Protein AF-0000000087013304 (afdb_homodimer)

Secondary structure (DSSP, 8-state):
-GGGG--S-HHHHHTTPPPPPHHHHHHHHHHHHHHHHHTTT-TTHHHHHHHHHHHHHHHHHT-HHHHHHHHHHHHHHHHHHHHHHHS-THHHHHHHTT-HHHHHHTT-EE--HHHHHHHHHHHHSS-----TTGGGGGSEEE-GGG---GGGEEEHHHHHHHHTS----B-TTT-SB--EEE--EE-HHHHHHHHHHHH----HHHHHHHHHIIIIIHHH--TTS-HHHHHHHHHHHHHHHHHHHHHHHT-S-TT--SS------STT------/-GGGG--S-HHHHHTTPPPPPHHHHHHHHHHHHHHHHHTTT-TTHHHHHHHHHHHHHHHHHT-HHHHHHHHHHHHHHHHHHHHHHHS-THHHHHHHTT-HHHHHHTT-EE--HHHHHHHHHHHHSS-----TTGGGGGSEEE-GGG---GGGEEEHHHHHHHHTS----B-TTT-SB--EEE--EE-HHHHHHHHHHHH----HHHHHHHHHIIIIIHHH--TTS-HHHHHHHHHHHHHHHHHHHHHHHT-S-TT--SS------STTS-----

Organism: Acidianus infernus (NCBI:txid12915)

pLDDT: mean 88.32, std 18.44, range [21.44, 98.69]

Structure (mmCIF, N/CA/C/O backbone):
data_AF-0000000087013304-model_v1
#
loop_
_entity.id
_entity.type
_entity.pdbx_description
1 polymer 'Uncharacterized protein'
#
loop_
_atom_site.group_PDB
_atom_site.id
_atom_site.type_symbol
_atom_site.label_atom_id
_atom_site.label_alt_id
_atom_site.label_comp_id
_atom_site.label_asym_id
_atom_site.label_entity_id
_atom_site.label_seq_id
_atom_site.pdbx_PDB_ins_code
_atom_site.Cartn_x
_atom_site.Cartn_y
_atom_site.Cartn_z
_atom_site.occupancy
_atom_site.B_iso_or_equiv
_atom_site.auth_seq_id
_atom_site.auth_comp_id
_atom_site.auth_asym_id
_atom_site.auth_atom_id
_atom_site.pdbx_PDB_model_num
ATOM 1 N N . MET A 1 1 ? -21.406 0.401 -21.766 1 55.38 1 MET A N 1
ATOM 2 C CA . MET A 1 1 ? -21.219 1.819 -21.469 1 55.38 1 MET A CA 1
ATOM 3 C C . MET A 1 1 ? -19.812 2.273 -21.859 1 55.38 1 MET A C 1
ATOM 5 O O . MET A 1 1 ? -18.828 1.576 -21.594 1 55.38 1 MET A O 1
ATOM 9 N N . LYS A 1 2 ? -19.828 3.291 -22.734 1 67.75 2 LYS A N 1
ATOM 10 C CA . LYS A 1 2 ? -18.641 3.873 -23.328 1 67.75 2 LYS A CA 1
ATOM 11 C C . LYS A 1 2 ? -17.609 4.223 -22.266 1 67.75 2 LYS A C 1
ATOM 13 O O . LYS A 1 2 ? -16.406 4.078 -22.484 1 67.75 2 LYS A O 1
ATOM 18 N N . PHE A 1 3 ? -18.141 4.484 -21.062 1 73 3 PHE A N 1
ATOM 19 C CA . PHE A 1 3 ? -17.234 4.891 -19.984 1 73 3 PHE A CA 1
ATOM 20 C C . PHE A 1 3 ? -16.422 3.707 -19.484 1 73 3 PHE A C 1
ATOM 22 O O . PHE A 1 3 ? -15.25 3.857 -19.141 1 73 3 PHE A O 1
ATOM 29 N N . LEU A 1 4 ? -16.953 2.586 -19.547 1 76 4 LEU A N 1
ATOM 30 C CA . LEU A 1 4 ? -16.312 1.397 -19 1 76 4 LEU A CA 1
ATOM 31 C C . LEU A 1 4 ? -15.164 0.928 -19.891 1 76 4 LEU A C 1
ATOM 33 O O . LEU A 1 4 ? -14.305 0.157 -19.453 1 76 4 LEU A O 1
ATOM 37 N N . GLU A 1 5 ? -15.156 1.503 -21.078 1 73.19 5 GLU A N 1
ATOM 38 C CA . GLU A 1 5 ? -14.133 1.095 -22.031 1 73.19 5 GLU A CA 1
ATOM 39 C C . GLU A 1 5 ? -12.906 1.997 -21.953 1 73.19 5 GLU A C 1
ATOM 41 O O . GLU A 1 5 ? -11.859 1.684 -22.516 1 73.19 5 GLU A O 1
ATOM 46 N N . ARG A 1 6 ? -13.07 3.064 -21.219 1 70.44 6 ARG A N 1
ATOM 47 C CA . ARG A 1 6 ? -11.969 4.016 -21.125 1 70.44 6 ARG A CA 1
ATOM 48 C C . ARG A 1 6 ? -10.812 3.428 -20.328 1 70.44 6 ARG A C 1
ATOM 50 O O . ARG A 1 6 ? -11.023 2.744 -19.328 1 70.44 6 ARG A O 1
ATOM 57 N N . LYS A 1 7 ? -9.664 3.746 -20.812 1 67.94 7 LYS A N 1
ATOM 58 C CA . LYS A 1 7 ? -8.484 3.15 -20.188 1 67.94 7 LYS A CA 1
ATOM 59 C C . LYS A 1 7 ? -7.625 4.215 -19.516 1 67.94 7 LYS A C 1
ATOM 61 O O . LYS A 1 7 ? -6.539 3.914 -19 1 67.94 7 LYS A O 1
ATOM 66 N N . GLU A 1 8 ? -8.234 5.402 -19.516 1 70.06 8 GLU A N 1
ATOM 67 C CA . GLU A 1 8 ? -7.484 6.492 -18.891 1 70.06 8 GLU A CA 1
ATOM 68 C C . GLU A 1 8 ? -7.371 6.293 -17.391 1 70.06 8 GLU A C 1
ATOM 70 O O . GLU A 1 8 ? -8.125 5.512 -16.797 1 70.06 8 GLU A O 1
ATOM 75 N N . GLY A 1 9 ? -6.414 6.984 -16.859 1 72.38 9 GLY A N 1
ATOM 76 C CA . GLY A 1 9 ? -6.219 6.922 -15.422 1 72.38 9 GLY A CA 1
ATOM 77 C C . GLY A 1 9 ? -7.344 7.57 -14.641 1 72.38 9 GLY A C 1
ATOM 78 O O . GLY A 1 9 ? -8.141 8.32 -15.203 1 72.38 9 GLY A O 1
ATOM 79 N N . THR A 1 10 ? -7.492 7.176 -13.469 1 75.25 10 THR A N 1
ATOM 80 C CA . THR A 1 10 ? -8.555 7.625 -12.57 1 75.25 10 THR A CA 1
ATOM 81 C C . THR A 1 10 ? -8.633 9.148 -12.547 1 75.25 10 THR A C 1
ATOM 83 O O . THR A 1 10 ? -9.727 9.719 -12.57 1 75.25 10 THR A O 1
ATOM 86 N N . LEU A 1 11 ? -7.535 9.75 -12.523 1 76.81 11 LEU A N 1
ATOM 87 C CA . LEU A 1 11 ? -7.516 11.203 -12.422 1 76.81 11 LEU A CA 1
ATOM 88 C C . LEU A 1 11 ? -8.164 11.844 -13.641 1 76.81 11 LEU A C 1
ATOM 90 O O . LEU A 1 11 ? -8.867 12.852 -13.523 1 76.81 11 LEU A O 1
ATOM 94 N N . GLN A 1 12 ? -7.918 11.266 -14.688 1 75.94 12 GLN A N 1
ATOM 95 C CA . GLN A 1 12 ? -8.453 11.812 -15.93 1 75.94 12 GLN A CA 1
ATOM 96 C C . GLN A 1 12 ? -9.961 11.609 -16.016 1 75.94 12 GLN A C 1
ATOM 98 O O . GLN A 1 12 ? -10.656 12.359 -16.703 1 75.94 12 GLN A O 1
ATOM 103 N N . LEU A 1 13 ? -10.414 10.688 -15.25 1 79.25 13 LEU A N 1
ATOM 104 C CA . LEU A 1 13 ? -11.812 10.297 -15.43 1 79.25 13 LEU A CA 1
ATOM 105 C C . LEU A 1 13 ? -12.664 10.75 -14.25 1 79.25 13 LEU A C 1
ATOM 107 O O . LEU A 1 13 ? -13.891 10.758 -14.336 1 79.25 13 LEU A O 1
ATOM 111 N N . ILE A 1 14 ? -12.086 11.125 -13.297 1 81.81 14 ILE A N 1
ATOM 112 C CA . ILE A 1 14 ? -12.758 11.32 -12.016 1 81.81 14 ILE A CA 1
ATOM 113 C C . ILE A 1 14 ? -13.828 12.398 -12.164 1 81.81 14 ILE A C 1
ATOM 115 O O . ILE A 1 14 ? -14.93 12.266 -11.617 1 81.81 14 ILE A O 1
ATOM 119 N N . ASN A 1 15 ? -13.531 13.414 -12.836 1 80.62 15 ASN A N 1
ATOM 120 C CA . ASN A 1 15 ? -14.469 14.523 -12.953 1 80.62 15 ASN A CA 1
ATOM 121 C C . ASN A 1 15 ? -15.555 14.234 -13.984 1 80.62 15 ASN A C 1
ATOM 123 O O . ASN A 1 15 ? -16.625 14.844 -13.961 1 80.62 15 ASN A O 1
ATOM 127 N N . ASN A 1 16 ? -15.312 13.242 -14.828 1 83.81 16 ASN A N 1
ATOM 128 C CA . ASN A 1 16 ? -16.25 12.977 -15.906 1 83.81 16 ASN A CA 1
ATOM 129 C C . ASN A 1 16 ? -17 11.664 -15.695 1 83.81 16 ASN A C 1
ATOM 131 O O . ASN A 1 16 ? -17.766 11.234 -16.562 1 83.81 16 ASN A O 1
ATOM 135 N N . ALA A 1 17 ? -16.781 11.125 -14.578 1 88.94 17 ALA A N 1
ATOM 136 C CA . ALA A 1 17 ? -17.469 9.859 -14.328 1 88.94 17 ALA A CA 1
ATOM 137 C C . ALA A 1 17 ? -18.969 10.078 -14.148 1 88.94 17 ALA A C 1
ATOM 139 O O . ALA A 1 17 ? -19.391 10.93 -13.359 1 88.94 17 ALA A O 1
ATOM 140 N N . PRO A 1 18 ? -19.703 9.391 -14.922 1 90 18 PRO A N 1
ATOM 141 C CA . PRO A 1 18 ? -21.141 9.516 -14.727 1 90 18 PRO A CA 1
ATOM 142 C C . PRO A 1 18 ? -21.609 8.906 -13.406 1 90 18 PRO A C 1
ATOM 144 O O . PRO A 1 18 ? -20.938 8.047 -12.844 1 90 18 PRO A O 1
ATOM 147 N N . LYS A 1 19 ? -22.797 9.32 -12.945 1 92.81 19 LYS A N 1
ATOM 148 C CA . LYS A 1 19 ? -23.406 8.742 -11.758 1 92.81 19 LYS A CA 1
ATOM 149 C C . LYS A 1 19 ? -23.984 7.359 -12.047 1 92.81 19 LYS A C 1
ATOM 151 O O . LYS A 1 19 ? -24.594 7.152 -13.094 1 92.81 19 LYS A O 1
ATOM 156 N N . ALA A 1 20 ? -23.734 6.465 -11.109 1 93.69 20 ALA A N 1
ATOM 157 C CA . ALA A 1 20 ? -24.281 5.113 -11.25 1 93.69 20 ALA A CA 1
ATOM 158 C C . ALA A 1 20 ? -25.781 5.086 -10.969 1 93.69 20 ALA A C 1
ATOM 160 O O . ALA A 1 20 ? -26.234 5.645 -9.969 1 93.69 20 ALA A O 1
ATOM 161 N N . TYR A 1 21 ? -26.5 4.477 -11.891 1 91.5 21 TYR A N 1
ATOM 162 C CA . TYR A 1 21 ? -27.922 4.262 -11.656 1 91.5 21 TYR A CA 1
ATOM 163 C C . TYR A 1 21 ? -28.172 2.861 -11.109 1 91.5 21 TYR A C 1
ATOM 165 O O . TYR A 1 21 ? -27.312 1.983 -11.203 1 91.5 21 TYR A O 1
ATOM 173 N N . PRO A 1 22 ? -29.312 2.633 -10.508 1 93.56 22 PRO A N 1
ATOM 174 C CA . PRO A 1 22 ? -29.578 1.362 -9.836 1 93.56 22 PRO A CA 1
ATOM 175 C C . PRO A 1 22 ? -29.406 0.156 -10.758 1 93.56 22 PRO A C 1
ATOM 177 O O . PRO A 1 22 ? -28.891 -0.879 -10.328 1 93.56 22 PRO A O 1
ATOM 180 N N . GLY A 1 23 ? -29.828 0.24 -11.906 1 94.44 23 GLY A N 1
ATOM 181 C CA . GLY A 1 23 ? -29.656 -0.856 -12.844 1 94.44 23 GLY A CA 1
ATOM 182 C C . GLY A 1 23 ? -28.203 -1.244 -13.039 1 94.44 23 GLY A C 1
ATOM 183 O O . GLY A 1 23 ? -27.875 -2.43 -13.148 1 94.44 23 GLY A O 1
ATOM 184 N N . PHE A 1 24 ? -27.328 -0.264 -13.109 1 95.56 24 PHE A N 1
ATOM 185 C CA . PHE A 1 24 ? -25.906 -0.527 -13.266 1 95.56 24 PHE A CA 1
ATOM 186 C C . PHE A 1 24 ? -25.344 -1.209 -12.023 1 95.56 24 PHE A C 1
ATOM 188 O O . PHE A 1 24 ? -24.547 -2.139 -12.133 1 95.56 24 PHE A O 1
ATOM 195 N N . LYS A 1 25 ? -25.734 -0.781 -10.875 1 96.88 25 LYS A N 1
ATOM 196 C CA . LYS A 1 25 ? -25.297 -1.406 -9.625 1 96.88 25 LYS A CA 1
ATOM 197 C C . LYS A 1 25 ? -25.719 -2.873 -9.578 1 96.88 25 LYS A C 1
ATOM 199 O O . LYS A 1 25 ? -24.938 -3.736 -9.18 1 96.88 25 LYS A O 1
ATOM 204 N N . ASN A 1 26 ? -26.906 -3.109 -10.008 1 96.38 26 ASN A N 1
ATOM 205 C CA . ASN A 1 26 ? -27.391 -4.48 -10.078 1 96.38 26 ASN A CA 1
ATOM 206 C C . ASN A 1 26 ? -26.594 -5.312 -11.078 1 96.38 26 ASN A C 1
ATOM 208 O O . ASN A 1 26 ? -26.328 -6.492 -10.836 1 96.38 26 ASN A O 1
ATOM 212 N N . TYR A 1 27 ? -26.328 -4.707 -12.156 1 96.38 27 TYR A N 1
ATOM 213 C CA . TYR A 1 27 ? -25.516 -5.391 -13.164 1 96.38 27 TYR A CA 1
ATOM 214 C C . TYR A 1 27 ? -24.188 -5.836 -12.586 1 96.38 27 TYR A C 1
ATOM 216 O O . TYR A 1 27 ? -23.766 -6.977 -12.789 1 96.38 27 TYR A O 1
ATOM 224 N N . VAL A 1 28 ? -23.531 -4.957 -11.859 1 97.5 28 VAL A N 1
ATOM 225 C CA . VAL A 1 28 ? -22.234 -5.266 -11.281 1 97.5 28 VAL A CA 1
ATOM 226 C C . VAL A 1 28 ? -22.375 -6.375 -10.242 1 97.5 28 VAL A C 1
ATOM 228 O O . VAL A 1 28 ? -21.547 -7.281 -10.164 1 97.5 28 VAL A O 1
ATOM 231 N N . ARG A 1 29 ? -23.391 -6.312 -9.469 1 97.69 29 ARG A N 1
ATOM 232 C CA . ARG A 1 29 ? -23.656 -7.367 -8.5 1 97.69 29 ARG A CA 1
ATOM 233 C C . ARG A 1 29 ? -23.797 -8.719 -9.188 1 97.69 29 ARG A C 1
ATOM 235 O O . ARG A 1 29 ? -23.25 -9.719 -8.719 1 97.69 29 ARG A O 1
ATOM 242 N N . LYS A 1 30 ? -24.5 -8.766 -10.25 1 96.88 30 LYS A N 1
ATOM 243 C CA . LYS A 1 30 ? -24.672 -10 -11.016 1 96.88 30 LYS A CA 1
ATOM 244 C C . L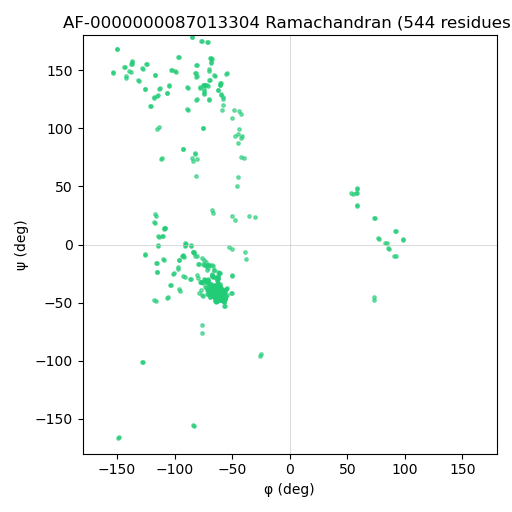YS A 1 30 ? -23.328 -10.508 -11.555 1 96.88 30 LYS A C 1
ATOM 246 O O . LYS A 1 30 ? -23.078 -11.711 -11.562 1 96.88 30 LYS A O 1
ATOM 251 N N . LYS A 1 31 ? -22.547 -9.602 -12.008 1 96.38 31 LYS A N 1
ATOM 252 C CA . LYS A 1 31 ? -21.234 -9.977 -12.508 1 96.38 31 LYS A CA 1
ATOM 253 C C . LYS A 1 31 ? -20.391 -10.602 -11.406 1 96.38 31 LYS A C 1
ATOM 255 O O . LYS A 1 31 ? -19.609 -11.531 -11.656 1 96.38 31 LYS A O 1
ATOM 260 N N . ILE A 1 32 ? -20.516 -10.078 -10.203 1 98 32 ILE A N 1
ATOM 261 C CA . ILE A 1 32 ? -19.797 -10.641 -9.062 1 98 32 ILE A CA 1
ATOM 262 C C . ILE A 1 32 ? -20.266 -12.07 -8.805 1 98 32 ILE A C 1
ATOM 264 O O . ILE A 1 32 ? -19.453 -12.969 -8.594 1 98 32 ILE A O 1
ATOM 268 N N . GLU A 1 33 ? -21.531 -12.289 -8.891 1 97.38 33 GLU A N 1
ATOM 269 C CA . GLU A 1 33 ? -22.109 -13.617 -8.68 1 97.38 33 GLU A CA 1
ATOM 270 C C . GLU A 1 33 ? -21.641 -14.594 -9.758 1 97.38 33 GLU A C 1
ATOM 272 O O . GLU A 1 33 ? -21.312 -15.75 -9.461 1 97.38 33 GLU A O 1
ATOM 277 N N . GLU A 1 34 ? -21.594 -14.141 -10.922 1 96.38 34 GLU A N 1
ATOM 278 C CA . GLU A 1 34 ? -21.094 -14.961 -12.023 1 96.38 34 GLU A CA 1
ATOM 279 C C . GLU A 1 34 ? -19.625 -15.305 -11.828 1 96.38 34 GLU A C 1
ATOM 281 O O . GLU A 1 34 ? -19.203 -16.438 -12.062 1 96.38 34 GLU A O 1
ATOM 286 N N . GLU A 1 35 ? -18.906 -14.281 -11.43 1 96.94 35 GLU A N 1
ATOM 287 C CA . GLU A 1 35 ? -17.469 -14.477 -11.211 1 96.94 35 GLU A CA 1
ATOM 288 C C . GLU A 1 35 ? -17.219 -15.5 -10.109 1 96.94 35 GLU A C 1
ATOM 290 O O . GLU A 1 35 ? -16.266 -16.281 -10.188 1 96.94 35 GLU A O 1
ATOM 295 N N . GLU A 1 36 ? -18.047 -15.477 -9.102 1 97.31 36 GLU A N 1
ATOM 296 C CA . GLU A 1 36 ? -17.922 -16.453 -8.023 1 97.31 36 GLU A CA 1
ATOM 297 C C . GLU A 1 36 ? -17.969 -17.875 -8.555 1 97.31 36 GLU A C 1
ATOM 299 O O . GLU A 1 36 ? -17.203 -18.734 -8.109 1 97.31 36 GLU A O 1
ATOM 304 N N . LYS A 1 37 ? -18.766 -18.078 -9.453 1 96.12 37 LYS A N 1
ATOM 305 C CA . LYS A 1 37 ? -18.906 -19.406 -10.047 1 96.12 37 LYS A CA 1
ATOM 306 C C . LYS A 1 37 ? -17.688 -19.766 -10.898 1 96.12 37 LYS A C 1
ATOM 308 O O . LYS A 1 37 ? -17.219 -20.906 -10.883 1 96.12 37 LYS A O 1
ATOM 313 N N . LEU A 1 38 ? -17.203 -18.812 -11.578 1 95.69 38 LEU A N 1
ATOM 314 C CA . LEU A 1 38 ? -16.062 -19.031 -12.453 1 95.69 38 LEU A CA 1
ATOM 315 C C . LEU A 1 38 ? -14.812 -19.344 -11.641 1 95.69 38 LEU A C 1
ATOM 317 O O . LEU A 1 38 ? -13.922 -20.062 -12.117 1 95.69 38 LEU A O 1
ATOM 321 N N . LEU A 1 39 ? -14.789 -18.844 -10.414 1 96.38 39 LEU A N 1
ATOM 322 C CA . LEU A 1 39 ? -13.586 -18.953 -9.594 1 96.38 39 LEU A CA 1
ATOM 323 C C . LEU A 1 39 ? -13.555 -20.281 -8.844 1 96.38 39 LEU A C 1
ATOM 325 O O . LEU A 1 39 ? -12.586 -20.562 -8.133 1 96.38 39 LEU A O 1
ATOM 329 N N . LYS A 1 40 ? -14.547 -21.047 -9.039 1 94.38 40 LYS A N 1
ATOM 330 C CA . LYS A 1 40 ? -14.562 -22.328 -8.352 1 94.38 40 LYS A CA 1
ATOM 331 C C . LYS A 1 40 ? -13.328 -23.156 -8.703 1 94.38 40 LYS A C 1
ATOM 333 O O . LYS A 1 40 ? -13.016 -23.344 -9.883 1 94.38 40 LYS A O 1
ATOM 338 N N . GLY A 1 41 ? -12.641 -23.594 -7.688 1 93.25 41 GLY A N 1
ATOM 339 C CA . GLY A 1 41 ? -11.469 -24.438 -7.895 1 93.25 41 GLY A CA 1
ATOM 340 C C . GLY A 1 41 ? -10.18 -23.656 -8.016 1 93.25 41 GLY A C 1
ATOM 341 O O . GLY A 1 41 ? -9.094 -24.234 -8.055 1 93.25 41 GLY A O 1
ATOM 342 N N . VAL A 1 42 ? -10.281 -22.391 -8.125 1 95.75 42 VAL A N 1
ATOM 343 C CA . VAL A 1 42 ? -9.102 -21.547 -8.234 1 95.75 42 VAL A CA 1
ATOM 344 C C . VAL A 1 42 ? -8.469 -21.359 -6.855 1 95.75 42 VAL A C 1
ATOM 346 O O . VAL A 1 42 ? -9.172 -21.172 -5.859 1 95.75 42 VAL A O 1
ATOM 349 N N . LEU A 1 43 ? -7.168 -21.5 -6.844 1 96.19 43 LEU A N 1
ATOM 350 C CA . LEU A 1 43 ? -6.438 -21.25 -5.609 1 96.19 43 LEU A CA 1
ATOM 351 C C . LEU A 1 43 ? -6.648 -19.812 -5.137 1 96.19 43 LEU A C 1
ATOM 353 O O . LEU A 1 43 ? -6.543 -18.875 -5.926 1 96.19 43 LEU A O 1
ATOM 357 N N . PHE A 1 44 ? -7.039 -19.594 -3.838 1 95.38 44 PHE A N 1
ATOM 358 C CA . PHE A 1 44 ? -7.293 -18.312 -3.174 1 95.38 44 PHE A CA 1
ATOM 359 C C . PHE A 1 44 ? -8.609 -17.719 -3.652 1 95.38 44 PHE A C 1
ATOM 361 O O . PHE A 1 44 ? -8.789 -16.5 -3.615 1 95.38 44 PHE A O 1
ATOM 368 N N . ALA A 1 45 ? -9.508 -18.484 -4.156 1 96.31 45 ALA A N 1
ATOM 369 C CA . ALA A 1 45 ? -10.789 -18.016 -4.656 1 96.31 45 ALA A CA 1
ATOM 370 C C . ALA A 1 45 ? -11.562 -17.266 -3.57 1 96.31 45 ALA A C 1
ATOM 372 O O . ALA A 1 45 ? -12.156 -16.219 -3.83 1 96.31 45 ALA A O 1
ATOM 373 N N . GLU A 1 46 ? -11.516 -17.797 -2.414 1 94.81 46 GLU A N 1
ATOM 374 C CA . GLU A 1 46 ? -12.273 -17.188 -1.318 1 94.81 46 GLU A CA 1
ATOM 375 C C . GLU A 1 46 ? -11.781 -15.773 -1.024 1 94.81 46 GLU A C 1
ATOM 377 O O . GLU A 1 46 ? -12.578 -14.883 -0.721 1 94.81 46 GLU A O 1
ATOM 382 N N . ASP A 1 47 ? -10.492 -15.609 -1.092 1 95.12 47 ASP A N 1
ATOM 383 C CA . ASP A 1 47 ? -9.922 -14.273 -0.918 1 95.12 47 ASP A CA 1
ATOM 384 C C . ASP A 1 47 ? -10.422 -13.32 -1.995 1 95.12 47 ASP A C 1
ATOM 386 O O . ASP A 1 47 ? -10.805 -12.18 -1.696 1 95.12 47 ASP A O 1
ATOM 390 N N . ILE A 1 48 ? -10.398 -13.773 -3.193 1 97.25 48 ILE A N 1
ATOM 391 C CA . ILE A 1 48 ? -10.812 -12.953 -4.328 1 97.25 48 ILE A CA 1
ATOM 392 C C . ILE A 1 48 ? -12.289 -12.594 -4.191 1 97.25 48 ILE A C 1
ATOM 394 O O . ILE A 1 48 ? -12.664 -11.43 -4.352 1 97.25 48 ILE A O 1
ATOM 398 N N . ILE A 1 49 ? -13.07 -13.539 -3.865 1 97.25 49 ILE A N 1
ATOM 399 C CA . ILE A 1 49 ? -14.508 -13.352 -3.719 1 97.25 49 ILE A CA 1
ATOM 400 C C . ILE A 1 49 ? -14.781 -12.352 -2.598 1 97.25 49 ILE A C 1
ATOM 402 O O . ILE A 1 49 ? -15.578 -11.422 -2.766 1 97.25 49 ILE A O 1
ATOM 406 N N . SER A 1 50 ? -14.109 -12.539 -1.506 1 96.12 50 SER A N 1
ATOM 407 C CA . SER A 1 50 ? -14.25 -11.602 -0.399 1 96.12 50 SER A CA 1
ATOM 408 C C . SER A 1 50 ? -13.898 -10.18 -0.829 1 96.12 50 SER A C 1
ATOM 410 O O . SER A 1 50 ? -14.578 -9.227 -0.457 1 96.12 50 SER A O 1
ATOM 412 N N . ALA A 1 51 ? -12.883 -10.07 -1.564 1 97 51 ALA A N 1
ATOM 413 C CA . ALA A 1 51 ? -12.445 -8.758 -2.039 1 97 51 ALA A CA 1
ATOM 414 C C . ALA A 1 51 ? -13.477 -8.141 -2.98 1 97 51 ALA A C 1
ATOM 416 O O . ALA A 1 51 ? -13.703 -6.93 -2.959 1 97 51 ALA A O 1
ATOM 417 N N . MET A 1 52 ? -14.078 -8.953 -3.807 1 98 52 MET A N 1
ATOM 418 C CA . MET A 1 52 ? -15.109 -8.445 -4.707 1 98 52 MET A CA 1
ATOM 419 C C . MET A 1 52 ? -16.281 -7.875 -3.918 1 98 52 MET A C 1
ATOM 421 O O . MET A 1 52 ? -16.766 -6.781 -4.215 1 98 52 MET A O 1
ATOM 425 N N . HIS A 1 53 ? -16.656 -8.57 -2.92 1 97.44 53 HIS A N 1
ATOM 426 C CA . HIS A 1 53 ? -17.781 -8.117 -2.111 1 97.44 53 HIS A CA 1
ATOM 427 C C . HIS A 1 53 ? -17.422 -6.867 -1.315 1 97.44 53 HIS A C 1
ATOM 429 O O . HIS A 1 53 ? -18.219 -5.93 -1.225 1 97.44 53 HIS A O 1
ATOM 435 N N . SER A 1 54 ? -16.266 -6.91 -0.721 1 97 54 SER A N 1
ATOM 436 C CA . SER A 1 54 ? -15.828 -5.734 0.022 1 97 54 SER A CA 1
ATOM 437 C C . SER A 1 54 ? -15.727 -4.516 -0.885 1 97 54 SER A C 1
ATOM 439 O O . SER A 1 54 ? -16.141 -3.418 -0.509 1 97 54 SER A O 1
ATOM 441 N N . GLY A 1 55 ? -15.156 -4.715 -2.086 1 97.88 55 GLY A N 1
ATOM 442 C CA . GLY A 1 55 ? -15.094 -3.625 -3.047 1 97.88 55 GLY A CA 1
ATOM 443 C C . GLY A 1 55 ? -16.453 -3.076 -3.418 1 97.88 55 GLY A C 1
ATOM 444 O O . GLY A 1 55 ? -16.672 -1.862 -3.416 1 97.88 55 GLY A O 1
ATOM 445 N N . TYR A 1 56 ? -17.344 -3.941 -3.65 1 98.25 56 TYR A N 1
ATOM 446 C CA . TYR A 1 56 ? -18.703 -3.568 -4.027 1 98.25 56 TYR A CA 1
ATOM 447 C C . TYR A 1 56 ? -19.375 -2.76 -2.922 1 98.25 56 TYR A C 1
ATOM 449 O O . TYR A 1 56 ? -19.938 -1.691 -3.18 1 98.25 56 TYR A O 1
ATOM 457 N N . LYS A 1 57 ? -19.281 -3.195 -1.741 1 97.81 57 LYS A N 1
ATOM 458 C CA . LYS A 1 57 ? -19.922 -2.525 -0.614 1 97.81 57 LYS A CA 1
ATOM 459 C C . LYS A 1 57 ? -19.297 -1.157 -0.359 1 97.81 57 LYS A C 1
ATOM 461 O O . LYS A 1 57 ? -20 -0.181 -0.107 1 97.81 57 LYS A O 1
ATOM 466 N N . ASN A 1 58 ? -18.047 -1.099 -0.398 1 97.69 58 ASN A N 1
ATOM 467 C CA . ASN A 1 58 ? -17.344 0.171 -0.199 1 97.69 58 ASN A CA 1
ATOM 468 C C . ASN A 1 58 ? -17.672 1.163 -1.313 1 97.69 58 ASN A C 1
ATOM 470 O O . ASN A 1 58 ? -17.844 2.355 -1.057 1 97.69 58 ASN A O 1
ATOM 474 N N . ALA A 1 59 ? -17.703 0.62 -2.521 1 97.56 59 ALA A N 1
ATOM 475 C CA . ALA A 1 59 ? -18.078 1.49 -3.637 1 97.56 59 ALA A CA 1
ATOM 476 C C . ALA A 1 59 ? -19.484 2.049 -3.461 1 97.56 59 ALA A C 1
ATOM 478 O O . ALA A 1 59 ? -19.719 3.236 -3.688 1 97.56 59 ALA A O 1
ATOM 479 N N . LEU A 1 60 ? -20.391 1.245 -3.02 1 97.5 60 LEU A N 1
ATOM 480 C CA . LEU A 1 60 ? -21.766 1.667 -2.773 1 97.5 60 LEU A CA 1
ATOM 481 C C . LEU A 1 60 ? -21.812 2.768 -1.719 1 97.5 60 LEU A C 1
ATOM 483 O O . LEU A 1 60 ? -22.641 3.676 -1.803 1 97.5 60 LEU A O 1
ATOM 487 N N . ALA A 1 61 ? -20.938 2.605 -0.758 1 96.31 61 ALA A N 1
ATOM 488 C CA . ALA A 1 61 ? -20.922 3.545 0.36 1 96.31 61 ALA A CA 1
ATOM 489 C C . ALA A 1 61 ? -20.172 4.82 -0.004 1 96.31 61 ALA A C 1
ATOM 491 O O . ALA A 1 61 ? -20.172 5.793 0.754 1 96.31 61 ALA A O 1
ATOM 492 N N . GLY A 1 62 ? -19.484 4.883 -1.106 1 95.25 62 GLY A N 1
ATOM 493 C CA . GLY A 1 62 ? -18.781 6.07 -1.549 1 95.25 62 GLY A CA 1
ATOM 494 C C . GLY A 1 62 ? -17.328 6.109 -1.081 1 95.25 62 GLY A C 1
ATOM 495 O O . GLY A 1 62 ? -16.688 7.16 -1.116 1 95.25 62 GLY A O 1
ATOM 496 N N . TYR A 1 63 ? -16.844 4.965 -0.56 1 94.81 63 TYR A N 1
ATOM 497 C CA . TYR A 1 63 ? -15.461 4.902 -0.088 1 94.81 63 TYR A CA 1
ATOM 498 C C . TYR A 1 63 ? -14.531 4.402 -1.188 1 94.81 63 TYR A C 1
ATOM 500 O O . TYR A 1 63 ? -14.141 3.234 -1.192 1 94.81 63 TYR A O 1
ATOM 508 N N . LEU A 1 64 ? -14.156 5.336 -2.029 1 93.44 64 LEU A N 1
ATOM 509 C CA . LEU A 1 64 ? -13.383 4.977 -3.217 1 93.44 64 LEU A CA 1
ATOM 510 C C . LEU A 1 64 ? -12.078 4.297 -2.834 1 93.44 64 LEU A C 1
ATOM 512 O O . LEU A 1 64 ? -11.711 3.273 -3.414 1 93.44 64 LEU A O 1
ATOM 516 N N . ARG A 1 65 ? -11.344 4.793 -1.908 1 91.88 65 ARG A N 1
ATOM 517 C CA . ARG A 1 65 ? -10.047 4.258 -1.498 1 91.88 65 ARG A CA 1
ATOM 518 C C . ARG A 1 65 ? -10.172 2.799 -1.066 1 91.88 65 ARG A C 1
ATOM 520 O O . ARG A 1 65 ? -9.422 1.941 -1.533 1 91.88 65 ARG A O 1
ATOM 527 N N . SER A 1 66 ? -11.141 2.529 -0.213 1 93.12 66 SER A N 1
ATOM 528 C CA . SER A 1 66 ? -11.352 1.171 0.276 1 93.12 66 SER A CA 1
ATOM 529 C C . SER A 1 66 ? -11.797 0.242 -0.849 1 93.12 66 SER A C 1
ATOM 531 O O . SER A 1 66 ? -11.391 -0.921 -0.897 1 93.12 66 SER A O 1
ATOM 533 N N . ALA A 1 67 ? -12.617 0.782 -1.669 1 95.44 67 ALA A N 1
ATOM 534 C CA . ALA A 1 67 ? -13.086 -0.021 -2.797 1 95.44 67 ALA A CA 1
ATOM 535 C C . ALA A 1 67 ? -11.93 -0.41 -3.709 1 95.44 67 ALA A C 1
ATOM 537 O O . ALA A 1 67 ? -11.805 -1.573 -4.102 1 95.44 67 ALA A O 1
ATOM 538 N N . GLU A 1 68 ? -11.094 0.533 -3.996 1 93.38 68 GLU A N 1
ATOM 539 C CA . GLU A 1 68 ? -9.969 0.291 -4.891 1 93.38 68 GLU A CA 1
ATOM 540 C C . GLU A 1 68 ? -8.914 -0.584 -4.223 1 93.38 68 GLU A C 1
ATOM 542 O O . GLU A 1 68 ? -8.211 -1.344 -4.898 1 93.38 68 GLU A O 1
ATOM 547 N N . GLU A 1 69 ? -8.781 -0.463 -2.953 1 91.94 69 GLU A N 1
ATOM 548 C CA . GLU A 1 69 ? -7.902 -1.377 -2.232 1 91.94 69 GLU A CA 1
ATOM 549 C C . GLU A 1 69 ? -8.336 -2.828 -2.42 1 91.94 69 GLU A C 1
ATOM 551 O O . GLU A 1 69 ? -7.496 -3.725 -2.531 1 91.94 69 GLU A O 1
ATOM 556 N N . SER A 1 70 ? -9.602 -3.055 -2.443 1 94.25 70 SER A N 1
ATOM 557 C CA . SER A 1 70 ? -10.109 -4.395 -2.719 1 94.25 70 SER A CA 1
ATOM 558 C C . SER A 1 70 ? -9.727 -4.855 -4.121 1 94.25 70 SER A C 1
ATOM 560 O O . SER A 1 70 ? -9.375 -6.02 -4.32 1 94.25 70 SER A O 1
ATOM 562 N N . ASN A 1 71 ? -9.781 -3.91 -5.059 1 94.69 71 ASN A N 1
ATOM 563 C CA . ASN A 1 71 ? -9.344 -4.223 -6.414 1 94.69 71 ASN A CA 1
ATOM 564 C C . ASN A 1 71 ? -7.875 -4.629 -6.449 1 94.69 71 ASN A C 1
ATOM 566 O O . ASN A 1 71 ? -7.504 -5.582 -7.137 1 94.69 71 ASN A O 1
ATOM 570 N N . ARG A 1 72 ? -7.109 -3.934 -5.719 1 93.5 72 ARG A N 1
ATOM 571 C CA . ARG A 1 72 ? -5.691 -4.262 -5.637 1 93.5 72 ARG A CA 1
ATOM 572 C C . ARG A 1 72 ? -5.484 -5.672 -5.086 1 93.5 72 ARG A C 1
ATOM 574 O O . ARG A 1 72 ? -4.641 -6.418 -5.578 1 93.5 72 ARG A O 1
ATOM 581 N N . PHE A 1 73 ? -6.266 -5.984 -4.148 1 95.12 73 PHE A N 1
ATOM 582 C CA . PHE A 1 73 ? -6.141 -7.289 -3.508 1 95.12 73 PHE A CA 1
ATOM 583 C C . PHE A 1 73 ? -6.551 -8.406 -4.461 1 95.12 73 PHE A C 1
ATOM 585 O O . PHE A 1 73 ? -5.961 -9.484 -4.453 1 95.12 73 PHE A O 1
ATOM 592 N N . ILE A 1 74 ? -7.535 -8.164 -5.262 1 97 74 ILE A N 1
ATOM 593 C CA . ILE A 1 74 ? -7.945 -9.141 -6.262 1 97 74 ILE A CA 1
ATOM 594 C C . ILE A 1 74 ? -6.781 -9.438 -7.203 1 97 74 ILE A C 1
ATOM 596 O O . ILE A 1 74 ? -6.469 -10.602 -7.465 1 97 74 ILE A O 1
ATOM 600 N N . ILE A 1 75 ? -6.133 -8.391 -7.664 1 96.44 75 ILE A N 1
ATOM 601 C CA . ILE A 1 75 ? -5.012 -8.539 -8.578 1 96.44 75 ILE A CA 1
ATOM 602 C C . ILE A 1 75 ? -3.891 -9.328 -7.91 1 96.44 75 ILE A C 1
ATOM 604 O O . ILE A 1 75 ? -3.328 -10.25 -8.508 1 96.44 75 ILE A O 1
ATOM 608 N N . GLU A 1 76 ? -3.631 -8.992 -6.684 1 95.12 76 GLU A N 1
ATOM 609 C CA . GLU A 1 76 ? -2.57 -9.648 -5.926 1 95.12 76 GLU A CA 1
ATOM 610 C C . GLU A 1 76 ? -2.859 -11.133 -5.75 1 95.12 76 GLU A C 1
ATOM 612 O O . GLU A 1 76 ? -1.986 -11.977 -5.977 1 95.12 76 GLU A O 1
ATOM 617 N N . ARG A 1 77 ? -4.078 -11.445 -5.371 1 96.75 77 ARG A N 1
ATOM 618 C CA . ARG A 1 77 ? -4.434 -12.828 -5.09 1 96.75 77 ARG A CA 1
ATOM 619 C C . ARG A 1 77 ? -4.488 -13.648 -6.375 1 96.75 77 ARG A C 1
ATOM 621 O O . ARG A 1 77 ? -4.09 -14.82 -6.391 1 96.75 77 ARG A O 1
ATOM 628 N N . ALA A 1 78 ? -4.992 -13.047 -7.395 1 97.75 78 ALA A N 1
ATOM 629 C CA . ALA A 1 78 ? -5.008 -13.75 -8.68 1 97.75 78 ALA A CA 1
ATOM 630 C C . ALA A 1 78 ? -3.592 -14.062 -9.148 1 97.75 78 ALA A C 1
ATOM 632 O O . ALA A 1 78 ? -3.305 -15.188 -9.562 1 97.75 78 ALA A O 1
ATOM 633 N N . SER A 1 79 ? -2.738 -13.102 -9.047 1 97.69 79 SER A N 1
ATOM 634 C CA . SER A 1 79 ? -1.351 -13.289 -9.461 1 97.69 79 SER A CA 1
ATOM 635 C C . SER A 1 79 ? -0.646 -14.312 -8.57 1 97.69 79 SER A C 1
ATOM 637 O O . SER A 1 79 ? 0.149 -15.117 -9.055 1 97.69 79 SER A O 1
ATOM 639 N N . LEU A 1 80 ? -0.942 -14.227 -7.305 1 97.12 80 LEU A N 1
ATOM 640 C CA . LEU A 1 80 ? -0.381 -15.195 -6.371 1 97.12 80 LEU A CA 1
ATOM 641 C C . LEU A 1 80 ? -0.856 -16.609 -6.699 1 97.12 80 LEU A C 1
ATOM 643 O O . LEU A 1 80 ? -0.082 -17.562 -6.613 1 97.12 80 LEU A O 1
ATOM 647 N N . SER A 1 81 ? -2.102 -16.703 -7.023 1 97.44 81 SER A N 1
ATOM 648 C CA . SER A 1 81 ? -2.67 -18 -7.41 1 97.44 81 SER A CA 1
ATOM 649 C C . SER A 1 81 ? -1.907 -18.609 -8.578 1 97.44 81 SER A C 1
ATOM 651 O O . SER A 1 81 ? -1.529 -19.781 -8.539 1 97.44 81 SER A O 1
ATOM 653 N N . ILE A 1 82 ? -1.681 -17.812 -9.539 1 97.62 82 ILE A N 1
ATOM 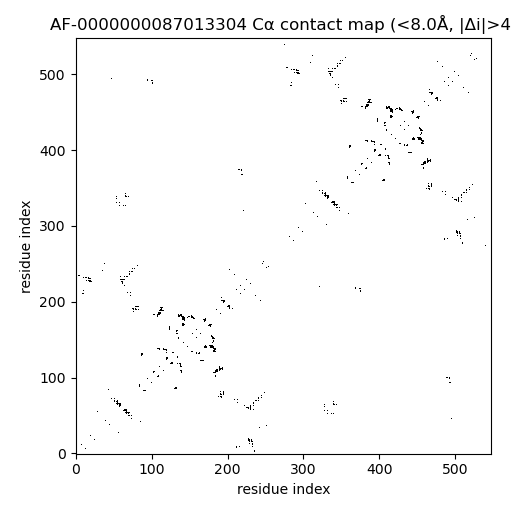654 C CA . ILE A 1 82 ? -0.963 -18.281 -10.727 1 97.62 82 ILE A CA 1
ATOM 655 C C . ILE A 1 82 ? 0.456 -18.688 -10.344 1 97.62 82 ILE A C 1
ATOM 657 O O . ILE A 1 82 ? 0.928 -19.75 -10.734 1 97.62 82 ILE A O 1
ATOM 661 N N . PHE A 1 83 ? 1.104 -17.906 -9.555 1 98.12 83 PHE A N 1
ATOM 662 C CA . PHE A 1 83 ? 2.49 -18.125 -9.156 1 98.12 83 PHE A CA 1
ATOM 663 C C . PHE A 1 83 ? 2.635 -19.406 -8.352 1 98.12 83 PHE A C 1
ATOM 665 O O . PHE A 1 83 ? 3.477 -20.25 -8.672 1 98.12 83 PHE A O 1
ATOM 672 N N . VAL A 1 84 ? 1.8 -19.547 -7.414 1 97.69 84 VAL A N 1
ATOM 673 C CA . VAL A 1 84 ? 1.896 -20.688 -6.527 1 97.69 84 VAL A CA 1
ATOM 674 C C . VAL A 1 84 ? 1.533 -21.969 -7.289 1 97.69 84 VAL A C 1
ATOM 676 O O . VAL A 1 84 ? 2.201 -23 -7.148 1 97.69 84 VAL A O 1
ATOM 679 N N . SER A 1 85 ? 0.538 -21.891 -8.102 1 96.75 85 SER A N 1
ATOM 680 C CA . SER A 1 85 ? 0.106 -23.047 -8.867 1 96.75 85 SER A CA 1
ATOM 681 C C . SER A 1 85 ? 1.203 -23.516 -9.82 1 96.75 85 SER A C 1
ATOM 683 O O . SER A 1 85 ? 1.326 -24.719 -10.086 1 96.75 85 SER A O 1
ATOM 685 N N . ALA A 1 86 ? 1.989 -22.656 -10.266 1 97.06 86 ALA A N 1
ATOM 686 C CA . ALA A 1 86 ? 2.994 -22.984 -11.273 1 97.06 86 ALA A CA 1
ATOM 687 C C . ALA A 1 86 ? 4.32 -23.359 -10.625 1 97.06 86 ALA A C 1
ATOM 689 O O . ALA A 1 86 ? 5.215 -23.891 -11.289 1 97.06 86 ALA A O 1
ATOM 690 N N . THR A 1 87 ? 4.418 -23.156 -9.367 1 96.69 87 THR A N 1
ATOM 691 C CA . THR A 1 87 ? 5.754 -23.312 -8.797 1 96.69 87 THR A CA 1
ATOM 692 C C . THR A 1 87 ? 5.727 -24.25 -7.602 1 96.69 87 THR A C 1
ATOM 694 O O . THR A 1 87 ? 5.566 -25.453 -7.758 1 96.69 87 THR A O 1
ATOM 697 N N . GLU A 1 88 ? 5.738 -23.672 -6.383 1 93.69 88 GLU A N 1
ATOM 698 C CA . GLU A 1 88 ? 6.031 -24.484 -5.203 1 93.69 88 GLU A CA 1
ATOM 699 C C . GLU A 1 88 ? 4.934 -24.344 -4.152 1 93.69 88 GLU A C 1
ATOM 701 O O . GLU A 1 88 ? 4.574 -23.219 -3.77 1 93.69 88 GLU A O 1
ATOM 706 N N . GLU A 1 89 ? 4.5 -25.453 -3.611 1 94.75 89 GLU A N 1
ATOM 707 C CA . GLU A 1 89 ? 3.438 -25.5 -2.613 1 94.75 89 GLU A CA 1
ATOM 708 C C . GLU A 1 89 ? 3.916 -24.922 -1.28 1 94.75 89 GLU A C 1
ATOM 710 O O . GLU A 1 89 ? 3.102 -24.547 -0.43 1 94.75 89 GLU A O 1
ATOM 715 N N . LYS A 1 90 ? 5.152 -24.844 -1.158 1 96.62 90 LYS A N 1
ATOM 716 C CA . LYS A 1 90 ? 5.715 -24.312 0.079 1 96.62 90 LYS A CA 1
ATOM 717 C C . LYS A 1 90 ? 5.27 -22.875 0.307 1 96.62 90 LYS A C 1
ATOM 719 O O . LYS A 1 90 ? 5.223 -22.406 1.446 1 96.62 90 LYS A O 1
ATOM 724 N N . TYR A 1 91 ? 4.938 -22.203 -0.739 1 96.5 91 TYR A N 1
ATOM 725 C CA . TYR A 1 91 ? 4.398 -20.859 -0.581 1 96.5 91 TYR A CA 1
ATOM 726 C C . TYR A 1 91 ? 3.062 -20.891 0.151 1 96.5 91 TYR A C 1
ATOM 728 O O . TYR A 1 91 ? 2.77 -20 0.955 1 96.5 91 TYR A O 1
ATOM 736 N N . LEU A 1 92 ? 2.283 -21.891 -0.135 1 95.31 92 LEU A N 1
ATOM 737 C CA . LEU A 1 92 ? 1.021 -22.047 0.58 1 95.31 92 LEU A CA 1
ATOM 738 C C . LEU A 1 92 ? 1.269 -22.359 2.053 1 95.31 92 LEU A C 1
ATOM 740 O O . LEU A 1 92 ? 0.556 -21.859 2.924 1 95.31 92 LEU A O 1
ATOM 744 N N . GLU A 1 93 ? 2.283 -23.125 2.275 1 95.38 93 GLU A N 1
ATOM 745 C CA . GLU A 1 93 ? 2.641 -23.453 3.65 1 95.38 93 GLU A CA 1
ATOM 746 C C . GLU A 1 93 ? 3.088 -22.219 4.422 1 95.38 93 GLU A C 1
ATOM 748 O O . GLU A 1 93 ? 2.721 -22.047 5.586 1 95.38 93 GLU A O 1
ATOM 753 N N . LEU A 1 94 ? 3.824 -21.438 3.748 1 95.25 94 LEU A N 1
ATOM 754 C CA . LEU A 1 94 ? 4.312 -20.203 4.363 1 95.25 94 LEU A CA 1
ATOM 755 C C . LEU A 1 94 ? 3.15 -19.312 4.766 1 95.25 94 LEU A C 1
ATOM 757 O O . LEU A 1 94 ? 3.188 -18.672 5.824 1 95.25 94 LEU A O 1
ATOM 761 N N . LEU A 1 95 ? 2.172 -19.25 3.965 1 92.44 95 LEU A N 1
ATOM 762 C CA . LEU A 1 95 ? 0.999 -18.438 4.258 1 92.44 95 LEU A CA 1
ATOM 763 C C . LEU A 1 95 ? 0.181 -19.047 5.391 1 92.44 95 LEU A C 1
ATOM 765 O O . LEU A 1 95 ? -0.219 -18.344 6.32 1 92.44 95 LEU A O 1
ATOM 769 N N . LYS A 1 96 ? 0.023 -20.344 5.336 1 90.31 96 LYS A N 1
ATOM 770 C CA . LYS A 1 96 ? -0.769 -21.047 6.344 1 90.31 96 LYS A CA 1
ATOM 771 C C . LYS A 1 96 ? -0.112 -20.953 7.719 1 90.31 96 LYS A C 1
ATOM 773 O O . LYS A 1 96 ? -0.797 -20.781 8.727 1 90.31 96 LYS A O 1
ATOM 778 N N . GLU A 1 97 ? 1.196 -21 7.652 1 91 97 GLU A N 1
ATOM 779 C CA . GLU A 1 97 ? 1.948 -21 8.906 1 91 97 GLU A CA 1
ATOM 780 C C . GLU A 1 97 ? 2.293 -19.562 9.328 1 91 97 GLU A C 1
ATOM 782 O O . GLU A 1 97 ? 2.949 -19.359 10.352 1 91 97 GLU A O 1
ATOM 787 N N . ARG A 1 98 ? 1.911 -18.609 8.562 1 88.88 98 ARG A N 1
ATOM 788 C CA . ARG A 1 98 ? 2.139 -17.203 8.852 1 88.88 98 ARG A CA 1
ATOM 789 C C . ARG A 1 98 ? 3.627 -16.906 9.008 1 88.88 98 ARG A C 1
ATOM 791 O O . ARG A 1 98 ? 4.043 -16.281 9.984 1 88.88 98 ARG A O 1
ATOM 798 N N . GLN A 1 99 ? 4.355 -17.406 8.047 1 91.88 99 GLN A N 1
ATOM 799 C CA . GLN A 1 99 ? 5.805 -17.25 8.078 1 91.88 99 GLN A CA 1
ATOM 800 C C . GLN A 1 99 ? 6.277 -16.375 6.918 1 91.88 99 GLN A C 1
ATOM 802 O O . GLN A 1 99 ? 7.461 -16.031 6.832 1 91.88 99 GLN A O 1
ATOM 807 N N . TRP A 1 100 ? 5.352 -15.953 6.105 1 92.69 100 TRP A N 1
ATOM 808 C CA . TRP A 1 100 ? 5.703 -15.18 4.918 1 92.69 100 TRP A CA 1
ATOM 809 C C . TRP A 1 100 ? 6.484 -13.93 5.297 1 92.69 100 TRP A C 1
ATOM 811 O O . TRP A 1 100 ? 7.559 -13.672 4.754 1 92.69 100 TRP A O 1
ATOM 821 N N . HIS A 1 101 ? 5.965 -13.172 6.27 1 89.88 101 HIS A N 1
ATOM 822 C CA . HIS A 1 101 ? 6.566 -11.898 6.668 1 89.88 101 HIS A CA 1
ATOM 823 C C . HIS A 1 101 ? 7.941 -12.109 7.293 1 89.88 101 HIS A C 1
ATOM 825 O O . HIS A 1 101 ? 8.805 -11.242 7.207 1 89.88 101 HIS A O 1
ATOM 831 N N . VAL A 1 102 ? 8.18 -13.211 7.875 1 91.88 102 VAL A N 1
ATOM 832 C CA . VAL A 1 102 ? 9.453 -13.516 8.516 1 91.88 102 VAL A CA 1
ATOM 833 C C . VAL A 1 102 ? 10.555 -13.586 7.469 1 91.88 102 VAL A C 1
ATOM 835 O O . VAL A 1 102 ? 11.641 -13.016 7.652 1 91.88 102 VAL A O 1
ATOM 838 N N . LEU A 1 103 ? 10.25 -14.242 6.387 1 94.56 103 LEU A N 1
ATOM 839 C CA . LEU A 1 103 ? 11.234 -14.344 5.312 1 94.56 103 LEU A CA 1
ATOM 840 C C . LEU A 1 103 ? 11.461 -12.977 4.664 1 94.56 103 LEU A C 1
ATOM 842 O O . LEU A 1 103 ? 12.602 -12.609 4.367 1 94.56 103 LEU A O 1
ATOM 846 N N . VAL A 1 104 ? 10.422 -12.234 4.5 1 92.56 104 VAL A N 1
ATOM 847 C CA . VAL A 1 104 ? 10.539 -10.906 3.92 1 92.56 104 VAL A CA 1
ATOM 848 C C . VAL A 1 104 ? 11.438 -10.031 4.797 1 92.56 104 VAL A C 1
ATOM 850 O O . VAL A 1 104 ? 12.328 -9.344 4.293 1 92.56 104 VAL A O 1
ATOM 853 N N . ASP A 1 105 ? 11.203 -10.102 6.078 1 89.44 105 ASP A N 1
ATOM 854 C CA . ASP A 1 105 ? 11.961 -9.297 7.035 1 89.44 105 ASP A CA 1
ATOM 855 C C . ASP A 1 105 ? 13.445 -9.656 7.004 1 89.44 105 ASP A C 1
ATOM 857 O O . ASP A 1 105 ? 14.305 -8.812 7.258 1 89.44 105 ASP A O 1
ATOM 861 N N . GLU A 1 106 ? 13.695 -10.875 6.633 1 93.19 106 GLU A N 1
ATOM 862 C CA . GLU A 1 106 ? 15.078 -11.344 6.586 1 93.19 106 GLU A CA 1
ATOM 863 C C . GLU A 1 106 ? 15.695 -11.102 5.215 1 93.19 106 GLU A C 1
ATOM 865 O O . GLU A 1 106 ? 16.828 -11.523 4.957 1 93.19 106 GLU A O 1
ATOM 870 N N . GLY A 1 107 ? 14.953 -10.547 4.363 1 93.25 107 GLY A N 1
ATOM 871 C CA . GLY A 1 107 ? 15.516 -10.109 3.094 1 93.25 107 GLY A CA 1
ATOM 872 C C . GLY A 1 107 ? 15.281 -11.094 1.965 1 93.25 107 GLY A C 1
ATOM 873 O O . GLY A 1 107 ? 15.797 -10.914 0.86 1 93.25 107 GLY A O 1
ATOM 874 N N . TYR A 1 108 ? 14.555 -12.133 2.205 1 96.31 108 TYR A N 1
ATOM 875 C CA . TYR A 1 108 ? 14.188 -13.078 1.155 1 96.31 108 TYR A CA 1
ATOM 876 C C . TYR A 1 108 ? 12.984 -12.578 0.365 1 96.31 108 TYR A C 1
ATOM 878 O O . TYR A 1 108 ? 11.875 -13.094 0.524 1 96.31 108 TYR A O 1
ATOM 886 N N . ILE A 1 109 ? 13.266 -11.664 -0.526 1 95.81 109 ILE A N 1
ATOM 887 C CA . ILE A 1 109 ? 12.188 -10.938 -1.195 1 95.81 109 ILE A CA 1
ATOM 888 C C . ILE A 1 109 ? 12.555 -10.703 -2.658 1 95.81 109 ILE A C 1
ATOM 890 O O . ILE A 1 109 ? 13.742 -10.633 -3.004 1 95.81 109 ILE A O 1
ATOM 894 N N . ILE A 1 110 ? 11.547 -10.75 -3.512 1 96.12 110 ILE A N 1
ATOM 895 C CA . ILE A 1 110 ? 11.648 -10.344 -4.91 1 96.12 110 ILE A CA 1
ATOM 896 C C . ILE A 1 110 ? 10.75 -9.133 -5.156 1 96.12 110 ILE A C 1
ATOM 898 O O . ILE A 1 110 ? 9.539 -9.195 -4.93 1 96.12 110 ILE A O 1
ATOM 902 N N . ARG A 1 111 ? 11.289 -8.109 -5.719 1 93.75 111 ARG A N 1
ATOM 903 C CA . ARG A 1 111 ? 10.547 -6.863 -5.82 1 93.75 111 ARG A CA 1
ATOM 904 C C . ARG A 1 111 ? 9.961 -6.684 -7.219 1 93.75 111 ARG A C 1
ATOM 906 O O . ARG A 1 111 ? 8.977 -5.969 -7.402 1 93.75 111 ARG A O 1
ATOM 913 N N . ALA A 1 112 ? 10.625 -7.352 -8.164 1 95.81 112 ALA A N 1
ATOM 914 C CA . ALA A 1 112 ? 10.18 -7.281 -9.555 1 95.81 112 ALA A CA 1
ATOM 915 C C . ALA A 1 112 ? 10.391 -8.617 -10.266 1 95.81 112 ALA A C 1
ATOM 917 O O . ALA A 1 112 ? 11.297 -9.375 -9.922 1 95.81 112 ALA A O 1
ATOM 918 N N . ALA A 1 113 ? 9.555 -8.781 -11.227 1 97.12 113 ALA A N 1
ATOM 919 C CA . ALA A 1 113 ? 9.688 -10.016 -11.992 1 97.12 113 ALA A CA 1
ATOM 920 C C . ALA A 1 113 ? 11.07 -10.109 -12.648 1 97.12 113 ALA A C 1
ATOM 922 O O . ALA A 1 113 ? 11.68 -11.18 -12.672 1 97.12 113 ALA A O 1
ATOM 923 N N . SER A 1 114 ? 11.516 -8.977 -13.117 1 96.69 114 SER A N 1
ATOM 924 C CA . SER A 1 114 ? 12.812 -8.945 -13.781 1 96.69 114 SER A CA 1
ATOM 925 C C . SER A 1 114 ? 13.938 -9.32 -12.828 1 96.69 114 SER A C 1
ATOM 927 O O . SER A 1 114 ? 14.922 -9.953 -13.227 1 96.69 114 SER A O 1
ATOM 929 N N . GLU A 1 115 ? 13.789 -8.961 -11.594 1 97.5 115 GLU A N 1
ATOM 930 C CA . GLU A 1 115 ? 14.773 -9.336 -10.578 1 97.5 115 GLU A CA 1
ATOM 931 C C . GLU A 1 115 ? 14.812 -10.852 -10.383 1 97.5 115 GLU A C 1
ATOM 933 O O . GLU A 1 115 ? 15.891 -11.453 -10.383 1 97.5 115 GLU A O 1
ATOM 938 N N . GLY A 1 116 ? 13.633 -11.445 -10.234 1 97.25 116 GLY A N 1
ATOM 939 C CA . GLY A 1 116 ? 13.562 -12.891 -10.055 1 97.25 116 GLY A CA 1
ATOM 940 C C . GLY A 1 116 ? 14.117 -13.664 -11.242 1 97.25 116 GLY A C 1
ATOM 941 O O . GLY A 1 116 ? 14.953 -14.555 -11.07 1 97.25 116 GLY A O 1
ATOM 942 N N . ILE A 1 117 ? 13.719 -13.273 -12.391 1 97.5 117 ILE A N 1
ATOM 943 C CA . ILE A 1 117 ? 14.148 -13.93 -13.617 1 97.5 117 ILE A CA 1
ATOM 944 C C . ILE A 1 117 ? 15.641 -13.711 -13.828 1 97.5 117 ILE A C 1
ATOM 946 O O . ILE A 1 117 ? 16.359 -14.617 -14.273 1 97.5 117 ILE A O 1
ATOM 950 N N . GLY A 1 118 ? 16.062 -12.539 -13.523 1 97.31 118 GLY A N 1
ATOM 951 C CA . GLY A 1 118 ? 17.484 -12.242 -13.609 1 97.31 118 GLY A CA 1
ATOM 952 C C . GLY A 1 118 ? 18.328 -13.117 -12.711 1 97.31 118 GLY A C 1
ATOM 953 O O . GLY A 1 118 ? 19.422 -13.539 -13.094 1 97.31 118 GLY A O 1
ATOM 954 N N . ARG A 1 119 ? 17.906 -13.391 -11.555 1 97.25 119 ARG A N 1
ATOM 955 C CA . ARG A 1 119 ? 18.625 -14.258 -10.625 1 97.25 119 ARG A CA 1
ATOM 956 C C . ARG A 1 119 ? 18.75 -15.672 -11.18 1 97.25 119 ARG A C 1
ATOM 958 O O . ARG A 1 119 ? 19.797 -16.312 -11.039 1 97.25 119 ARG A O 1
ATOM 965 N N . ILE A 1 120 ? 17.703 -16.141 -11.773 1 97.31 120 ILE A N 1
ATOM 966 C CA . ILE A 1 120 ? 17.719 -17.453 -12.391 1 97.31 120 ILE A CA 1
ATOM 967 C C . ILE A 1 120 ? 18.797 -17.5 -13.484 1 97.31 120 ILE A C 1
ATOM 969 O O . ILE A 1 120 ? 19.625 -18.406 -13.516 1 97.31 120 ILE A O 1
ATOM 973 N N . LYS A 1 121 ? 18.766 -16.484 -14.289 1 97 121 LYS A N 1
ATOM 974 C CA . LYS A 1 121 ? 19.703 -16.422 -15.398 1 97 121 LYS A CA 1
ATOM 975 C C . LYS A 1 121 ? 21.141 -16.344 -14.883 1 97 121 LYS A C 1
ATOM 977 O O . LYS A 1 121 ? 22.047 -16.984 -15.438 1 97 121 LYS A O 1
ATOM 982 N N . LYS A 1 122 ? 21.344 -15.602 -13.938 1 96.44 122 LYS A N 1
ATOM 983 C CA . LYS A 1 122 ? 22.688 -15.453 -13.367 1 96.44 122 LYS A CA 1
ATOM 984 C C . LYS A 1 122 ? 23.188 -16.766 -12.789 1 96.44 122 LYS A C 1
ATOM 986 O O . LYS A 1 122 ? 24.359 -17.109 -12.922 1 96.44 122 LYS A O 1
ATOM 991 N N . ALA A 1 123 ? 22.344 -17.469 -12.141 1 96.69 123 ALA A N 1
ATOM 992 C CA . ALA A 1 123 ? 22.719 -18.703 -11.461 1 96.69 123 ALA A CA 1
ATOM 993 C C . ALA A 1 123 ? 22.984 -19.812 -12.469 1 96.69 123 ALA A C 1
ATOM 995 O O . ALA A 1 123 ? 23.828 -20.688 -12.227 1 96.69 123 ALA A O 1
ATOM 996 N N . THR A 1 124 ? 22.312 -19.797 -13.602 1 97 124 THR A N 1
ATOM 997 C CA . THR A 1 124 ? 22.359 -20.938 -14.492 1 97 124 THR A CA 1
ATOM 998 C C . THR A 1 124 ? 23 -20.578 -15.82 1 97 124 THR A C 1
ATOM 1000 O O . THR A 1 124 ? 23.312 -21.453 -16.625 1 97 124 THR A O 1
ATOM 1003 N N . GLY A 1 125 ? 23.109 -19.297 -16.094 1 94.81 125 GLY A N 1
ATOM 1004 C CA . GLY A 1 125 ? 23.656 -18.844 -17.359 1 94.81 125 GLY A CA 1
ATOM 1005 C C . GLY A 1 125 ? 22.641 -18.781 -18.469 1 94.81 125 GLY A C 1
ATOM 1006 O O . GLY A 1 125 ? 22.953 -18.406 -19.594 1 94.81 125 GLY A O 1
ATOM 1007 N N . ARG A 1 126 ? 21.406 -19.203 -18.156 1 93.81 126 ARG A N 1
ATOM 1008 C CA . ARG A 1 126 ? 20.344 -19.141 -19.156 1 93.81 126 ARG A CA 1
ATOM 1009 C C . ARG A 1 126 ? 18.984 -18.938 -18.5 1 93.81 126 ARG A C 1
ATOM 1011 O O . ARG A 1 126 ? 18.859 -19.062 -17.281 1 93.81 126 ARG A O 1
ATOM 1018 N N . THR A 1 127 ? 18.078 -18.641 -19.297 1 91.62 127 THR A N 1
ATOM 1019 C CA . THR A 1 127 ? 16.719 -18.5 -18.812 1 91.62 127 THR A CA 1
ATOM 1020 C C . THR A 1 127 ? 16.047 -19.875 -18.688 1 91.62 127 THR A C 1
ATOM 1022 O O . THR A 1 127 ? 16.312 -20.766 -19.484 1 91.62 127 THR A O 1
ATOM 1025 N N . LEU A 1 128 ? 15.234 -19.984 -17.672 1 95.12 128 LEU A N 1
ATOM 1026 C CA . LEU A 1 128 ? 14.477 -21.203 -17.453 1 95.12 128 LEU A CA 1
ATOM 1027 C C . LEU A 1 128 ? 12.992 -20.906 -17.297 1 95.12 128 LEU A C 1
ATOM 1029 O O . LEU A 1 128 ? 12.617 -19.812 -16.859 1 95.12 128 LEU A O 1
ATOM 1033 N N . LYS A 1 129 ? 12.227 -21.859 -17.672 1 95.12 129 LYS A N 1
ATOM 1034 C CA . LYS A 1 129 ? 10.82 -21.797 -17.297 1 95.12 129 LYS A CA 1
ATOM 1035 C C . LYS A 1 129 ? 10.633 -21.891 -15.789 1 95.12 129 LYS A C 1
ATOM 1037 O O . LYS A 1 129 ? 11.367 -22.625 -15.117 1 95.12 129 LYS A O 1
ATOM 1042 N N . LEU A 1 130 ? 9.664 -21.188 -15.391 1 97.19 130 LEU A N 1
ATOM 1043 C CA . LEU A 1 130 ? 9.406 -21.203 -13.953 1 97.19 130 LEU A CA 1
ATOM 1044 C C . LEU A 1 130 ? 8.617 -22.453 -13.555 1 97.19 130 LEU A C 1
ATOM 1046 O O . LEU A 1 130 ? 7.574 -22.734 -14.148 1 97.19 130 LEU A O 1
ATOM 1050 N N . ASN A 1 131 ? 9.148 -23.188 -12.633 1 97 131 ASN A N 1
ATOM 1051 C CA . ASN A 1 131 ? 8.484 -24.375 -12.102 1 97 131 ASN A CA 1
ATOM 1052 C C . ASN A 1 131 ? 8.852 -24.609 -10.641 1 97 131 ASN A C 1
ATOM 1054 O O . ASN A 1 131 ? 9.398 -23.719 -9.977 1 97 131 ASN A O 1
ATOM 1058 N N . LYS A 1 132 ? 8.555 -25.766 -10.141 1 97.5 132 LYS A N 1
ATOM 1059 C CA . LYS A 1 132 ? 8.68 -26.078 -8.719 1 97.5 132 LYS A CA 1
ATOM 1060 C C . LYS A 1 132 ? 10.141 -26.078 -8.281 1 97.5 132 LYS A C 1
ATOM 1062 O O . LYS A 1 132 ? 10.438 -25.969 -7.09 1 97.5 132 LYS A O 1
ATOM 1067 N N . TYR A 1 133 ? 11.078 -26.188 -9.258 1 98.06 133 TYR A N 1
ATOM 1068 C CA . TYR A 1 133 ? 12.492 -26.234 -8.914 1 98.06 133 TYR A CA 1
ATOM 1069 C C . TYR A 1 133 ? 13.18 -24.922 -9.258 1 98.06 133 TYR A C 1
ATOM 1071 O O . TYR A 1 133 ? 13.914 -24.359 -8.438 1 98.06 133 TYR A O 1
ATOM 1079 N N . SER A 1 134 ? 12.93 -24.406 -10.391 1 98.25 134 SER A N 1
ATOM 1080 C CA . SER A 1 134 ? 13.625 -23.188 -10.828 1 98.25 134 SER A CA 1
ATOM 1081 C C . SER A 1 134 ? 13.242 -22 -9.961 1 98.25 134 SER A C 1
ATOM 1083 O O . SER A 1 134 ? 13.992 -21.016 -9.875 1 98.25 134 SER A O 1
ATOM 1085 N N . VAL A 1 135 ? 12.078 -22.031 -9.258 1 98.56 135 VAL A N 1
ATOM 1086 C CA . VAL A 1 135 ? 11.617 -20.922 -8.43 1 98.56 135 VAL A CA 1
ATOM 1087 C C . VAL A 1 135 ? 12.617 -20.688 -7.301 1 98.56 135 VAL A C 1
ATOM 1089 O O . VAL A 1 135 ? 12.773 -19.547 -6.84 1 98.56 135 VAL A O 1
ATOM 1092 N N . TYR A 1 136 ? 13.312 -21.734 -6.84 1 98.62 136 TYR A N 1
ATOM 1093 C CA . TYR A 1 136 ? 14.297 -21.594 -5.773 1 98.62 136 TYR A CA 1
ATOM 1094 C C . TYR A 1 136 ? 15.445 -20.688 -6.207 1 98.62 136 TYR A C 1
ATOM 1096 O O . TYR A 1 136 ? 16.031 -19.969 -5.387 1 98.62 136 TYR A O 1
ATOM 1104 N N . LEU A 1 137 ? 15.695 -20.672 -7.453 1 98.38 137 LEU A N 1
ATOM 1105 C CA . LEU A 1 137 ? 16.812 -19.906 -7.973 1 98.38 137 LEU A CA 1
ATOM 1106 C C . LEU A 1 137 ? 16.516 -18.406 -7.918 1 98.38 137 LEU A C 1
ATOM 1108 O O . LEU A 1 137 ? 17.438 -17.578 -8.031 1 98.38 137 LEU A O 1
ATOM 1112 N N . MET A 1 138 ? 15.234 -18.047 -7.785 1 97.88 138 MET A N 1
ATOM 1113 C CA . MET A 1 138 ? 14.883 -16.641 -7.582 1 97.88 138 MET A CA 1
ATOM 1114 C C . MET A 1 138 ? 15.195 -16.203 -6.156 1 97.88 138 MET A C 1
ATOM 1116 O O . MET A 1 138 ? 15.227 -15 -5.863 1 97.88 138 MET A O 1
ATOM 1120 N N . GLY A 1 139 ? 15.367 -17.172 -5.301 1 98.06 139 GLY A N 1
ATOM 1121 C CA . GLY A 1 139 ? 15.633 -16.875 -3.898 1 98.06 139 GLY A CA 1
ATOM 1122 C C . GLY A 1 139 ? 17.094 -16.594 -3.619 1 98.06 139 GLY A C 1
ATOM 1123 O O . GLY A 1 139 ? 17.797 -16.047 -4.469 1 98.06 139 GLY A O 1
ATOM 1124 N N . ALA A 1 140 ? 17.484 -16.812 -2.41 1 97.56 140 ALA A N 1
ATOM 1125 C CA . ALA A 1 140 ? 18.844 -16.453 -2.01 1 97.56 140 ALA A CA 1
ATOM 1126 C C . ALA A 1 140 ? 19.703 -17.703 -1.843 1 97.56 140 ALA A C 1
ATOM 1128 O O . ALA A 1 140 ? 19.312 -18.656 -1.178 1 97.56 140 ALA A O 1
ATOM 1129 N N . PRO A 1 141 ? 20.891 -17.656 -2.473 1 98.19 141 PRO A N 1
ATOM 1130 C CA . PRO A 1 141 ? 21.859 -18.734 -2.209 1 98.19 141 PRO A CA 1
ATOM 1131 C C . PRO A 1 141 ? 22.516 -18.609 -0.837 1 98.19 141 PRO A C 1
ATOM 1133 O O . PRO A 1 141 ? 22.922 -17.516 -0.441 1 98.19 141 PRO A O 1
ATOM 1136 N N . VAL A 1 142 ? 22.562 -19.734 -0.147 1 98.19 142 VAL A N 1
ATOM 1137 C CA . VAL A 1 142 ? 23.172 -19.703 1.182 1 98.19 142 VAL A CA 1
ATOM 1138 C C . VAL A 1 142 ? 24.016 -20.969 1.383 1 98.19 142 VAL A C 1
ATOM 1140 O O . VAL A 1 142 ? 23.75 -22 0.783 1 98.19 142 VAL A O 1
ATOM 1143 N N . CYS A 1 143 ? 25.047 -20.812 2.15 1 97.69 143 CYS A N 1
ATOM 1144 C CA . CYS A 1 143 ? 25.828 -21.984 2.535 1 97.69 143 CYS A CA 1
ATOM 1145 C C . CYS A 1 143 ? 25.234 -22.672 3.754 1 97.69 143 CYS A C 1
ATOM 1147 O O . CYS A 1 143 ? 24.281 -22.172 4.348 1 97.69 143 CYS A O 1
ATOM 1149 N N . ARG A 1 144 ? 25.844 -23.75 4.148 1 97.06 144 ARG A N 1
ATOM 1150 C CA . ARG A 1 144 ? 25.328 -24.562 5.254 1 97.06 144 ARG A CA 1
ATOM 1151 C C . ARG A 1 144 ? 25.312 -23.766 6.551 1 97.06 144 ARG A C 1
ATOM 1153 O O . ARG A 1 144 ? 24.375 -23.891 7.348 1 97.06 144 ARG A O 1
ATOM 1160 N N . LYS A 1 145 ? 26.234 -22.906 6.727 1 96.75 145 LYS A N 1
ATOM 1161 C CA . LYS A 1 145 ? 26.375 -22.125 7.953 1 96.75 145 LYS A CA 1
ATOM 1162 C C . LYS A 1 145 ? 25.266 -21.078 8.07 1 96.75 145 LYS A C 1
ATOM 1164 O O . LYS A 1 145 ? 24.844 -20.734 9.172 1 96.75 145 LYS A O 1
ATOM 1169 N N . HIS A 1 146 ? 24.797 -20.625 6.941 1 97.44 146 HIS A N 1
ATOM 1170 C CA . HIS A 1 146 ? 23.844 -19.516 6.941 1 97.44 146 HIS A CA 1
ATOM 1171 C C . HIS A 1 146 ? 22.438 -20 6.555 1 97.44 146 HIS A C 1
ATOM 1173 O O . HIS A 1 146 ? 21.578 -19.188 6.195 1 97.44 146 HIS A O 1
ATOM 1179 N N . LEU A 1 147 ? 22.328 -21.344 6.602 1 97.44 147 LEU A N 1
ATOM 1180 C CA . LEU A 1 147 ? 21 -21.906 6.305 1 97.44 147 LEU A CA 1
ATOM 1181 C C . LEU A 1 147 ? 20.047 -21.703 7.473 1 97.44 147 LEU A C 1
ATOM 1183 O O . LEU A 1 147 ? 20.016 -22.5 8.398 1 97.44 147 LEU A O 1
ATOM 1187 N N . LYS A 1 148 ? 19.25 -20.75 7.355 1 96.19 148 LYS A N 1
ATOM 1188 C CA . LYS A 1 148 ? 18.344 -20.391 8.438 1 96.19 148 LYS A CA 1
ATOM 1189 C C . LYS A 1 148 ? 16.969 -21.047 8.234 1 96.19 148 LYS A C 1
ATOM 1191 O O . LYS A 1 148 ? 16.312 -21.422 9.211 1 96.19 148 LYS A O 1
ATOM 1196 N N . PHE A 1 149 ? 16.5 -21.094 7.055 1 96.94 149 PHE A N 1
ATOM 1197 C CA . PHE A 1 149 ? 15.172 -21.609 6.738 1 96.94 149 PHE A CA 1
ATOM 1198 C C . PHE A 1 149 ? 15.266 -22.922 5.965 1 96.94 149 PHE A C 1
ATOM 1200 O O . PHE A 1 149 ? 14.852 -22.984 4.805 1 96.94 149 PHE A O 1
ATOM 1207 N N . GLN A 1 150 ? 15.586 -23.922 6.605 1 96.69 150 GLN A N 1
ATOM 1208 C CA . GLN A 1 150 ? 15.844 -25.203 5.973 1 96.69 150 GLN A CA 1
ATOM 1209 C C . GLN A 1 150 ? 14.586 -25.734 5.289 1 96.69 150 GLN A C 1
ATOM 1211 O O . GLN A 1 150 ? 14.656 -26.281 4.18 1 96.69 150 GLN A O 1
ATOM 1216 N N . LYS A 1 151 ? 13.469 -25.531 5.918 1 96.75 151 LYS A N 1
ATOM 1217 C CA . LYS A 1 151 ? 12.188 -26.047 5.422 1 96.75 151 LYS A CA 1
ATOM 1218 C C . LYS A 1 151 ? 11.859 -25.453 4.055 1 96.75 151 LYS A C 1
ATOM 1220 O O . LYS A 1 151 ? 11.172 -26.078 3.25 1 96.75 151 LYS A O 1
ATOM 1225 N N . TYR A 1 152 ? 12.422 -24.328 3.816 1 97.75 152 TYR A N 1
ATOM 1226 C CA . TYR A 1 152 ? 12.055 -23.594 2.609 1 97.75 152 TYR A CA 1
ATOM 1227 C C . TYR A 1 152 ? 13.25 -23.469 1.668 1 97.75 152 TYR A C 1
ATOM 1229 O O . TYR A 1 152 ? 13.32 -22.531 0.87 1 97.75 152 TYR A O 1
ATOM 1237 N N . SER A 1 153 ? 14.188 -24.406 1.8 1 98.25 153 SER A N 1
ATOM 1238 C CA . SER A 1 153 ? 15.398 -24.391 0.99 1 98.25 153 SER A CA 1
ATOM 1239 C C . SER A 1 153 ? 15.57 -25.703 0.23 1 98.25 153 SER A C 1
ATOM 1241 O O . SER A 1 153 ? 14.969 -26.719 0.584 1 98.25 153 SER A O 1
ATOM 1243 N N . MET A 1 154 ? 16.297 -25.609 -0.861 1 98.31 154 MET A N 1
ATOM 1244 C CA . MET A 1 154 ? 16.672 -26.797 -1.637 1 98.31 154 MET A CA 1
ATOM 1245 C C . MET A 1 154 ? 18.156 -26.781 -1.961 1 98.31 154 MET A C 1
ATOM 1247 O O . MET A 1 154 ? 18.719 -25.719 -2.244 1 98.31 154 MET A O 1
ATOM 1251 N N . SER A 1 155 ? 18.75 -27.938 -1.904 1 98.38 155 SER A N 1
ATOM 1252 C CA . SER A 1 155 ? 20.188 -28.016 -2.166 1 98.38 155 SER A CA 1
ATOM 1253 C C . SER A 1 155 ? 20.5 -27.766 -3.639 1 98.38 155 SER A C 1
ATOM 1255 O O . SER A 1 155 ? 19.703 -28.109 -4.512 1 98.38 155 SER A O 1
ATOM 1257 N N . ILE A 1 156 ? 21.656 -27.219 -3.852 1 98.38 156 ILE A N 1
ATOM 1258 C CA . ILE A 1 156 ? 22.078 -26.938 -5.215 1 98.38 156 ILE A CA 1
ATOM 1259 C C . ILE A 1 156 ? 22.234 -28.234 -5.996 1 98.38 156 ILE A C 1
ATOM 1261 O O . ILE A 1 156 ? 21.875 -28.312 -7.172 1 98.38 156 ILE A O 1
ATOM 1265 N N . ASP A 1 157 ? 22.688 -29.234 -5.355 1 97.88 157 ASP A N 1
ATOM 1266 C CA . ASP A 1 157 ? 22.828 -30.547 -6 1 97.88 157 ASP A CA 1
ATOM 1267 C C . ASP A 1 157 ? 21.484 -31.047 -6.527 1 97.88 157 ASP A C 1
ATOM 1269 O O . ASP A 1 157 ? 21.406 -31.516 -7.668 1 97.88 157 ASP A O 1
ATOM 1273 N N . GLU A 1 158 ? 20.562 -30.953 -5.699 1 98.31 158 GLU A N 1
ATOM 1274 C CA . GLU A 1 158 ? 19.219 -31.375 -6.094 1 98.31 158 GLU A CA 1
ATOM 1275 C C . GLU A 1 158 ? 18.688 -30.531 -7.242 1 98.31 158 GLU A C 1
ATOM 1277 O O . GLU A 1 158 ? 18.062 -31.047 -8.172 1 98.31 158 GLU A O 1
ATOM 1282 N N . LEU A 1 159 ? 18.906 -29.281 -7.16 1 98.5 159 LEU A N 1
ATOM 1283 C CA . LEU A 1 159 ? 18.438 -28.359 -8.195 1 98.5 159 LEU A CA 1
ATOM 1284 C C . LEU A 1 159 ? 19.125 -28.656 -9.531 1 98.5 159 LEU A C 1
ATOM 1286 O O . LEU A 1 159 ? 18.484 -28.656 -10.578 1 98.5 159 LEU A O 1
ATOM 1290 N N . GLU A 1 160 ? 20.391 -28.922 -9.453 1 98.31 160 GLU A N 1
ATOM 1291 C CA . GLU A 1 160 ? 21.125 -29.25 -10.672 1 98.31 160 GLU A CA 1
ATO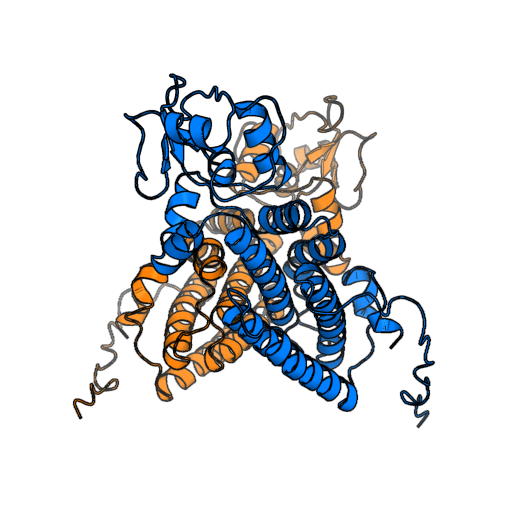M 1292 C C . GLU A 1 160 ? 20.594 -30.531 -11.305 1 98.31 160 GLU A C 1
ATOM 1294 O O . GLU A 1 160 ? 20.453 -30.625 -12.523 1 98.31 160 GLU A O 1
ATOM 1299 N N . ASP A 1 161 ? 20.328 -31.422 -10.492 1 97.94 161 ASP A N 1
ATOM 1300 C CA . ASP A 1 161 ? 19.812 -32.688 -10.961 1 97.94 161 ASP A CA 1
ATOM 1301 C C . ASP A 1 161 ? 18.453 -32.531 -11.617 1 97.94 161 ASP A C 1
ATOM 1303 O O . ASP A 1 161 ? 18.219 -33.031 -12.711 1 97.94 161 ASP A O 1
ATOM 1307 N N . LYS A 1 162 ? 17.609 -31.812 -11.008 1 97.44 162 LYS A N 1
ATOM 1308 C CA . LYS A 1 162 ? 16.219 -31.703 -11.461 1 97.44 162 LYS A CA 1
ATOM 1309 C C . LYS A 1 162 ? 16.125 -30.766 -12.664 1 97.44 162 LYS A C 1
ATOM 1311 O O . LYS A 1 162 ? 15.266 -30.969 -13.531 1 97.44 162 LYS A O 1
ATOM 1316 N N . LEU A 1 163 ? 16.984 -29.766 -12.695 1 97.62 163 LEU A N 1
ATOM 1317 C CA . LEU A 1 163 ? 16.906 -28.766 -13.758 1 97.62 163 LEU A CA 1
ATOM 1318 C C . LEU A 1 163 ? 17.859 -29.094 -14.891 1 97.62 163 LEU A C 1
ATOM 1320 O O . LEU A 1 163 ? 17.781 -28.5 -15.969 1 97.62 163 LEU A O 1
ATOM 1324 N N . ARG A 1 164 ? 18.766 -30.016 -14.633 1 96.56 164 ARG A N 1
ATOM 1325 C CA . ARG A 1 164 ? 19.75 -30.438 -15.625 1 96.56 164 ARG A CA 1
ATOM 1326 C C . ARG A 1 164 ? 20.578 -29.25 -16.109 1 96.56 164 ARG A C 1
ATOM 1328 O O . ARG A 1 164 ? 20.719 -29.031 -17.312 1 96.56 164 ARG A O 1
ATOM 1335 N N . VAL A 1 165 ? 20.938 -28.516 -15.117 1 96.69 165 VAL A N 1
ATOM 1336 C CA . VAL A 1 165 ? 21.812 -27.375 -15.359 1 96.69 165 VAL A CA 1
ATOM 1337 C C . VAL A 1 165 ? 22.891 -27.312 -14.273 1 96.69 165 VAL A C 1
ATOM 1339 O O . VAL A 1 165 ? 22.719 -27.875 -13.188 1 96.69 165 VAL A O 1
ATOM 1342 N N . ARG A 1 166 ? 23.953 -26.703 -14.625 1 96.19 166 ARG A N 1
ATOM 1343 C CA . ARG A 1 166 ? 24.969 -26.406 -13.625 1 96.19 166 ARG A CA 1
ATOM 1344 C C . ARG A 1 166 ? 24.703 -25.062 -12.953 1 96.19 166 ARG A C 1
ATOM 1346 O O . ARG A 1 166 ? 24.312 -24.094 -13.617 1 96.19 166 ARG A O 1
ATOM 1353 N N . ILE A 1 167 ? 24.828 -25.047 -11.625 1 97.06 167 ILE A N 1
ATOM 1354 C CA . ILE A 1 167 ? 24.516 -23.844 -10.859 1 97.06 167 ILE A CA 1
ATOM 1355 C C . ILE A 1 167 ? 25.75 -23.344 -10.133 1 97.06 167 ILE A C 1
ATOM 1357 O O . ILE A 1 167 ? 26.422 -24.125 -9.445 1 97.06 167 ILE A O 1
ATOM 1361 N N . SER A 1 168 ? 26.031 -22.125 -10.359 1 93.69 168 SER A N 1
ATOM 1362 C CA . SER A 1 168 ? 27.109 -21.438 -9.641 1 93.69 168 SER A CA 1
ATOM 1363 C C . SER A 1 168 ? 26.578 -20.219 -8.891 1 93.69 168 SER A C 1
ATOM 1365 O O . SER A 1 168 ? 26.062 -19.281 -9.508 1 93.69 168 SER A O 1
ATOM 1367 N N . ALA A 1 169 ? 26.766 -20.328 -7.629 1 96.38 169 ALA A N 1
ATOM 1368 C CA . ALA A 1 169 ? 26.281 -19.203 -6.828 1 96.38 169 ALA A CA 1
ATOM 1369 C C . ALA A 1 169 ? 27.062 -19.078 -5.527 1 96.38 169 ALA A C 1
ATOM 1371 O O . ALA A 1 169 ? 27.531 -20.078 -4.977 1 96.38 169 ALA A O 1
ATOM 1372 N N . LYS A 1 170 ? 27.172 -17.891 -5.141 1 96.81 170 LYS A N 1
ATOM 1373 C CA . LYS A 1 170 ? 27.859 -17.609 -3.879 1 96.81 170 LYS A CA 1
ATOM 1374 C C . LYS A 1 170 ? 26.859 -17.297 -2.77 1 96.81 170 LYS A C 1
ATOM 1376 O O . LYS A 1 170 ? 25.781 -16.75 -3.029 1 96.81 170 LYS A O 1
ATOM 1381 N N . CYS A 1 171 ? 27.281 -17.641 -1.591 1 97.75 171 CYS A N 1
ATOM 1382 C CA . CYS A 1 171 ? 26.453 -17.375 -0.421 1 97.75 171 CYS A CA 1
ATOM 1383 C C . CYS A 1 171 ? 26.188 -15.883 -0.272 1 97.75 171 CYS A C 1
ATOM 1385 O O . CYS A 1 171 ? 27.094 -15.062 -0.362 1 97.75 171 CYS A O 1
ATOM 1387 N N . LYS A 1 172 ? 25 -15.57 0.073 1 94.81 172 LYS A N 1
ATOM 1388 C CA . LYS A 1 172 ? 24.547 -14.188 0.19 1 94.81 172 LYS A CA 1
ATOM 1389 C C . LYS A 1 172 ? 25.234 -13.477 1.357 1 94.81 172 LYS A C 1
ATOM 1391 O O . LYS A 1 172 ? 25.422 -12.266 1.325 1 94.81 172 LYS A O 1
ATOM 1396 N N . PHE A 1 173 ? 25.641 -14.242 2.311 1 94.56 173 PHE A N 1
ATOM 1397 C CA . PHE A 1 173 ? 26.109 -13.641 3.557 1 94.56 173 PHE A CA 1
ATOM 1398 C C . PHE A 1 173 ? 27.625 -13.648 3.637 1 94.56 173 PHE A C 1
ATOM 1400 O O . PHE A 1 173 ? 28.234 -12.727 4.176 1 94.56 173 PHE A O 1
ATOM 1407 N N . CYS A 1 174 ? 28.328 -14.68 3.111 1 96.19 174 CYS A N 1
ATOM 1408 C CA . CYS A 1 174 ? 29.766 -14.781 3.309 1 96.19 174 CYS A CA 1
ATOM 1409 C C . CYS A 1 174 ? 30.5 -14.922 1.975 1 96.19 174 CYS A C 1
ATOM 1411 O O . CYS A 1 174 ? 31.719 -15.102 1.941 1 96.19 174 CYS A O 1
ATOM 1413 N N . HIS A 1 175 ? 29.891 -15.094 0.881 1 94.31 175 HIS A N 1
ATOM 1414 C CA . HIS A 1 175 ? 30.406 -15.07 -0.485 1 94.31 175 HIS A CA 1
ATOM 1415 C C . HIS A 1 175 ? 31.141 -16.359 -0.816 1 94.31 175 HIS A C 1
ATOM 1417 O O . HIS A 1 175 ? 31.766 -16.469 -1.874 1 94.31 175 HIS A O 1
ATOM 1423 N N . ARG A 1 176 ? 31.125 -17.328 0.122 1 95.62 176 ARG A N 1
ATOM 1424 C CA . ARG A 1 176 ? 31.594 -18.656 -0.217 1 95.62 176 ARG A CA 1
ATOM 1425 C C . ARG A 1 176 ? 30.625 -19.375 -1.146 1 95.62 176 ARG A C 1
ATOM 1427 O O . ARG A 1 176 ? 29.547 -18.844 -1.453 1 95.62 176 ARG A O 1
ATOM 1434 N N . GLN A 1 177 ? 31.062 -20.484 -1.542 1 96.12 177 GLN A N 1
ATOM 1435 C CA . GLN A 1 177 ? 30.172 -21.266 -2.41 1 96.12 177 GLN A CA 1
ATOM 1436 C C . GLN A 1 177 ? 28.891 -21.641 -1.691 1 96.12 177 GLN A C 1
ATOM 1438 O O . GLN A 1 177 ? 28.922 -22.078 -0.539 1 96.12 177 GLN A O 1
ATOM 1443 N N . ALA A 1 178 ? 27.797 -21.453 -2.324 1 98.38 178 ALA A N 1
ATOM 1444 C CA . ALA A 1 178 ? 26.5 -21.75 -1.731 1 98.38 178 ALA A CA 1
ATOM 1445 C C . ALA A 1 178 ? 26.188 -23.25 -1.852 1 98.38 178 ALA A C 1
ATOM 1447 O O . ALA A 1 178 ? 26.641 -23.906 -2.785 1 98.38 178 ALA A O 1
ATOM 1448 N N . ASP A 1 179 ? 25.344 -23.688 -0.91 1 98.25 179 ASP A N 1
ATOM 1449 C CA . ASP A 1 179 ? 24.938 -25.078 -0.903 1 98.25 179 ASP A CA 1
ATOM 1450 C C . ASP A 1 179 ? 23.438 -25.219 -1.164 1 98.25 179 ASP A C 1
ATOM 1452 O O . ASP A 1 179 ? 22.969 -26.266 -1.604 1 98.25 179 ASP A O 1
ATOM 1456 N N . TYR A 1 180 ? 22.75 -24.172 -0.861 1 98.62 180 TYR A N 1
ATOM 1457 C CA . TYR A 1 180 ? 21.297 -24.188 -0.939 1 98.62 180 TYR A CA 1
ATOM 1458 C C . TYR A 1 180 ? 20.766 -22.906 -1.576 1 98.62 180 TYR A C 1
ATOM 1460 O O . TYR A 1 180 ? 21.484 -21.906 -1.642 1 98.62 180 TYR A O 1
ATOM 1468 N N . PHE A 1 181 ? 19.625 -23 -2.082 1 98.69 181 PHE A N 1
ATOM 1469 C CA . PHE A 1 181 ? 18.797 -21.828 -2.35 1 98.69 181 PHE A CA 1
ATOM 1470 C C . PHE A 1 181 ? 17.578 -21.812 -1.455 1 98.69 181 PHE A C 1
ATOM 1472 O O . PHE A 1 181 ? 16.922 -22.844 -1.272 1 98.69 181 PHE A O 1
ATOM 1479 N N . THR A 1 182 ? 17.297 -20.641 -0.878 1 98.5 182 THR A N 1
ATOM 1480 C CA . THR A 1 182 ? 16.094 -20.438 -0.071 1 98.5 182 THR A CA 1
ATOM 1481 C C . THR A 1 182 ? 15.062 -19.625 -0.832 1 98.5 182 THR A C 1
ATOM 1483 O O . THR A 1 182 ? 15.406 -18.609 -1.456 1 98.5 182 THR A O 1
ATOM 1486 N N . LEU A 1 183 ? 13.836 -20.047 -0.755 1 98.5 183 LEU A N 1
ATOM 1487 C CA . LEU A 1 183 ? 12.75 -19.359 -1.444 1 98.5 183 LEU A CA 1
ATOM 1488 C C . LEU A 1 183 ? 12.703 -17.875 -1.061 1 98.5 183 LEU A C 1
ATOM 1490 O O .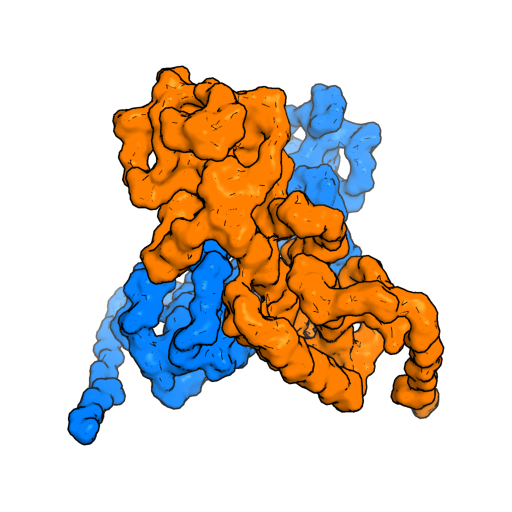 LEU A 1 183 ? 13.039 -17.516 0.07 1 98.5 183 LEU A O 1
ATOM 1494 N N . ALA A 1 184 ? 12.289 -17.047 -2.027 1 98 184 ALA A N 1
ATOM 1495 C CA . ALA A 1 184 ? 12.047 -15.633 -1.782 1 98 184 ALA A CA 1
ATOM 1496 C C . ALA A 1 184 ? 10.586 -15.273 -2.02 1 98 184 ALA A C 1
ATOM 1498 O O . ALA A 1 184 ? 9.93 -15.852 -2.893 1 98 184 ALA A O 1
ATOM 1499 N N . MET A 1 185 ? 10.125 -14.352 -1.227 1 96.44 185 MET A N 1
ATOM 1500 C CA . MET A 1 185 ? 8.727 -13.93 -1.296 1 96.44 185 MET A CA 1
ATOM 1501 C C . MET A 1 185 ? 8.547 -12.797 -2.303 1 96.44 185 MET A C 1
ATOM 1503 O O . MET A 1 185 ? 9.094 -11.711 -2.125 1 96.44 185 MET A O 1
ATOM 1507 N N . PRO A 1 186 ? 7.773 -13.078 -3.371 1 96.06 186 PRO A N 1
ATOM 1508 C CA . PRO A 1 186 ? 7.547 -12 -4.336 1 96.06 186 PRO A CA 1
ATOM 1509 C C . PRO A 1 186 ? 6.582 -10.93 -3.814 1 96.06 186 PRO A C 1
ATOM 1511 O O . PRO A 1 186 ? 5.547 -11.266 -3.23 1 96.06 186 PRO A O 1
ATOM 1514 N N . LYS A 1 187 ? 6.91 -9.727 -4.039 1 93.75 187 LYS A N 1
ATOM 1515 C CA . LYS A 1 187 ? 5.973 -8.633 -3.783 1 93.75 187 LYS A CA 1
ATOM 1516 C C . LYS A 1 187 ? 4.906 -8.555 -4.871 1 93.75 187 LYS A C 1
ATOM 1518 O O . LYS A 1 187 ? 4.984 -9.266 -5.875 1 93.75 187 LYS A O 1
ATOM 1523 N N . ALA A 1 188 ? 3.992 -7.68 -4.66 1 92 188 ALA A N 1
ATOM 1524 C CA . ALA A 1 188 ? 2.832 -7.617 -5.547 1 92 188 ALA A CA 1
ATOM 1525 C C . ALA A 1 188 ? 3.254 -7.328 -6.984 1 92 188 ALA A C 1
ATOM 1527 O O . ALA A 1 188 ? 2.805 -8 -7.914 1 92 188 ALA A O 1
ATOM 1528 N N . SER A 1 189 ? 4.109 -6.371 -7.168 1 93.25 189 SER A N 1
ATOM 1529 C CA . SER A 1 189 ? 4.562 -6.031 -8.516 1 93.25 189 SER A CA 1
ATOM 1530 C C . SER A 1 189 ? 5.289 -7.203 -9.164 1 93.25 189 SER A C 1
ATOM 1532 O O . SER A 1 189 ? 5.137 -7.449 -10.359 1 93.25 189 SER A O 1
ATOM 1534 N N . ALA A 1 190 ? 6.043 -7.871 -8.383 1 97.12 190 ALA A N 1
ATOM 1535 C CA . ALA A 1 190 ? 6.73 -9.062 -8.883 1 97.12 190 ALA A CA 1
ATOM 1536 C C . ALA A 1 190 ? 5.73 -10.148 -9.273 1 97.12 190 ALA A C 1
ATOM 1538 O O . ALA A 1 190 ? 5.867 -10.781 -10.32 1 97.12 190 ALA A O 1
ATOM 1539 N N . LEU A 1 191 ? 4.777 -10.305 -8.453 1 97.44 191 LEU A N 1
ATOM 1540 C CA . LEU A 1 191 ? 3.766 -11.328 -8.711 1 97.44 191 LEU A CA 1
ATOM 1541 C C . LEU A 1 191 ? 3.053 -11.062 -10.031 1 97.44 191 LEU A C 1
ATOM 1543 O O . LEU A 1 191 ? 2.838 -11.992 -10.82 1 97.44 191 LEU A O 1
ATOM 1547 N N . ILE A 1 192 ? 2.711 -9.859 -10.242 1 97.5 192 ILE A N 1
ATOM 1548 C CA . ILE A 1 192 ? 2 -9.492 -11.461 1 97.5 192 ILE A CA 1
ATOM 1549 C C . ILE A 1 192 ? 2.877 -9.773 -12.672 1 97.5 192 ILE A C 1
ATOM 1551 O O . ILE A 1 192 ? 2.426 -10.391 -13.648 1 97.5 192 ILE A O 1
ATOM 1555 N N . GLY A 1 193 ? 4.086 -9.383 -12.578 1 97.94 193 GLY A N 1
ATOM 1556 C CA . GLY A 1 193 ? 5.016 -9.656 -13.672 1 97.94 193 GLY A CA 1
ATOM 1557 C C . GLY A 1 193 ? 5.281 -11.133 -13.867 1 97.94 193 GLY A C 1
ATOM 1558 O O . GLY A 1 193 ? 5.418 -11.602 -15.008 1 97.94 193 GLY A O 1
ATOM 1559 N N . LEU A 1 194 ? 5.387 -11.836 -12.812 1 98.31 194 LEU A N 1
ATOM 1560 C CA . LEU A 1 194 ? 5.645 -13.273 -12.906 1 98.31 194 LEU A CA 1
ATOM 1561 C C . LEU A 1 194 ? 4.441 -14.008 -13.492 1 98.31 194 LEU A C 1
ATOM 1563 O O . LEU A 1 194 ? 4.602 -15.023 -14.172 1 98.31 194 LEU A O 1
ATOM 1567 N N . ALA A 1 195 ? 3.248 -13.516 -13.18 1 98.31 195 ALA A N 1
ATOM 1568 C CA . ALA A 1 195 ? 2.061 -14.086 -13.812 1 98.31 195 ALA A CA 1
ATOM 1569 C C . ALA A 1 195 ? 2.152 -13.984 -15.336 1 98.31 195 ALA A C 1
ATOM 1571 O O . ALA A 1 195 ? 1.807 -14.93 -16.047 1 98.31 195 ALA A O 1
ATOM 1572 N N . GLU A 1 196 ? 2.609 -12.828 -15.75 1 97.88 196 GLU A N 1
ATOM 1573 C CA . GLU A 1 196 ? 2.836 -12.656 -17.172 1 97.88 196 GLU A CA 1
ATOM 1574 C C . GLU A 1 196 ? 3.869 -13.648 -17.703 1 97.88 196 GLU A C 1
ATOM 1576 O O . GLU A 1 196 ? 3.664 -14.281 -18.734 1 97.88 196 GLU A O 1
ATOM 1581 N N . TYR A 1 197 ? 4.883 -13.766 -17 1 97.38 197 TYR A N 1
ATOM 1582 C CA . TYR A 1 197 ? 5.965 -14.664 -17.406 1 97.38 197 TYR A CA 1
ATOM 1583 C C . TYR A 1 197 ? 5.473 -16.109 -17.5 1 97.38 197 TYR A C 1
ATOM 1585 O O . TYR A 1 197 ? 5.871 -16.844 -18.391 1 97.38 197 TYR A O 1
ATOM 1593 N N . ILE A 1 198 ? 4.684 -16.5 -16.625 1 97.62 198 ILE A N 1
ATOM 1594 C CA . ILE A 1 198 ? 4.207 -17.875 -16.516 1 97.62 198 ILE A CA 1
ATOM 1595 C C . ILE A 1 198 ? 3.158 -18.141 -17.594 1 97.62 198 ILE A C 1
ATOM 1597 O O . ILE A 1 198 ? 3.197 -19.172 -18.266 1 97.62 198 ILE A O 1
ATOM 1601 N N . THR A 1 199 ? 2.266 -17.234 -17.781 1 96.62 199 THR A N 1
ATOM 1602 C CA . THR A 1 199 ? 1.104 -17.484 -18.641 1 96.62 199 THR A CA 1
ATOM 1603 C C . THR A 1 199 ? 1.387 -17.062 -20.078 1 96.62 199 THR A C 1
ATOM 1605 O O . THR A 1 199 ? 0.702 -17.5 -21 1 96.62 199 THR A O 1
ATOM 1608 N N . GLY A 1 200 ? 2.281 -16.078 -20.25 1 95.88 200 GLY A N 1
ATOM 1609 C CA . GLY A 1 200 ? 2.541 -15.516 -21.562 1 95.88 200 GLY A CA 1
ATOM 1610 C C . GLY A 1 200 ? 1.562 -14.422 -21.953 1 95.88 200 GLY A C 1
ATOM 1611 O O . GLY A 1 200 ? 1.637 -13.867 -23.047 1 95.88 200 GLY A O 1
ATOM 1612 N N . LYS A 1 201 ? 0.689 -14.125 -21.094 1 96.25 201 LYS A N 1
ATOM 1613 C CA . LYS A 1 201 ? -0.321 -13.109 -21.359 1 96.25 201 LYS A CA 1
ATOM 1614 C C . LYS A 1 201 ? 0.059 -11.773 -20.719 1 96.25 201 LYS A C 1
ATOM 1616 O O . LYS A 1 201 ? 0.613 -11.75 -19.609 1 96.25 201 LYS A O 1
ATOM 1621 N N . SER A 1 202 ? -0.367 -10.758 -21.359 1 95.69 202 SER A N 1
ATOM 1622 C CA . SER A 1 202 ? 0.026 -9.43 -20.891 1 95.69 202 SER A CA 1
ATOM 1623 C C . SER A 1 202 ? -0.684 -9.07 -19.594 1 95.69 202 SER A C 1
ATOM 1625 O O . SER A 1 202 ? -1.886 -9.305 -19.453 1 95.69 202 SER A O 1
ATOM 1627 N N . THR A 1 203 ? 0.102 -8.5 -18.703 1 96.31 203 THR A N 1
ATOM 1628 C CA . THR A 1 203 ? -0.461 -7.996 -17.453 1 96.31 203 THR A CA 1
ATOM 1629 C C . THR A 1 203 ? -0.272 -6.484 -17.344 1 96.31 203 THR A C 1
ATOM 1631 O O . THR A 1 203 ? -0.355 -5.922 -16.25 1 96.31 203 THR A O 1
ATOM 1634 N N . THR A 1 204 ? -0.024 -5.844 -18.422 1 94 204 THR A N 1
ATOM 1635 C CA . THR A 1 204 ? 0.298 -4.422 -18.438 1 94 204 THR A CA 1
ATOM 1636 C C . THR A 1 204 ? -0.841 -3.604 -17.844 1 94 204 THR A C 1
ATOM 1638 O O . THR A 1 204 ? -0.609 -2.721 -17.016 1 94 204 THR A O 1
ATOM 1641 N N . ASN A 1 205 ? -1.958 -3.926 -18.234 1 91.19 205 ASN A N 1
ATOM 1642 C CA . ASN A 1 205 ? -3.109 -3.184 -17.719 1 91.19 205 ASN A CA 1
ATOM 1643 C C . ASN A 1 205 ? -3.328 -3.436 -16.234 1 91.19 205 ASN A C 1
ATOM 1645 O O . ASN A 1 205 ? -3.658 -2.512 -15.492 1 91.19 205 ASN A O 1
ATOM 1649 N N . LEU A 1 206 ? -3.209 -4.652 -15.797 1 94.19 206 LEU A N 1
ATOM 1650 C CA . LEU A 1 206 ? -3.322 -4.965 -14.375 1 94.19 206 LEU A CA 1
ATOM 1651 C C . LEU A 1 206 ? -2.283 -4.203 -13.562 1 94.19 206 LEU A C 1
ATOM 1653 O O . LEU A 1 206 ? -2.598 -3.652 -12.508 1 94.19 206 LEU A O 1
ATOM 1657 N N . MET A 1 207 ? -1.097 -4.109 -14.094 1 93.94 207 MET A N 1
ATOM 1658 C CA . MET A 1 207 ? -0.023 -3.377 -13.43 1 93.94 207 MET A CA 1
ATOM 1659 C C . MET A 1 207 ? -0.357 -1.892 -13.336 1 93.94 207 MET A C 1
ATOM 1661 O O . MET A 1 207 ? -0.119 -1.262 -12.305 1 93.94 207 MET A O 1
ATOM 1665 N N . ARG A 1 208 ? -0.893 -1.429 -14.352 1 89.62 208 ARG A N 1
ATOM 1666 C CA . ARG A 1 208 ? -1.269 -0.019 -14.375 1 89.62 208 ARG A CA 1
ATOM 1667 C C . ARG A 1 208 ? -2.334 0.282 -13.328 1 89.62 208 ARG A C 1
ATOM 1669 O O . ARG A 1 208 ? -2.217 1.253 -12.578 1 89.62 208 ARG A O 1
ATOM 1676 N N . ILE A 1 209 ? -3.348 -0.501 -13.289 1 88.94 209 ILE A N 1
ATOM 1677 C CA . ILE A 1 209 ? -4.426 -0.311 -12.32 1 88.94 209 ILE A CA 1
ATOM 1678 C C . ILE A 1 209 ? -3.873 -0.423 -10.906 1 88.94 209 ILE A C 1
ATOM 1680 O O . ILE A 1 209 ? -4.168 0.414 -10.047 1 88.94 209 ILE A O 1
ATOM 1684 N N . TYR A 1 210 ? -3.061 -1.407 -10.727 1 90.56 210 TYR A N 1
ATOM 1685 C CA . TYR A 1 210 ? -2.457 -1.638 -9.414 1 90.56 210 TYR A CA 1
ATOM 1686 C C . TYR A 1 210 ? -1.648 -0.426 -8.969 1 90.56 210 TYR A C 1
ATOM 1688 O O . TYR A 1 210 ? -1.774 0.024 -7.828 1 90.56 210 TYR A O 1
ATOM 1696 N N . ALA A 1 211 ? -0.877 0.099 -9.789 1 85.69 211 ALA A N 1
ATOM 1697 C CA . ALA A 1 211 ? -0.001 1.225 -9.477 1 85.69 211 ALA A CA 1
ATOM 1698 C C . ALA A 1 211 ? -0.806 2.504 -9.266 1 85.69 211 ALA A C 1
ATOM 1700 O O . ALA A 1 211 ? -0.441 3.346 -8.445 1 85.69 211 ALA A O 1
ATOM 1701 N N . ASN A 1 212 ? -1.833 2.652 -10.016 1 79.5 212 ASN A N 1
ATOM 1702 C CA . ASN A 1 212 ? -2.66 3.852 -9.945 1 79.5 212 ASN A CA 1
ATOM 1703 C C . ASN A 1 212 ? -3.273 4.027 -8.562 1 79.5 212 ASN A C 1
ATOM 1705 O O . ASN A 1 212 ? -3.412 5.148 -8.07 1 79.5 212 ASN A O 1
ATOM 1709 N N . ILE A 1 213 ? -3.568 3.012 -7.984 1 75 213 ILE A N 1
ATOM 1710 C CA . ILE A 1 213 ? -4.219 3.074 -6.68 1 75 213 ILE A CA 1
ATOM 1711 C C . ILE A 1 213 ? -3.258 3.668 -5.652 1 75 213 ILE A C 1
ATOM 1713 O O . ILE A 1 213 ? -3.625 4.578 -4.902 1 75 213 ILE A O 1
ATOM 1717 N N . SER A 1 214 ? -2.096 3.307 -5.66 1 71.88 214 SER A N 1
ATOM 1718 C CA . SER A 1 214 ? -1.107 3.801 -4.707 1 71.88 214 SER A CA 1
ATOM 1719 C C . SER A 1 214 ? -0.636 5.203 -5.078 1 71.88 214 SER A C 1
ATOM 1721 O O . SER A 1 214 ? -0.43 6.043 -4.199 1 71.88 214 SER A O 1
ATOM 1723 N N . ARG A 1 215 ? -0.596 5.477 -6.34 1 75.69 215 ARG A N 1
ATOM 1724 C CA . ARG A 1 215 ? -0.006 6.715 -6.84 1 75.69 215 ARG A CA 1
ATOM 1725 C C . ARG A 1 215 ? -1.023 7.852 -6.824 1 75.69 215 ARG A C 1
ATOM 1727 O O . ARG A 1 215 ? -0.657 9.016 -6.656 1 75.69 215 ARG A O 1
ATOM 1734 N N . VAL A 1 216 ? -2.232 7.449 -6.98 1 73.06 216 VAL A N 1
ATOM 1735 C CA . VAL A 1 216 ? -3.23 8.484 -7.234 1 73.06 216 VAL A CA 1
ATOM 1736 C C . VAL A 1 216 ? -4.258 8.5 -6.105 1 73.06 216 VAL A C 1
ATOM 1738 O O . VAL A 1 216 ? -4.449 9.523 -5.449 1 73.06 216 VAL A O 1
ATOM 1741 N N . ILE A 1 217 ? -4.695 7.477 -5.801 1 74.12 217 ILE A N 1
ATOM 1742 C CA . ILE A 1 217 ? -5.812 7.449 -4.867 1 74.12 217 ILE A CA 1
ATOM 1743 C C . ILE A 1 217 ? -5.324 7.785 -3.461 1 74.12 217 ILE A C 1
ATOM 1745 O O . ILE A 1 217 ? -5.977 8.539 -2.732 1 74.12 217 ILE A O 1
ATOM 1749 N N . HIS A 1 218 ? -4.195 7.348 -3.154 1 78.25 218 HIS A N 1
ATOM 1750 C CA . HIS A 1 218 ? -3.705 7.512 -1.79 1 78.25 218 HIS A CA 1
ATOM 1751 C C . HIS A 1 218 ? -3.379 8.969 -1.493 1 78.25 218 HIS A C 1
ATOM 1753 O O . HIS A 1 218 ? -3.84 9.523 -0.493 1 78.25 218 HIS A O 1
ATOM 1759 N N . PRO A 1 219 ? -2.756 9.625 -2.396 1 79.25 219 PRO A N 1
ATOM 1760 C CA . PRO A 1 219 ? -2.428 11.016 -2.068 1 79.25 219 PRO A CA 1
ATOM 1761 C C . PRO A 1 219 ? -3.645 11.938 -2.107 1 79.25 219 PRO A C 1
ATOM 1763 O O . PRO A 1 219 ? -3.75 12.859 -1.3 1 79.25 219 PRO A O 1
ATOM 1766 N N . TYR A 1 220 ? -4.504 11.633 -2.881 1 85.69 220 TYR A N 1
ATOM 1767 C CA . TYR A 1 220 ? -5.602 12.578 -3.076 1 85.69 220 TYR A CA 1
ATOM 1768 C C . TYR A 1 220 ? -6.805 12.195 -2.225 1 85.69 220 TYR A C 1
ATOM 1770 O O . TYR A 1 220 ? -7.684 13.031 -1.976 1 85.69 220 TYR A O 1
ATOM 1778 N N . GLY A 1 221 ? -6.875 11.031 -1.812 1 80.94 221 GLY A N 1
ATOM 1779 C CA . GLY A 1 221 ? -7.898 10.57 -0.885 1 80.94 221 GLY A CA 1
ATOM 1780 C C . GLY A 1 221 ? -9.266 10.438 -1.525 1 80.94 221 GLY A C 1
ATOM 1781 O O . GLY A 1 221 ? -9.93 9.406 -1.385 1 80.94 221 GLY A O 1
ATOM 1782 N N . PHE A 1 222 ? -9.781 11.445 -2.311 1 84 222 PHE A N 1
ATOM 1783 C CA . PHE A 1 222 ? -11.039 11.516 -3.041 1 84 222 PHE A CA 1
ATOM 1784 C C . PHE A 1 222 ? -12.219 11.25 -2.113 1 84 222 PHE A C 1
ATOM 1786 O O . PHE A 1 222 ? -13.102 10.445 -2.43 1 84 222 PHE A O 1
ATOM 1793 N N . THR A 1 223 ? -12.188 11.828 -0.971 1 88 223 THR A N 1
ATOM 1794 C CA . THR A 1 223 ? -13.188 11.562 0.06 1 88 223 THR A CA 1
ATOM 1795 C C . THR A 1 223 ? -14.438 12.414 -0.165 1 88 223 THR A C 1
ATOM 1797 O O . THR A 1 223 ? -15.477 12.18 0.461 1 88 223 THR A O 1
ATOM 1800 N N . ASP A 1 224 ? -14.43 13.312 -1.101 1 86.31 224 ASP A N 1
ATOM 1801 C CA . ASP A 1 224 ? -15.531 14.242 -1.311 1 86.31 224 ASP A CA 1
ATOM 1802 C C . ASP A 1 224 ? -16.297 13.914 -2.59 1 86.31 224 ASP A C 1
ATOM 1804 O O . ASP A 1 224 ? -17.156 14.68 -3.016 1 86.31 224 ASP A O 1
ATOM 1808 N N . LEU A 1 225 ? -16.062 12.812 -3.105 1 90.62 225 LEU A N 1
ATOM 1809 C CA . LEU A 1 225 ? -16.719 12.438 -4.352 1 90.62 225 LEU A CA 1
ATOM 1810 C C . LEU A 1 225 ? -18.125 11.914 -4.082 1 90.62 225 LEU A C 1
ATOM 1812 O O . LEU A 1 225 ? -18.375 11.281 -3.051 1 90.62 225 LEU A O 1
ATOM 1816 N N . ASP A 1 226 ? -18.938 12.211 -5.082 1 93.75 226 ASP A N 1
ATOM 1817 C CA . ASP A 1 226 ? -20.281 11.648 -5.047 1 93.75 226 ASP A CA 1
ATOM 1818 C C . ASP A 1 226 ? -20.234 10.125 -5.047 1 93.75 226 ASP A C 1
ATOM 1820 O O . ASP A 1 226 ? -19.484 9.516 -5.812 1 93.75 226 ASP A O 1
ATOM 1824 N N . LYS A 1 227 ? -21.062 9.547 -4.234 1 94.81 227 LYS A N 1
ATOM 1825 C CA . LYS A 1 227 ? -20.984 8.102 -4.051 1 94.81 227 LYS A CA 1
ATOM 1826 C C . LYS A 1 227 ? -21.312 7.363 -5.348 1 94.81 227 LYS A C 1
ATOM 1828 O O . LYS A 1 227 ? -20.75 6.301 -5.617 1 94.81 227 LYS A O 1
ATOM 1833 N N . ASP A 1 228 ? -22.234 7.91 -6.105 1 95.38 228 ASP A N 1
ATOM 1834 C CA . ASP A 1 228 ? -22.609 7.23 -7.344 1 95.38 228 ASP A CA 1
ATOM 1835 C C . ASP A 1 228 ? -21.484 7.332 -8.375 1 95.38 228 ASP A C 1
ATOM 1837 O O . ASP A 1 228 ? -21.312 6.43 -9.195 1 95.38 228 ASP A O 1
ATOM 1841 N N . LYS A 1 229 ? -20.797 8.406 -8.336 1 94.06 229 LYS A N 1
ATOM 1842 C CA . LYS A 1 229 ? -19.625 8.531 -9.188 1 94.06 229 LYS A CA 1
ATOM 1843 C C . LYS A 1 229 ? -18.516 7.57 -8.75 1 94.06 229 LYS A C 1
ATOM 1845 O O . LYS A 1 229 ? -17.859 6.953 -9.578 1 94.06 229 LYS A O 1
ATOM 1850 N N . VAL A 1 230 ? -18.359 7.457 -7.406 1 94.88 230 VAL A N 1
ATOM 1851 C CA . VAL A 1 230 ? -17.375 6.527 -6.84 1 94.88 230 VAL A CA 1
ATOM 1852 C C . VAL A 1 230 ? -17.656 5.113 -7.34 1 94.88 230 VAL A C 1
ATOM 1854 O O . VAL A 1 230 ? -16.75 4.406 -7.77 1 94.88 230 VAL A O 1
ATOM 1857 N N . PHE A 1 231 ? -18.938 4.758 -7.34 1 96.81 231 PHE A N 1
ATOM 1858 C CA . PHE A 1 231 ? -19.312 3.414 -7.77 1 96.81 231 PHE A CA 1
ATOM 1859 C C . PHE A 1 231 ? -18.922 3.176 -9.219 1 96.81 231 PHE A C 1
ATOM 1861 O O . PHE A 1 231 ? -18.359 2.131 -9.555 1 96.81 231 PHE A O 1
ATOM 1868 N N . THR A 1 232 ? -19.172 4.16 -10.016 1 95.31 232 THR A N 1
ATOM 1869 C CA . THR A 1 232 ? -18.875 4.023 -11.438 1 95.31 232 THR A CA 1
ATOM 1870 C C . THR A 1 232 ? -17.375 3.904 -11.664 1 95.31 232 THR A C 1
ATOM 1872 O O . THR A 1 232 ? -16.922 3.076 -12.461 1 95.31 232 THR A O 1
ATOM 1875 N N . LEU A 1 233 ? -16.641 4.73 -11.008 1 92.94 233 LEU A N 1
ATOM 1876 C CA . LEU A 1 233 ? -15.195 4.711 -11.141 1 92.94 233 LEU A CA 1
ATOM 1877 C C . LEU A 1 233 ? -14.625 3.357 -10.719 1 92.94 233 LEU A C 1
ATOM 1879 O O . LEU A 1 233 ? -13.844 2.754 -11.453 1 92.94 233 LEU A O 1
ATOM 1883 N N . TRP A 1 234 ? -15.055 2.898 -9.594 1 94.81 234 TRP A N 1
ATOM 1884 C CA . TRP A 1 234 ? -14.594 1.608 -9.094 1 94.81 234 TRP A CA 1
ATOM 1885 C C . TRP A 1 234 ? -15.016 0.478 -10.023 1 94.81 234 TRP A C 1
ATOM 1887 O O . TRP A 1 234 ? -14.211 -0.404 -10.336 1 94.81 234 TRP A O 1
ATOM 1897 N N . ALA A 1 235 ? -16.281 0.509 -10.438 1 95.94 235 ALA A N 1
ATOM 1898 C CA . ALA A 1 235 ? -16.844 -0.558 -11.266 1 95.94 235 ALA A CA 1
ATOM 1899 C C . ALA A 1 235 ? -16.078 -0.692 -12.578 1 95.94 235 ALA A C 1
ATOM 1901 O O . ALA A 1 235 ? -15.867 -1.803 -13.07 1 95.94 235 ALA A O 1
ATOM 1902 N N . ARG A 1 236 ? -15.727 0.379 -13.125 1 92.69 236 ARG A N 1
ATOM 1903 C CA . ARG A 1 236 ? -14.93 0.347 -14.352 1 92.69 236 ARG A CA 1
ATOM 1904 C C . ARG A 1 236 ? -13.648 -0.451 -14.156 1 92.69 236 ARG A C 1
ATOM 1906 O O . ARG A 1 236 ? -13.344 -1.356 -14.938 1 92.69 236 ARG A O 1
ATOM 1913 N N . ASP A 1 237 ? -12.898 -0.123 -13.156 1 93.06 237 ASP A N 1
ATOM 1914 C CA . ASP A 1 237 ? -11.656 -0.829 -12.883 1 93.06 237 ASP A CA 1
ATOM 1915 C C . ASP A 1 237 ? -11.914 -2.291 -12.531 1 93.06 237 ASP A C 1
ATOM 1917 O O . ASP A 1 237 ? -11.211 -3.186 -13 1 93.06 237 ASP A O 1
ATOM 1921 N N . PHE A 1 238 ? -12.969 -2.512 -11.742 1 96.06 238 PHE A N 1
ATOM 1922 C CA . PHE A 1 238 ? -13.328 -3.857 -11.312 1 96.06 238 PHE A CA 1
ATOM 1923 C C . PHE A 1 238 ? -13.617 -4.754 -12.508 1 96.06 238 PHE A C 1
ATOM 1925 O O . PHE A 1 238 ? -13.07 -5.855 -12.609 1 96.06 238 PHE A O 1
ATOM 1932 N N . LEU A 1 239 ? -14.367 -4.258 -13.359 1 95.5 239 LEU A N 1
ATOM 1933 C CA . LEU A 1 239 ? -14.758 -5.055 -14.523 1 95.5 239 LEU A CA 1
ATOM 1934 C C . LEU A 1 239 ? -13.562 -5.324 -15.43 1 95.5 239 LEU A C 1
ATOM 1936 O O . LEU A 1 239 ? -13.43 -6.422 -15.969 1 95.5 239 LEU A O 1
ATOM 1940 N N . ASN A 1 240 ? -12.727 -4.379 -15.547 1 93.25 240 ASN A N 1
ATOM 1941 C CA . ASN A 1 240 ? -11.492 -4.59 -16.297 1 93.25 240 ASN A CA 1
ATOM 1942 C C . ASN A 1 240 ? -10.609 -5.641 -15.633 1 93.25 240 ASN A C 1
ATOM 1944 O O . ASN A 1 240 ? -10.062 -6.516 -16.312 1 93.25 240 ASN A O 1
ATOM 1948 N N . ILE A 1 241 ? -10.5 -5.582 -14.375 1 95.88 241 ILE A N 1
ATOM 1949 C CA . ILE A 1 241 ? -9.656 -6.492 -13.609 1 95.88 241 ILE A CA 1
ATOM 1950 C C . ILE A 1 241 ? -10.164 -7.922 -13.758 1 95.88 241 ILE A C 1
ATOM 1952 O O . ILE A 1 241 ? -9.398 -8.836 -14.062 1 95.88 241 ILE A O 1
ATOM 1956 N N . ILE A 1 242 ? -11.461 -8.094 -13.578 1 96.44 242 ILE A N 1
ATOM 1957 C CA . ILE A 1 242 ? -11.992 -9.445 -13.617 1 96.44 242 ILE A CA 1
ATOM 1958 C C . ILE A 1 242 ? -11.852 -10.023 -15.023 1 96.44 242 ILE A C 1
ATOM 1960 O O . ILE A 1 242 ? -11.562 -11.219 -15.188 1 96.44 242 ILE A O 1
ATOM 1964 N N . SER A 1 243 ? -11.992 -9.211 -15.992 1 93.81 243 SER A N 1
ATOM 1965 C CA . SER A 1 243 ? -11.797 -9.664 -17.359 1 93.81 243 SER A CA 1
ATOM 1966 C C . SER A 1 243 ? -10.359 -10.133 -17.594 1 93.81 243 SER A C 1
ATOM 1968 O O . SER A 1 243 ? -10.133 -11.211 -18.156 1 93.81 243 SER A O 1
ATOM 1970 N N . GLU A 1 244 ? -9.445 -9.398 -17.156 1 94.81 244 GLU A N 1
ATOM 1971 C CA . GLU A 1 244 ? -8.039 -9.727 -17.328 1 94.81 244 GLU A CA 1
ATOM 1972 C C . GLU A 1 244 ? -7.648 -10.938 -16.484 1 94.81 244 GLU A C 1
ATOM 1974 O O . GLU A 1 244 ? -6.879 -11.789 -16.938 1 94.81 244 GLU A O 1
ATOM 1979 N N . VAL A 1 245 ? -8.172 -10.977 -15.328 1 96.69 245 VAL A N 1
ATOM 1980 C CA . VAL A 1 245 ? -7.895 -12.102 -14.445 1 96.69 245 VAL A CA 1
ATOM 1981 C C . VAL A 1 245 ? -8.438 -13.391 -15.055 1 96.69 245 VAL A C 1
ATOM 1983 O O . VAL A 1 245 ? -7.754 -14.422 -15.07 1 96.69 245 VAL A O 1
ATOM 1986 N N . ASN A 1 246 ? -9.609 -13.289 -15.547 1 96.38 246 ASN A N 1
ATOM 1987 C CA . ASN A 1 246 ? -10.188 -14.453 -16.203 1 96.38 246 ASN A CA 1
ATOM 1988 C C . ASN A 1 246 ? -9.359 -14.883 -17.422 1 96.38 246 ASN A C 1
ATOM 1990 O O . ASN A 1 246 ? -9.211 -16.078 -17.672 1 96.38 246 ASN A O 1
ATOM 1994 N N . ASN A 1 247 ? -8.867 -13.938 -18.078 1 95 247 ASN A N 1
ATOM 1995 C CA . ASN A 1 247 ? -7.977 -14.234 -19.203 1 95 247 ASN A CA 1
ATOM 1996 C C . ASN A 1 247 ? -6.707 -14.938 -18.719 1 95 247 ASN A C 1
ATOM 1998 O O . ASN A 1 247 ? -6.277 -15.93 -19.328 1 95 247 ASN A O 1
ATOM 2002 N N . LEU A 1 248 ? -6.18 -14.492 -17.688 1 95.88 248 LEU A N 1
ATOM 2003 C CA . LEU A 1 248 ? -4.969 -15.094 -17.125 1 95.88 248 LEU A CA 1
ATOM 2004 C C . LEU A 1 248 ? -5.23 -16.531 -16.703 1 95.88 248 LEU A C 1
ATOM 2006 O O . LEU A 1 248 ? -4.375 -17.406 -16.891 1 95.88 248 LEU A O 1
ATOM 2010 N N . PHE A 1 249 ? -6.449 -16.734 -16.141 1 95.38 249 PHE A N 1
ATOM 2011 C CA . PHE A 1 249 ? -6.809 -18.047 -15.633 1 95.38 249 PHE A CA 1
ATOM 2012 C C . PHE A 1 249 ? -7.309 -18.938 -16.766 1 95.38 249 PHE A C 1
ATOM 2014 O O . PHE A 1 249 ? -7.535 -20.141 -16.562 1 95.38 249 PHE A O 1
ATOM 2021 N N . ASN A 1 250 ? -7.48 -18.375 -17.953 1 91.25 250 ASN A N 1
ATOM 2022 C CA . ASN A 1 250 ? -8.07 -19.078 -19.078 1 91.25 250 ASN A CA 1
ATOM 2023 C C . ASN A 1 250 ? -9.484 -19.578 -18.75 1 91.25 250 ASN A C 1
ATOM 2025 O O . ASN A 1 250 ? -9.836 -20.719 -19.062 1 91.25 250 ASN A O 1
ATOM 2029 N N . LEU A 1 251 ? -10.133 -18.844 -18 1 85.06 251 LEU A N 1
ATOM 2030 C CA . LEU A 1 251 ? -11.484 -19.234 -17.609 1 85.06 251 LEU A CA 1
ATOM 2031 C C . LEU A 1 251 ? -12.484 -18.906 -18.719 1 85.06 251 LEU A C 1
ATOM 2033 O O . LEU A 1 251 ? -13.594 -19.453 -18.734 1 85.06 251 LEU A O 1
ATOM 2037 N N . VAL A 1 252 ? -12.266 -17.922 -19.531 1 73.56 252 VAL A N 1
ATOM 2038 C CA . VAL A 1 252 ? -13.203 -17.562 -20.594 1 73.56 252 VAL A CA 1
ATOM 2039 C C . VAL A 1 252 ? -12.57 -17.812 -21.953 1 73.56 252 VAL A C 1
ATOM 2041 O O . VAL A 1 252 ? -11.359 -17.609 -22.125 1 73.56 252 VAL A O 1
ATOM 2044 N N . ASP A 1 253 ? -12.898 -18.938 -22.656 1 58.41 253 ASP A N 1
ATOM 2045 C CA . ASP A 1 253 ? -12.398 -19.281 -23.984 1 58.41 253 ASP A CA 1
ATOM 2046 C C . ASP A 1 253 ? -12.391 -18.047 -24.891 1 58.41 253 ASP A C 1
ATOM 2048 O O . ASP A 1 253 ? -13.422 -17.406 -25.094 1 58.41 253 ASP A O 1
ATOM 2052 N N . ASN A 1 254 ? -11.391 -17.453 -24.875 1 47.66 254 ASN A N 1
ATOM 2053 C CA . ASN A 1 254 ? -11.258 -16.375 -25.844 1 47.66 254 ASN A CA 1
ATOM 2054 C C . ASN A 1 254 ? -11.547 -16.859 -27.266 1 47.66 254 ASN A C 1
ATOM 2056 O O . ASN A 1 254 ? -11.203 -16.188 -28.234 1 47.66 254 ASN A O 1
ATOM 2060 N N . SER A 1 255 ? -11.859 -18.156 -27.625 1 37.62 255 SER A N 1
ATOM 2061 C CA . SER A 1 255 ? -12.086 -18.297 -29.062 1 37.62 255 SER A CA 1
ATOM 2062 C C . SER A 1 255 ? -13.141 -17.312 -29.547 1 37.62 255 SER A C 1
ATOM 2064 O O . SER A 1 255 ? -13.5 -17.312 -30.734 1 37.62 255 SER A O 1
ATOM 2066 N N . ARG A 1 256 ? -14.148 -17.047 -28.812 1 36.62 256 ARG A N 1
ATOM 2067 C CA . ARG A 1 256 ? -15.125 -16.172 -29.438 1 36.62 256 ARG A CA 1
ATOM 2068 C C . ARG A 1 256 ? -14.562 -14.773 -29.641 1 36.62 256 ARG A C 1
ATOM 2070 O O . ARG A 1 256 ? -14.672 -13.922 -28.75 1 36.62 256 ARG A O 1
ATOM 2077 N N . GLY A 1 257 ? -13.195 -14.555 -29.844 1 32.94 257 GLY A N 1
ATOM 2078 C CA . GLY A 1 257 ? -12.828 -13.211 -30.234 1 32.94 257 GLY A CA 1
ATOM 2079 C C . GLY A 1 257 ? -13.945 -12.461 -30.938 1 32.94 257 GLY A C 1
ATOM 2080 O O . GLY A 1 257 ? -14.297 -11.352 -30.547 1 32.94 257 GLY A O 1
ATOM 2081 N N . SER A 1 258 ? -13.984 -12.438 -32.406 1 31.91 258 SER A N 1
ATOM 2082 C CA . SER A 1 258 ? -14.367 -11.445 -33.406 1 31.91 258 SER A CA 1
ATOM 2083 C C . SER A 1 258 ? -15.891 -11.328 -33.531 1 31.91 258 SER A C 1
ATOM 2085 O O . SER A 1 258 ? -16.391 -10.5 -34.281 1 31.91 258 SER A O 1
ATOM 2087 N N . GLY A 1 259 ? -16.719 -12.367 -33.344 1 29.42 259 GLY A N 1
ATOM 2088 C CA . GLY A 1 259 ? -17.922 -12.133 -34.094 1 29.42 259 GLY A CA 1
ATOM 2089 C C . GLY A 1 259 ? -18.859 -11.117 -33.469 1 29.42 259 GLY A C 1
ATOM 2090 O O . GLY A 1 259 ? -19.453 -10.297 -34.156 1 29.42 259 GLY A O 1
ATOM 2091 N N . ASN A 1 260 ? -19.516 -11.398 -32.312 1 27.67 260 ASN A N 1
ATOM 2092 C CA . ASN A 1 260 ? -20.781 -10.688 -32.125 1 27.67 260 ASN A CA 1
ATOM 2093 C C . ASN A 1 260 ? -20.547 -9.305 -31.516 1 27.67 260 ASN A C 1
ATOM 2095 O O . ASN A 1 260 ? -20.172 -9.188 -30.344 1 27.67 260 ASN A O 1
ATOM 2099 N N . ASN A 1 261 ? -20.016 -8.289 -32.312 1 30.33 261 ASN A N 1
ATOM 2100 C CA . ASN A 1 261 ? -20.25 -6.852 -32.25 1 30.33 261 ASN A CA 1
ATOM 2101 C C . ASN A 1 261 ? -21.672 -6.523 -31.859 1 30.33 261 ASN A C 1
ATOM 2103 O O . ASN A 1 261 ? -22.484 -6.121 -32.688 1 30.33 261 ASN A O 1
ATOM 2107 N N . GLY A 1 262 ? -22.406 -7.34 -31.188 1 28.48 262 GLY A N 1
ATOM 2108 C CA . GLY A 1 262 ? -23.734 -6.797 -30.969 1 28.48 262 GLY A CA 1
ATOM 2109 C C . GLY A 1 262 ? -23.719 -5.473 -30.234 1 28.48 262 GLY A C 1
ATOM 2110 O O . GLY A 1 262 ? -22.922 -5.273 -29.312 1 28.48 262 GLY A O 1
ATOM 2111 N N . LYS A 1 263 ? -24.281 -4.375 -30.906 1 28.69 263 LYS A N 1
ATOM 2112 C CA . LYS A 1 263 ? -24.719 -3.029 -30.547 1 28.69 263 LYS A CA 1
ATOM 2113 C C . LYS A 1 263 ? -25.484 -3.025 -29.234 1 28.69 263 LYS A C 1
ATOM 2115 O O . LYS A 1 263 ? -26.578 -3.586 -29.125 1 28.69 263 LYS A O 1
ATOM 2120 N N . LEU A 1 264 ? -24.875 -3.15 -28.141 1 29.53 264 LEU A N 1
ATOM 2121 C CA . LEU A 1 264 ? -25.594 -2.721 -26.953 1 29.53 264 LEU A CA 1
ATOM 2122 C C . LEU A 1 264 ? -26.219 -1.347 -27.156 1 29.53 264 LEU A C 1
ATOM 2124 O O . LEU A 1 264 ? -25.531 -0.384 -27.484 1 29.53 264 LEU A O 1
ATOM 2128 N N . THR A 1 265 ? -27.5 -1.292 -27.594 1 27.47 265 THR A N 1
ATOM 2129 C CA . THR A 1 265 ? -28.391 -0.147 -27.766 1 27.47 265 THR A CA 1
ATOM 2130 C C . THR A 1 265 ? -28.281 0.812 -26.594 1 27.47 265 THR A C 1
ATOM 2132 O O . THR A 1 265 ? -28.234 0.38 -25.438 1 27.47 265 THR A O 1
ATOM 2135 N N . GLY A 1 266 ? -27.75 2.006 -26.797 1 29.06 266 GLY A N 1
ATOM 2136 C CA . GLY A 1 266 ? -27.625 3.328 -26.203 1 29.06 266 GLY A CA 1
ATOM 2137 C C . GLY A 1 266 ? -28.906 3.797 -25.516 1 29.06 266 GLY A C 1
ATOM 2138 O O . GLY A 1 266 ? -29 4.953 -25.109 1 29.06 266 GLY A O 1
ATOM 2139 N N . LYS A 1 267 ? -30.062 3.104 -25.578 1 29.59 267 LYS A N 1
ATOM 2140 C CA . LYS A 1 267 ? -31.25 3.885 -25.219 1 29.59 267 LYS A CA 1
ATOM 2141 C C . LYS A 1 267 ? -31.266 4.199 -23.719 1 29.59 267 LYS A C 1
ATOM 2143 O O . LYS A 1 267 ? -32.188 4.855 -23.234 1 29.59 267 LYS A O 1
ATOM 2148 N N . LEU A 1 268 ? -30.562 3.566 -22.859 1 26.55 268 LEU A N 1
ATOM 2149 C CA . LEU A 1 268 ? -31.109 3.699 -21.516 1 26.55 268 LEU A CA 1
ATOM 2150 C C . LEU A 1 268 ? -30.766 5.062 -20.922 1 26.55 268 LEU A C 1
ATOM 2152 O O . LEU A 1 268 ? -31.266 5.43 -19.859 1 26.55 268 LEU A O 1
ATOM 2156 N N . ILE A 1 269 ? -29.578 5.586 -21.141 1 28.02 269 ILE A N 1
ATOM 2157 C CA . ILE A 1 269 ? -29.453 6.754 -20.281 1 28.02 269 ILE A CA 1
ATOM 2158 C C . ILE A 1 269 ? -30.156 7.949 -20.906 1 28.02 269 ILE A C 1
ATOM 2160 O O . ILE A 1 269 ? -29.656 8.531 -21.875 1 28.02 269 ILE A O 1
ATOM 2164 N N . LYS A 1 270 ? -31.5 7.918 -21.203 1 25.84 270 LYS A N 1
ATOM 2165 C CA . LYS A 1 270 ? -32.219 9.148 -21.547 1 25.84 270 LYS A CA 1
ATOM 2166 C C . LYS A 1 270 ? -31.922 10.25 -20.531 1 25.84 270 LYS A C 1
ATOM 2168 O O . LYS A 1 270 ? -31.891 9.992 -19.328 1 25.84 270 LYS A O 1
ATOM 2173 N N . ASN A 1 271 ? -31.266 11.344 -21.047 1 27.2 271 ASN A N 1
ATOM 2174 C CA . ASN A 1 271 ? -31.156 12.703 -20.531 1 27.2 271 ASN A CA 1
ATOM 2175 C C . ASN A 1 271 ? -32.5 13.242 -20.062 1 27.2 271 ASN A C 1
ATOM 2177 O O . ASN A 1 271 ? -33.406 13.445 -20.875 1 27.2 271 ASN A O 1
ATOM 2181 N N . GLY A 1 272 ? -33.344 12.578 -19.219 1 22.12 272 GLY A N 1
ATOM 2182 C CA . GLY A 1 272 ? -34.5 13.398 -18.922 1 22.12 272 GLY A CA 1
ATOM 2183 C C . GLY A 1 272 ? -34.156 14.844 -18.625 1 22.12 272 GLY A C 1
ATOM 2184 O O . GLY A 1 272 ? -33.25 15.125 -17.812 1 22.12 272 GLY A O 1
ATOM 2185 N N . LYS A 1 273 ? -34.344 15.703 -19.688 1 22.84 273 LYS A N 1
ATOM 2186 C CA . LYS A 1 273 ? -34.625 17.141 -19.703 1 22.84 273 LYS A CA 1
ATOM 2187 C C . LYS A 1 273 ? -35.75 17.484 -18.719 1 22.84 273 LYS A C 1
ATOM 2189 O O . LYS A 1 273 ? -36.125 18.656 -18.594 1 22.84 273 LYS A O 1
ATOM 2194 N N . SER A 1 274 ? -36.219 16.781 -17.609 1 21.55 274 SER A N 1
ATOM 2195 C CA . SER A 1 274 ? -37.062 17.797 -16.969 1 21.55 274 SER A CA 1
ATOM 2196 C C . SER A 1 274 ? -36.219 18.875 -16.312 1 21.55 274 SER A C 1
ATOM 2198 O O . SER A 1 274 ? -35.125 18.594 -15.797 1 21.55 274 SER A O 1
ATOM 2200 N N . MET B 1 1 ? -10.938 -2.525 28.438 1 54.19 1 MET B N 1
ATOM 2201 C CA . MET B 1 1 ? -10.711 -3.914 28.047 1 54.19 1 MET B CA 1
ATOM 2202 C C . MET B 1 1 ? -9.227 -4.188 27.844 1 54.19 1 MET B C 1
ATOM 2204 O O . MET B 1 1 ? -8.523 -3.379 27.234 1 54.19 1 MET B O 1
ATOM 2208 N N . LYS B 1 2 ? -8.797 -5.172 28.625 1 66.75 2 LYS B N 1
ATOM 2209 C CA . LYS B 1 2 ? -7.398 -5.59 28.688 1 66.75 2 LYS B CA 1
ATOM 2210 C C . LYS B 1 2 ? -6.836 -5.836 27.281 1 66.75 2 LYS B C 1
ATOM 2212 O O . LYS B 1 2 ? -5.664 -5.551 27.016 1 66.75 2 LYS B O 1
ATOM 2217 N N . PHE B 1 3 ? -7.762 -6.168 26.391 1 71.88 3 PHE B N 1
ATOM 2218 C CA . PHE B 1 3 ? -7.312 -6.492 25.031 1 71.88 3 PHE B CA 1
ATOM 2219 C C . PHE B 1 3 ? -6.906 -5.23 24.281 1 71.88 3 PHE B C 1
ATOM 2221 O O . PHE B 1 3 ? -5.953 -5.246 23.5 1 71.88 3 PHE B O 1
ATOM 2228 N N . LEU B 1 4 ? -7.496 -4.184 24.594 1 76 4 LEU B N 1
ATOM 2229 C CA . LEU B 1 4 ? -7.273 -2.938 23.859 1 76 4 LEU B CA 1
ATOM 2230 C C . LEU B 1 4 ? -5.934 -2.318 24.25 1 76 4 LEU B C 1
ATOM 2232 O O . LEU B 1 4 ? -5.414 -1.461 23.531 1 76 4 LEU B O 1
ATOM 2236 N N . GLU B 1 5 ? -5.383 -2.873 25.312 1 73.31 5 GLU B N 1
ATOM 2237 C CA . GLU B 1 5 ? -4.121 -2.328 25.797 1 73.31 5 GLU B CA 1
ATOM 2238 C C . GLU B 1 5 ? -2.93 -3.078 25.219 1 73.31 5 GLU B C 1
ATOM 2240 O O . GLU B 1 5 ? -1.788 -2.627 25.328 1 73.31 5 GLU B O 1
ATOM 2245 N N . ARG B 1 6 ? -3.236 -4.16 24.578 1 70.38 6 ARG B N 1
ATOM 2246 C CA . ARG B 1 6 ? -2.158 -4.977 24.031 1 70.38 6 ARG B CA 1
ATOM 2247 C C . ARG B 1 6 ? -1.483 -4.273 22.859 1 70.38 6 ARG B C 1
ATOM 2249 O O . ARG B 1 6 ? -2.154 -3.645 22.031 1 70.38 6 ARG B O 1
ATOM 2256 N N . LYS B 1 7 ? -0.207 -4.441 22.844 1 68.06 7 LYS B N 1
ATOM 2257 C CA . LYS B 1 7 ? 0.557 -3.727 21.828 1 68.06 7 LYS B CA 1
ATOM 2258 C C . LYS B 1 7 ? 1.196 -4.699 20.828 1 68.06 7 LYS B C 1
ATOM 2260 O O . LYS B 1 7 ? 1.954 -4.289 19.953 1 68.06 7 LYS B O 1
ATOM 2265 N N . GLU B 1 8 ? 0.782 -5.941 21.047 1 70.31 8 GLU B N 1
ATOM 2266 C CA . GLU B 1 8 ? 1.345 -6.953 20.156 1 70.31 8 GLU B CA 1
ATOM 2267 C C . GLU B 1 8 ? 0.82 -6.789 18.734 1 70.31 8 GLU B C 1
ATOM 2269 O O . GLU B 1 8 ? -0.189 -6.117 18.516 1 70.31 8 GLU B O 1
ATOM 2274 N N . GLY B 1 9 ? 1.563 -7.379 17.844 1 72.56 9 GLY B N 1
ATOM 2275 C CA . GLY B 1 9 ? 1.165 -7.328 16.453 1 72.56 9 GLY B CA 1
ATOM 2276 C C . GLY B 1 9 ? -0.092 -8.125 16.156 1 72.56 9 GLY B C 1
ATOM 2277 O O . GLY B 1 9 ? -0.511 -8.953 16.969 1 72.56 9 GLY B O 1
ATOM 2278 N N . THR B 1 10 ? -0.737 -7.785 15.141 1 75.06 10 THR B N 1
ATOM 2279 C CA . THR B 1 10 ? -2.006 -8.375 14.734 1 75.06 10 THR B CA 1
ATOM 2280 C C . THR B 1 10 ? -1.906 -9.898 14.703 1 75.06 10 THR B C 1
ATOM 2282 O O . THR B 1 10 ? -2.822 -10.594 15.148 1 75.06 10 THR B O 1
ATOM 2285 N N . LEU B 1 11 ? -0.853 -10.375 14.227 1 76.88 11 LEU B N 1
ATOM 2286 C CA . LEU B 1 11 ? -0.707 -11.82 14.102 1 76.88 11 LEU B CA 1
ATOM 2287 C C . LEU B 1 11 ? -0.75 -12.492 15.461 1 76.88 11 LEU B C 1
ATOM 2289 O O . LEU B 1 11 ? -1.311 -13.586 15.602 1 76.88 11 LEU B O 1
ATOM 2293 N N . GLN B 1 12 ? -0.19 -11.852 16.328 1 76.31 12 GLN B N 1
ATOM 2294 C CA . GLN B 1 12 ? -0.126 -12.422 17.672 1 76.31 12 GLN B CA 1
ATOM 2295 C C . GLN B 1 12 ? -1.496 -12.398 18.344 1 76.31 12 GLN B C 1
ATOM 2297 O O . GLN B 1 12 ? -1.774 -13.219 19.219 1 76.31 12 GLN B O 1
ATOM 2302 N N . LEU B 1 13 ? -2.316 -11.547 17.859 1 79.25 13 LEU B N 1
ATOM 2303 C CA . LEU B 1 13 ? -3.561 -11.312 18.578 1 79.25 13 LEU B CA 1
ATOM 2304 C C . LEU B 1 13 ? -4.75 -11.891 17.828 1 79.25 13 LEU B C 1
ATOM 2306 O O . LEU B 1 13 ? -5.84 -12.039 18.391 1 79.25 13 LEU B O 1
ATOM 2310 N N . ILE B 1 14 ? -4.551 -12.219 16.703 1 82.06 14 ILE B N 1
ATOM 2311 C CA . ILE B 1 14 ? -5.645 -12.523 15.789 1 82.06 14 ILE B CA 1
ATOM 2312 C C . ILE B 1 14 ? -6.441 -13.719 16.312 1 82.06 14 ILE B C 1
ATOM 2314 O O . ILE B 1 14 ? -7.672 -13.727 16.25 1 82.06 14 ILE B O 1
ATOM 2318 N N . ASN B 1 15 ? -5.801 -14.672 16.781 1 80.75 15 ASN B N 1
ATOM 2319 C CA . ASN B 1 15 ? -6.48 -15.883 17.234 1 80.75 15 ASN B CA 1
ATOM 2320 C C . ASN B 1 15 ? -7.105 -15.703 18.609 1 80.75 15 ASN B C 1
ATOM 2322 O O . ASN B 1 15 ? -8.016 -16.438 18.984 1 80.75 15 ASN B O 1
ATOM 2326 N N . ASN B 1 16 ? -6.664 -14.664 19.312 1 83.94 16 ASN B N 1
ATOM 2327 C CA . ASN B 1 16 ? -7.133 -14.484 20.688 1 83.94 16 ASN B CA 1
ATOM 2328 C C . ASN B 1 16 ? -8.047 -13.266 20.812 1 83.94 16 ASN B C 1
ATOM 2330 O O . ASN B 1 16 ? -8.445 -12.906 21.922 1 83.94 16 ASN B O 1
ATOM 2334 N N . ALA B 1 17 ? -8.344 -12.742 19.719 1 88.94 17 ALA B N 1
ATOM 2335 C CA . ALA B 1 17 ? -9.211 -11.57 19.781 1 88.94 17 ALA B CA 1
ATOM 2336 C C . ALA B 1 17 ? -10.625 -11.953 20.203 1 88.94 17 ALA B C 1
ATOM 2338 O O . ALA B 1 17 ? -11.227 -12.867 19.625 1 88.94 17 ALA B O 1
ATOM 2339 N N . PRO B 1 18 ? -11.055 -11.344 21.219 1 89.69 18 PRO B N 1
ATOM 2340 C CA . PRO B 1 18 ? -12.438 -11.633 21.609 1 89.69 18 PRO B CA 1
ATOM 2341 C C . PRO B 1 18 ? -13.453 -11.117 20.594 1 89.69 18 PRO B C 1
ATOM 2343 O O . PRO B 1 18 ? -13.148 -10.211 19.812 1 89.69 18 PRO B O 1
ATOM 2346 N N . LYS B 1 19 ? -14.656 -11.68 20.625 1 92.62 19 LYS B N 1
ATOM 2347 C CA . LYS B 1 19 ? -15.75 -11.211 19.781 1 92.62 19 LYS B CA 1
ATOM 2348 C C . LYS B 1 19 ? -16.328 -9.891 20.297 1 92.62 19 LYS B C 1
ATOM 2350 O O . LYS B 1 19 ? -16.5 -9.719 21.5 1 92.62 19 LYS B O 1
ATOM 2355 N N . ALA B 1 20 ? -16.578 -9 19.375 1 93.5 20 ALA B N 1
ATOM 2356 C CA . ALA B 1 20 ? -17.172 -7.719 19.734 1 93.5 20 ALA B CA 1
ATOM 2357 C C . ALA B 1 20 ? -18.656 -7.871 20.062 1 93.5 20 ALA B C 1
ATOM 2359 O O . ALA B 1 20 ? -19.406 -8.508 19.312 1 93.5 20 ALA B O 1
ATOM 2360 N N . TYR B 1 21 ? -19.031 -7.32 21.203 1 91.25 21 TYR B N 1
ATOM 2361 C CA . TYR B 1 21 ? -20.453 -7.273 21.547 1 91.25 21 TYR B CA 1
ATOM 2362 C C . TYR B 1 21 ? -21.062 -5.926 21.188 1 91.25 21 TYR B C 1
ATOM 2364 O O . TYR B 1 21 ? -20.328 -4.953 20.953 1 91.25 21 TYR B O 1
ATOM 2372 N N . PRO B 1 22 ? -22.344 -5.84 21.078 1 93.25 22 PRO B N 1
ATOM 2373 C CA . PRO B 1 22 ? -23 -4.621 20.609 1 93.25 22 PRO B CA 1
ATOM 2374 C C . PRO B 1 22 ? -22.609 -3.385 21.406 1 93.25 22 PRO B C 1
ATOM 2376 O O . PRO B 1 22 ? -22.422 -2.305 20.844 1 93.25 22 PRO B O 1
ATOM 2379 N N . GLY B 1 23 ? -22.547 -3.484 22.641 1 94.19 23 GLY B N 1
ATOM 2380 C CA . GLY B 1 23 ? -22.141 -2.355 23.453 1 94.19 23 GLY B CA 1
ATOM 2381 C C . GLY B 1 23 ? -20.781 -1.802 23.078 1 94.19 23 GLY B C 1
ATOM 2382 O O . GLY B 1 23 ? -20.578 -0.586 23.078 1 94.19 23 GLY B O 1
ATOM 2383 N N . PHE B 1 24 ? -19.844 -2.676 22.781 1 95.38 24 PHE B N 1
ATOM 2384 C CA . PHE B 1 24 ? -18.516 -2.252 22.359 1 95.38 24 PHE B CA 1
ATOM 2385 C C . PHE B 1 24 ? -18.562 -1.538 21.016 1 95.38 24 PHE B C 1
ATOM 2387 O O . PHE B 1 24 ? -17.891 -0.521 20.828 1 95.38 24 PHE B O 1
ATOM 2394 N N . LYS B 1 25 ? -19.312 -2.029 20.094 1 96.81 25 LYS B N 1
ATOM 2395 C CA . LYS B 1 25 ? -19.484 -1.389 18.797 1 96.81 25 LYS B CA 1
ATOM 2396 C C . LYS B 1 25 ? -20.062 0.02 18.953 1 96.81 25 LYS B C 1
ATOM 2398 O O . LYS B 1 25 ? -19.594 0.956 18.297 1 96.81 25 LYS B O 1
ATOM 2403 N N . ASN B 1 26 ? -20.984 0.128 19.828 1 96.25 26 ASN B N 1
ATOM 2404 C CA . ASN B 1 26 ? -21.562 1.437 20.109 1 96.25 26 ASN B CA 1
ATOM 2405 C C . ASN B 1 26 ? -20.531 2.377 20.734 1 96.25 26 ASN B C 1
ATOM 2407 O O . ASN B 1 26 ? -20.516 3.572 20.438 1 96.25 26 ASN B O 1
ATOM 2411 N N . TYR B 1 27 ? -19.797 1.826 21.609 1 96.19 27 TYR B N 1
ATOM 2412 C CA . TYR B 1 27 ? -18.734 2.615 22.234 1 96.19 27 TYR B CA 1
ATOM 2413 C C . TYR B 1 27 ? -17.797 3.195 21.188 1 96.19 27 TYR B C 1
ATOM 2415 O O . TYR B 1 27 ? -17.453 4.379 21.234 1 96.19 27 TYR B O 1
ATOM 2423 N N . VAL B 1 28 ? -17.391 2.381 20.234 1 97.44 28 VAL B N 1
ATOM 2424 C CA . VAL B 1 28 ? -16.469 2.822 19.203 1 97.44 28 VAL B CA 1
ATOM 2425 C C . VAL B 1 28 ? -17.125 3.885 18.328 1 97.44 28 VAL B C 1
ATOM 2427 O O . VAL B 1 28 ? -16.5 4.875 17.953 1 97.44 28 VAL B O 1
ATOM 2430 N N . ARG B 1 29 ? -18.359 3.689 18.031 1 97.62 29 ARG B N 1
ATOM 2431 C CA . ARG B 1 29 ? -19.094 4.684 17.25 1 97.62 29 ARG B CA 1
ATOM 2432 C C . ARG B 1 29 ? -19.109 6.027 17.984 1 97.62 29 ARG B C 1
ATOM 2434 O O . ARG B 1 29 ? -18.906 7.074 17.359 1 97.62 29 ARG B O 1
ATOM 2441 N N . LYS B 1 30 ? -19.328 6.035 19.234 1 96.75 30 LYS B N 1
ATOM 2442 C CA . LYS B 1 30 ? -19.328 7.254 20.031 1 96.75 30 LYS B CA 1
ATOM 2443 C C . LYS B 1 30 ? -17.953 7.922 20.016 1 96.75 30 LYS B C 1
ATOM 2445 O O . LYS B 1 30 ? -17.859 9.148 19.953 1 96.75 30 LYS B O 1
ATOM 2450 N N . LYS B 1 31 ? -16.953 7.121 20.109 1 96.31 31 LYS B N 1
ATOM 2451 C CA . LYS B 1 31 ? -15.602 7.656 20.062 1 96.31 31 LYS B CA 1
ATOM 2452 C C . LYS B 1 31 ? -15.336 8.352 18.734 1 96.31 31 LYS B C 1
ATOM 2454 O O . LYS B 1 31 ? -14.641 9.367 18.672 1 96.31 31 LYS B O 1
ATOM 2459 N N . ILE B 1 32 ? -15.859 7.785 17.656 1 98 32 ILE B N 1
ATOM 2460 C CA . ILE B 1 32 ? -15.711 8.398 16.344 1 98 32 ILE B CA 1
ATOM 2461 C C . ILE B 1 32 ? -16.406 9.758 16.312 1 98 32 ILE B C 1
ATOM 2463 O O . ILE B 1 32 ? -15.852 10.734 15.828 1 98 32 ILE B O 1
ATOM 2467 N N . GLU B 1 33 ? -17.547 9.836 16.906 1 97.44 33 GLU B N 1
ATOM 2468 C CA . GLU B 1 33 ? -18.297 11.086 16.953 1 97.44 33 GLU B CA 1
ATOM 2469 C C . GLU B 1 33 ? -17.562 12.133 17.797 1 97.44 33 GLU B C 1
ATOM 2471 O O . GLU B 1 33 ? -17.516 13.312 17.422 1 97.44 33 GLU B O 1
ATOM 2476 N N . GLU B 1 34 ? -17.016 11.719 18.844 1 96.31 34 GLU B N 1
ATOM 2477 C CA . GLU B 1 34 ? -16.219 12.617 19.672 1 96.31 34 GLU B CA 1
ATOM 2478 C C . GLU B 1 34 ? -14.992 13.117 18.922 1 96.31 34 GLU B C 1
ATOM 2480 O O . GLU B 1 34 ? -14.648 14.305 19 1 96.31 34 GLU B O 1
ATOM 2485 N N . GLU B 1 35 ? -14.383 12.172 18.25 1 96.88 35 GLU B N 1
ATOM 2486 C CA . GLU B 1 35 ? -13.18 12.523 17.5 1 96.88 35 GLU B CA 1
ATOM 2487 C C . GLU B 1 35 ? -13.5 13.547 16.406 1 96.88 35 GLU B C 1
ATOM 2489 O O . GLU B 1 35 ? -12.688 14.422 16.109 1 96.88 35 GLU B O 1
ATOM 2494 N N . GLU B 1 36 ? -14.648 13.406 15.797 1 97.19 36 GLU B N 1
ATOM 2495 C CA . GLU B 1 36 ? -15.078 14.359 14.773 1 97.19 36 GLU B CA 1
ATOM 2496 C C . GLU B 1 36 ? -15.078 15.789 15.312 1 97.19 36 GLU B C 1
ATOM 2498 O O . GLU B 1 36 ? -14.648 16.719 14.617 1 97.19 36 GLU B O 1
ATOM 2503 N N . LYS B 1 37 ? -15.461 15.922 16.469 1 95.88 37 LYS B N 1
ATOM 2504 C CA . LYS B 1 37 ? -15.508 17.234 17.094 1 95.88 37 LYS B CA 1
ATOM 2505 C C . LYS B 1 37 ? -14.102 17.75 17.406 1 95.88 37 LYS B C 1
ATOM 2507 O O . LYS B 1 37 ? -13.812 18.938 17.234 1 95.88 37 LYS B O 1
ATOM 2512 N N . LEU B 1 38 ? -13.289 16.859 17.828 1 95.56 38 LEU B N 1
ATOM 2513 C CA . LEU B 1 38 ? -11.93 17.234 18.188 1 95.56 38 LEU B CA 1
ATOM 2514 C C . LEU B 1 38 ? -11.141 17.672 16.953 1 95.56 38 LEU B C 1
ATOM 2516 O O . LEU B 1 38 ? -10.219 18.484 17.062 1 95.56 38 LEU B O 1
ATOM 2520 N N . LEU B 1 39 ? -11.539 17.141 15.812 1 96.25 39 LEU B N 1
ATOM 2521 C CA . LEU B 1 39 ? -10.773 17.359 14.586 1 96.25 39 LEU B CA 1
ATOM 2522 C C . LEU B 1 39 ? -11.18 18.656 13.914 1 96.25 39 LEU B C 1
ATOM 2524 O O . LEU B 1 39 ? -10.609 19.031 12.891 1 96.25 39 LEU B O 1
ATOM 2528 N N . LYS B 1 40 ? -12.102 19.312 14.492 1 94.25 40 LYS B N 1
ATOM 2529 C CA . LYS B 1 40 ? -12.531 20.562 13.898 1 94.25 40 LYS B CA 1
ATOM 2530 C C . LYS B 1 40 ? -11.367 21.547 13.766 1 94.25 40 LYS B C 1
ATOM 2532 O O . LYS B 1 40 ? -10.641 21.781 14.734 1 94.25 40 LYS B O 1
ATOM 2537 N N . GLY B 1 41 ? -11.156 22.031 12.57 1 93.12 41 GLY B N 1
ATOM 2538 C CA . GLY B 1 41 ? -10.109 23 12.328 1 93.12 41 GLY B CA 1
ATOM 2539 C C . GLY B 1 41 ? -8.789 22.375 11.914 1 93.12 41 GLY B C 1
ATOM 2540 O O . GLY B 1 41 ? -7.852 23.078 11.531 1 93.12 41 GLY B O 1
ATOM 2541 N N . VAL B 1 42 ? -8.711 21.109 12.023 1 95.62 42 VAL B N 1
ATOM 2542 C CA . VAL B 1 42 ? -7.496 20.406 11.641 1 95.62 42 VAL B CA 1
ATOM 2543 C C . VAL B 1 42 ? -7.438 20.266 10.117 1 95.62 42 VAL B C 1
ATOM 2545 O O . VAL B 1 42 ? -8.453 19.969 9.477 1 95.62 42 VAL B O 1
ATOM 2548 N N . LEU B 1 43 ? -6.262 20.547 9.609 1 96.12 43 LEU B N 1
ATOM 2549 C CA . LEU B 1 43 ? -6.051 20.344 8.18 1 96.12 43 LEU B CA 1
ATOM 2550 C C . LEU B 1 43 ? -6.277 18.891 7.797 1 96.12 43 LEU B C 1
ATOM 2552 O O . LEU B 1 43 ? -5.777 17.984 8.469 1 96.12 43 LEU B O 1
ATOM 2556 N N . PHE B 1 44 ? -7.109 18.594 6.746 1 95.25 44 PHE B N 1
ATOM 2557 C CA . PHE B 1 44 ? -7.465 17.297 6.203 1 95.25 44 PHE B CA 1
ATOM 2558 C C . PHE B 1 44 ? -8.414 16.547 7.145 1 95.25 44 PHE B C 1
ATOM 2560 O O . PHE B 1 44 ? -8.453 15.32 7.148 1 95.25 44 PHE B O 1
ATOM 2567 N N . ALA B 1 45 ? -9.117 17.234 7.98 1 96.12 45 ALA B N 1
ATOM 2568 C CA . ALA B 1 45 ? -10.047 16.625 8.938 1 96.12 45 ALA B CA 1
ATOM 2569 C C . ALA B 1 45 ? -11.094 15.773 8.227 1 96.12 45 ALA B C 1
ATOM 2571 O O . ALA B 1 45 ? -11.414 14.672 8.672 1 96.12 45 ALA B O 1
ATOM 2572 N N . GLU B 1 46 ? -11.57 16.281 7.152 1 94.75 46 GLU B N 1
ATOM 2573 C CA . GLU B 1 46 ? -12.617 15.57 6.426 1 94.75 46 GLU B CA 1
ATOM 2574 C C . GLU B 1 46 ? -12.117 14.211 5.934 1 94.75 46 GLU B C 1
ATOM 2576 O O . GLU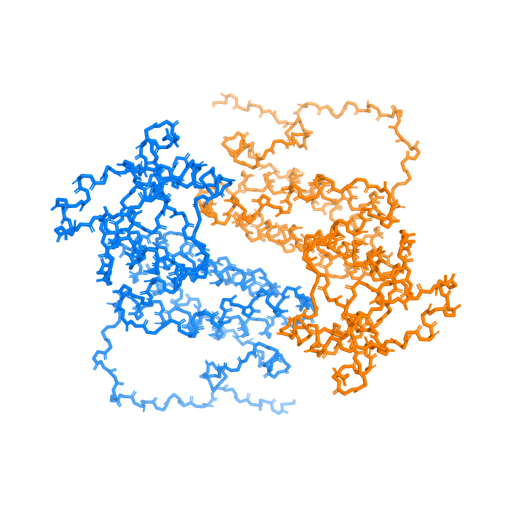 B 1 46 ? -12.867 13.227 5.949 1 94.75 46 GLU B O 1
ATOM 2581 N N . ASP B 1 47 ? -10.898 14.188 5.488 1 95.06 47 ASP B N 1
ATOM 2582 C CA . ASP B 1 47 ? -10.289 12.93 5.074 1 95.06 47 ASP B CA 1
ATOM 2583 C C . ASP B 1 47 ? -10.219 11.945 6.242 1 95.06 47 ASP B C 1
ATOM 2585 O O . ASP B 1 47 ? -10.555 10.766 6.094 1 95.06 47 ASP B O 1
ATOM 2589 N N . ILE B 1 48 ? -9.773 12.438 7.344 1 97.31 48 ILE B N 1
ATOM 2590 C CA . ILE B 1 48 ? -9.617 11.602 8.531 1 97.31 48 ILE B CA 1
ATOM 2591 C C . ILE B 1 48 ? -10.977 11.078 8.984 1 97.31 48 ILE B C 1
ATOM 2593 O O . ILE B 1 48 ? -11.125 9.883 9.25 1 97.31 48 ILE B O 1
ATOM 2597 N N . ILE B 1 49 ? -11.914 11.922 9.008 1 97.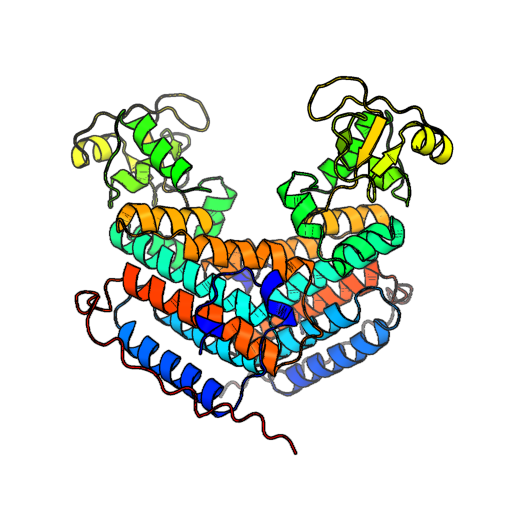19 49 ILE B N 1
ATOM 2598 C CA . ILE B 1 49 ? -13.266 11.562 9.43 1 97.19 49 ILE B CA 1
ATOM 2599 C C . ILE B 1 49 ? -13.844 10.516 8.484 1 97.19 49 ILE B C 1
ATOM 2601 O O . ILE B 1 49 ? -14.398 9.508 8.93 1 97.19 49 ILE B O 1
ATOM 2605 N N . SER B 1 50 ? -13.68 10.742 7.207 1 96.06 50 SER B N 1
ATOM 2606 C CA . SER B 1 50 ? -14.141 9.766 6.227 1 96.06 50 SER B CA 1
ATOM 2607 C C . SER B 1 50 ? -13.492 8.406 6.449 1 96.06 50 SER B C 1
ATOM 2609 O O . SER B 1 50 ? -14.148 7.371 6.352 1 96.06 50 SER B O 1
ATOM 2611 N N . ALA B 1 51 ? -12.266 8.422 6.719 1 97.06 51 ALA B N 1
ATOM 2612 C CA . ALA B 1 51 ? -11.531 7.18 6.953 1 97.06 51 ALA B CA 1
ATOM 2613 C C . ALA B 1 51 ? -12.031 6.477 8.211 1 97.06 51 ALA B C 1
ATOM 2615 O O . ALA B 1 51 ? -12.109 5.246 8.25 1 97.06 51 ALA B O 1
ATOM 2616 N N . MET B 1 52 ? -12.336 7.234 9.234 1 98 52 MET B N 1
ATOM 2617 C CA . MET B 1 52 ? -12.875 6.633 10.453 1 98 52 MET B CA 1
ATOM 2618 C C . MET B 1 52 ? -14.188 5.914 10.172 1 98 52 MET B C 1
ATOM 2620 O O . MET B 1 52 ? -14.383 4.777 10.602 1 98 52 MET B O 1
ATOM 2624 N N . HIS B 1 53 ? -15 6.543 9.422 1 97.44 53 HIS B N 1
ATOM 2625 C CA . HIS B 1 53 ? -16.297 5.949 9.109 1 97.44 53 HIS B CA 1
ATOM 2626 C C . HIS B 1 53 ? -16.141 4.73 8.203 1 97.44 53 HIS B C 1
ATOM 2628 O O . HIS B 1 53 ? -16.797 3.709 8.406 1 97.44 53 HIS B O 1
ATOM 2634 N N . SER B 1 54 ? -15.336 4.887 7.207 1 97 54 SER B N 1
ATOM 2635 C CA . SER B 1 54 ? -15.094 3.752 6.32 1 97 54 SER B CA 1
ATOM 2636 C C . SER B 1 54 ? -14.508 2.57 7.086 1 97 54 SER B C 1
ATOM 2638 O O . SER B 1 54 ? -14.914 1.426 6.879 1 97 54 SER B O 1
ATOM 2640 N N . GLY B 1 55 ? -13.531 2.863 7.965 1 97.81 55 GLY B N 1
ATOM 2641 C CA . GLY B 1 55 ? -12.977 1.809 8.797 1 97.81 55 GLY B CA 1
ATOM 2642 C C . GLY B 1 55 ? -14.023 1.118 9.664 1 97.81 55 GLY B C 1
ATOM 2643 O O . GLY B 1 55 ? -14.078 -0.112 9.711 1 97.81 55 GLY B O 1
ATOM 2644 N N . TYR B 1 56 ? -14.844 1.886 10.25 1 98.25 56 TYR B N 1
ATOM 2645 C CA . TYR B 1 56 ? -15.891 1.369 11.117 1 98.25 56 TYR B CA 1
ATOM 2646 C C . TYR B 1 56 ? -16.844 0.464 10.344 1 98.25 56 TYR B C 1
ATOM 2648 O O . TYR B 1 56 ? -17.125 -0.656 10.773 1 98.25 56 TYR B O 1
ATOM 2656 N N . LYS B 1 57 ? -17.281 0.885 9.234 1 97.69 57 LYS B N 1
ATOM 2657 C CA . LYS B 1 57 ? -18.219 0.118 8.43 1 97.69 57 LYS B CA 1
ATOM 2658 C C . LYS B 1 57 ? -17.594 -1.175 7.918 1 97.69 57 LYS B C 1
ATOM 2660 O O . LYS B 1 57 ? -18.219 -2.232 7.941 1 97.69 57 LYS B O 1
ATOM 2665 N N . ASN B 1 58 ? -16.422 -1.087 7.465 1 97.69 58 ASN B N 1
ATOM 2666 C CA . ASN B 1 58 ? -15.719 -2.273 6.984 1 97.69 58 ASN B CA 1
ATOM 2667 C C . ASN B 1 58 ? -15.469 -3.27 8.109 1 97.69 58 ASN B C 1
ATOM 2669 O O . ASN B 1 58 ? -15.602 -4.48 7.918 1 97.69 58 ASN B O 1
ATOM 2673 N N . ALA B 1 59 ? -15.102 -2.709 9.242 1 97.56 59 ALA B N 1
ATOM 2674 C CA . ALA B 1 59 ? -14.898 -3.592 10.383 1 97.56 59 ALA B CA 1
ATOM 2675 C C . ALA B 1 59 ? -16.188 -4.312 10.758 1 97.56 59 ALA B C 1
ATOM 2677 O O . ALA B 1 59 ? -16.188 -5.516 11.031 1 97.56 59 ALA B O 1
ATOM 2678 N N . LEU B 1 60 ? -17.281 -3.619 10.742 1 97.5 60 LEU B N 1
ATOM 2679 C CA . LEU B 1 60 ? -18.578 -4.199 11.047 1 97.5 60 LEU B CA 1
ATOM 2680 C C . LEU B 1 60 ? -18.922 -5.324 10.07 1 97.5 60 LEU B C 1
ATOM 2682 O O . LEU B 1 60 ? -19.547 -6.316 10.445 1 97.5 60 LEU B O 1
ATOM 2686 N N . ALA B 1 61 ? -18.5 -5.102 8.852 1 96.25 61 ALA B N 1
ATOM 2687 C CA . ALA B 1 61 ? -18.812 -6.059 7.793 1 96.25 61 ALA B CA 1
ATOM 2688 C C . ALA B 1 61 ? -17.844 -7.23 7.801 1 96.25 61 ALA B C 1
ATOM 2690 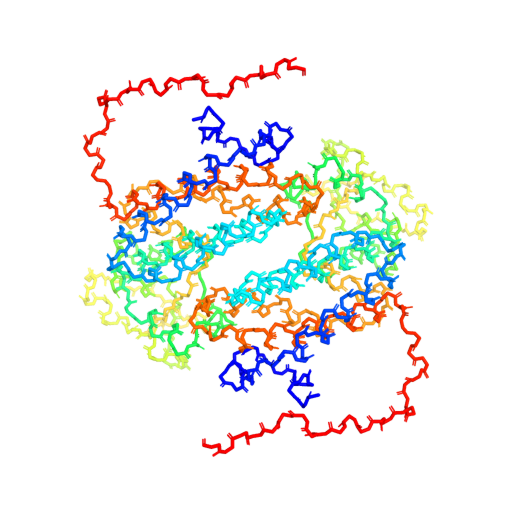O O . ALA B 1 61 ? -18.031 -8.211 7.086 1 96.25 61 ALA B O 1
ATOM 2691 N N . GLY B 1 62 ? -16.797 -7.176 8.547 1 95.25 62 GLY B N 1
ATOM 2692 C CA . GLY B 1 62 ? -15.836 -8.266 8.648 1 95.25 62 GLY B CA 1
ATOM 2693 C C . GLY B 1 62 ? -14.703 -8.148 7.648 1 95.25 62 GLY B C 1
ATOM 2694 O O . GLY B 1 62 ? -13.977 -9.117 7.41 1 95.25 62 GLY B O 1
ATOM 2695 N N . TYR B 1 63 ? -14.586 -6.977 6.996 1 94.69 63 TYR B N 1
ATOM 2696 C CA . TYR B 1 63 ? -13.516 -6.766 6.027 1 94.69 63 TYR B CA 1
ATOM 2697 C C . TYR B 1 63 ? -12.297 -6.137 6.688 1 94.69 63 TYR B C 1
ATOM 2699 O O . TYR B 1 63 ? -12.055 -4.934 6.559 1 94.69 63 TYR B O 1
ATOM 2707 N N . LEU B 1 64 ? -11.516 -6.988 7.293 1 93.38 64 LEU B N 1
ATOM 2708 C CA . LEU B 1 64 ? -10.391 -6.516 8.094 1 93.38 64 LEU B CA 1
ATOM 2709 C C . LEU B 1 64 ? -9.414 -5.703 7.25 1 93.38 64 LEU B C 1
ATOM 2711 O O . LEU B 1 64 ? -8.977 -4.629 7.664 1 93.38 64 LEU B O 1
ATOM 2715 N N . ARG B 1 65 ? -9.047 -6.145 6.102 1 91.88 65 ARG B N 1
ATOM 2716 C CA . ARG B 1 65 ? -8.086 -5.48 5.23 1 91.88 65 ARG B CA 1
ATOM 2717 C C . ARG B 1 65 ? -8.531 -4.055 4.914 1 91.88 65 ARG B C 1
ATOM 2719 O O . ARG B 1 65 ? -7.754 -3.109 5.07 1 91.88 65 ARG B O 1
ATOM 2726 N N . SER B 1 66 ? -9.773 -3.922 4.512 1 93.06 66 SER B N 1
ATOM 2727 C CA . SER B 1 66 ? -10.312 -2.611 4.172 1 93.06 66 SER B CA 1
ATOM 2728 C C . SER B 1 66 ? -10.391 -1.707 5.398 1 93.06 66 SER B C 1
ATOM 2730 O O . SER B 1 66 ? -10.133 -0.505 5.305 1 93.06 66 SER B O 1
ATOM 2732 N N . ALA B 1 67 ? -10.766 -2.311 6.461 1 95.38 67 ALA B N 1
ATOM 2733 C CA . ALA B 1 67 ? -10.844 -1.537 7.699 1 95.38 67 ALA B CA 1
ATOM 2734 C C . ALA B 1 67 ? -9.477 -0.999 8.102 1 95.38 67 ALA B C 1
ATOM 2736 O O . ALA B 1 67 ? -9.336 0.18 8.438 1 95.38 67 ALA B O 1
ATOM 2737 N N . GLU B 1 68 ? -8.492 -1.836 8.023 1 93.56 68 GLU B N 1
ATOM 2738 C CA . GLU B 1 68 ? -7.141 -1.448 8.414 1 93.56 68 GLU B CA 1
ATOM 2739 C C . GLU B 1 68 ? -6.531 -0.474 7.41 1 93.56 68 GLU B C 1
ATOM 2741 O O . GLU B 1 68 ? -5.719 0.374 7.777 1 93.56 68 GLU B O 1
ATOM 2746 N N . GLU B 1 69 ? -6.902 -0.602 6.184 1 92.12 69 GLU B N 1
ATOM 2747 C CA . GLU B 1 69 ? -6.477 0.387 5.199 1 92.12 69 GLU B CA 1
ATOM 2748 C C . GLU B 1 69 ? -6.965 1.784 5.57 1 92.12 69 GLU B C 1
ATOM 2750 O O . GLU B 1 69 ? -6.258 2.771 5.355 1 92.12 69 GLU B O 1
ATOM 2755 N N . SER B 1 70 ? -8.141 1.858 6.094 1 94.31 70 SER B N 1
ATOM 2756 C CA . SER B 1 70 ? -8.648 3.137 6.578 1 94.31 70 SER B CA 1
ATOM 2757 C C . SER B 1 70 ? -7.805 3.67 7.73 1 94.31 70 SER B C 1
ATOM 2759 O O . SER B 1 70 ? -7.539 4.871 7.809 1 94.31 70 SER B O 1
ATOM 2761 N N . ASN B 1 71 ? -7.375 2.746 8.586 1 94.75 71 ASN B N 1
ATOM 2762 C CA . ASN B 1 71 ? -6.484 3.135 9.672 1 94.75 71 ASN B CA 1
ATOM 2763 C C . ASN B 1 71 ? -5.172 3.705 9.141 1 94.75 71 ASN B C 1
ATOM 2765 O O . ASN B 1 71 ? -4.676 4.711 9.656 1 94.75 71 ASN B O 1
ATOM 2769 N N . ARG B 1 72 ? -4.672 3.086 8.156 1 93.62 72 ARG B N 1
ATOM 2770 C CA . ARG B 1 72 ? -3.443 3.572 7.543 1 93.62 72 ARG B CA 1
ATOM 2771 C C . ARG B 1 72 ? -3.631 4.98 6.984 1 93.62 72 ARG B C 1
ATOM 2773 O O . ARG B 1 72 ? -2.752 5.832 7.125 1 93.62 72 ARG B O 1
ATOM 2780 N N . PHE B 1 73 ? -4.754 5.18 6.422 1 95.25 73 PHE B N 1
ATOM 2781 C CA . PHE B 1 73 ? -5.039 6.473 5.812 1 95.25 73 PHE B CA 1
ATOM 2782 C C . PHE B 1 73 ? -5.172 7.559 6.875 1 95.25 73 PHE B C 1
ATOM 2784 O O . PHE B 1 73 ? -4.762 8.703 6.66 1 95.25 73 PHE B O 1
ATOM 2791 N N . ILE B 1 74 ? -5.727 7.227 7.992 1 97 74 ILE B N 1
ATOM 2792 C CA . ILE B 1 74 ? -5.82 8.172 9.102 1 97 74 ILE B CA 1
ATOM 2793 C C . ILE B 1 74 ? -4.422 8.625 9.516 1 97 74 ILE B C 1
ATOM 2795 O O . ILE B 1 74 ? -4.168 9.82 9.664 1 97 74 ILE B O 1
ATOM 2799 N N . ILE B 1 75 ? -3.537 7.668 9.656 1 96.44 75 ILE B N 1
ATOM 2800 C CA . ILE B 1 75 ? -2.168 7.957 10.07 1 96.44 75 ILE B CA 1
ATOM 2801 C C . ILE B 1 75 ? -1.498 8.852 9.031 1 96.44 75 ILE B C 1
ATOM 2803 O O . ILE B 1 75 ? -0.852 9.844 9.375 1 96.44 75 ILE B O 1
ATOM 2807 N N . GLU B 1 76 ? -1.698 8.523 7.789 1 95.19 76 GLU B N 1
ATOM 2808 C CA . GLU B 1 76 ? -1.103 9.281 6.691 1 95.19 76 GLU B CA 1
ATOM 2809 C C . GLU B 1 76 ? -1.604 10.719 6.676 1 95.19 76 GLU B C 1
ATOM 2811 O O . GLU B 1 76 ? -0.81 11.656 6.566 1 95.19 76 GLU B O 1
ATOM 2816 N N . ARG B 1 77 ? -2.902 10.883 6.812 1 96.81 77 ARG B N 1
ATOM 2817 C CA . ARG B 1 77 ? -3.492 12.219 6.73 1 96.81 77 ARG B CA 1
ATOM 2818 C C . ARG B 1 77 ? -3.133 13.055 7.953 1 96.81 77 ARG B C 1
ATOM 2820 O O . ARG B 1 77 ? -2.896 14.258 7.84 1 96.81 77 ARG B O 1
ATOM 2827 N N . ALA B 1 78 ? -3.113 12.406 9.086 1 97.69 78 ALA B N 1
ATOM 2828 C CA . ALA B 1 78 ? -2.703 13.125 10.289 1 97.69 78 ALA B CA 1
ATOM 2829 C C . ALA B 1 78 ? -1.261 13.609 10.172 1 97.69 78 ALA B C 1
ATOM 2831 O O . ALA B 1 78 ? -0.961 14.766 10.469 1 97.69 78 ALA B O 1
ATOM 2832 N N . SER B 1 79 ? -0.426 12.75 9.719 1 97.69 79 SER B N 1
ATOM 2833 C CA . SER B 1 79 ? 0.98 13.102 9.562 1 97.69 79 SER B CA 1
ATOM 2834 C C . SER B 1 79 ? 1.162 14.18 8.492 1 97.69 79 SER B C 1
ATOM 2836 O O . SER B 1 79 ? 1.987 15.078 8.648 1 97.69 79 SER B O 1
ATOM 2838 N N . LEU B 1 80 ? 0.405 14.039 7.445 1 97.19 80 LEU B N 1
ATOM 2839 C CA . LEU B 1 80 ? 0.444 15.039 6.387 1 97.19 80 LEU B CA 1
ATOM 2840 C C . LEU B 1 80 ? -0.017 16.391 6.906 1 97.19 80 LEU B C 1
ATOM 2842 O O . LEU B 1 80 ? 0.551 17.438 6.543 1 97.19 80 LEU B O 1
ATOM 2846 N N . SER B 1 81 ? -1.034 16.375 7.688 1 97.44 81 SER B N 1
ATOM 2847 C CA . SER B 1 81 ? -1.544 17.594 8.297 1 97.44 81 SER B CA 1
ATOM 2848 C C . SER B 1 81 ? -0.457 18.312 9.086 1 97.44 81 SER B C 1
ATOM 2850 O O . SER B 1 81 ? -0.262 19.516 8.93 1 97.44 81 SER B O 1
ATOM 2852 N N . ILE B 1 82 ? 0.222 17.578 9.859 1 97.56 82 ILE B N 1
ATOM 2853 C CA . ILE B 1 82 ? 1.29 18.141 10.68 1 97.56 82 ILE B CA 1
ATOM 2854 C C . ILE B 1 82 ? 2.391 18.688 9.781 1 97.56 82 ILE B C 1
ATOM 2856 O O . ILE B 1 82 ? 2.859 19.812 9.984 1 97.56 82 ILE B O 1
ATOM 2860 N N . PHE B 1 83 ? 2.75 17.984 8.789 1 98.12 83 PHE B N 1
ATOM 2861 C CA . PHE B 1 83 ? 3.838 18.344 7.883 1 98.12 83 PHE B CA 1
ATOM 2862 C C . PHE B 1 83 ? 3.516 19.625 7.121 1 98.12 83 PHE B C 1
ATOM 2864 O O . PHE B 1 83 ? 4.316 20.562 7.102 1 98.12 83 PHE B O 1
ATOM 2871 N N . VAL B 1 84 ? 2.367 19.641 6.582 1 97.69 84 VAL B N 1
ATOM 2872 C CA . VAL B 1 84 ? 1.978 20.766 5.758 1 97.69 84 VAL B CA 1
ATOM 2873 C C . VAL B 1 84 ? 1.808 22.016 6.633 1 97.69 84 VAL B C 1
ATOM 2875 O O . VAL B 1 84 ? 2.244 23.109 6.262 1 97.69 84 VAL B O 1
ATOM 2878 N N . SER B 1 85 ? 1.235 21.828 7.766 1 96.75 85 SER B N 1
ATOM 2879 C CA . SER B 1 85 ? 1.018 22.953 8.672 1 96.75 85 SER B CA 1
ATOM 2880 C C . SER B 1 85 ? 2.34 23.562 9.125 1 96.75 85 SER B C 1
ATOM 2882 O O . SER B 1 85 ? 2.426 24.781 9.344 1 96.75 85 SER B O 1
ATOM 2884 N N . ALA B 1 86 ? 3.326 22.812 9.219 1 97 86 ALA B N 1
ATOM 2885 C CA . ALA B 1 86 ? 4.605 23.266 9.758 1 97 86 ALA B CA 1
ATOM 2886 C C . ALA B 1 86 ? 5.516 23.781 8.648 1 97 86 ALA B C 1
ATOM 2888 O O . ALA B 1 86 ? 6.527 24.438 8.922 1 97 86 ALA B O 1
ATOM 2889 N N . THR B 1 87 ? 5.125 23.547 7.441 1 96.69 87 THR B N 1
ATOM 2890 C CA . THR B 1 87 ? 6.102 23.828 6.395 1 96.69 87 THR B CA 1
ATOM 2891 C C . THR B 1 87 ? 5.5 24.734 5.324 1 96.69 87 THR B C 1
ATOM 2893 O O . THR B 1 87 ? 5.273 25.938 5.566 1 96.69 87 THR B O 1
ATOM 2896 N N . GLU B 1 88 ? 5.105 24.156 4.195 1 93.38 88 GLU B N 1
ATOM 2897 C CA . GLU B 1 88 ? 4.824 24.953 3.012 1 93.38 88 GLU B CA 1
ATOM 2898 C C . GLU B 1 88 ? 3.428 24.672 2.471 1 93.38 88 GLU B C 1
ATOM 2900 O O . GLU B 1 88 ? 3.068 23.516 2.24 1 93.38 88 GLU B O 1
ATOM 2905 N N . GLU B 1 89 ? 2.693 25.734 2.158 1 94.75 89 GLU B N 1
ATOM 2906 C CA . GLU B 1 89 ? 1.326 25.625 1.655 1 94.75 89 GLU B CA 1
ATOM 2907 C C . GLU B 1 89 ? 1.301 25.078 0.232 1 94.75 89 GLU B C 1
ATOM 2909 O O . GLU B 1 89 ? 0.266 24.594 -0.236 1 94.75 89 GLU B O 1
ATOM 2914 N N . LYS B 1 90 ? 2.4 25.156 -0.376 1 96.69 90 LYS B N 1
ATOM 2915 C CA . LYS B 1 90 ? 2.486 24.656 -1.745 1 96.69 90 LYS B CA 1
ATOM 2916 C C . LYS B 1 90 ? 2.15 23.156 -1.809 1 96.69 90 LYS B C 1
ATOM 2918 O O . LYS B 1 90 ? 1.712 22.672 -2.848 1 96.69 90 LYS B O 1
ATOM 2923 N N . TYR B 1 91 ? 2.322 22.469 -0.741 1 96.5 91 TYR B N 1
ATOM 2924 C CA . TYR B 1 91 ? 1.918 21.078 -0.704 1 96.5 91 TYR B CA 1
ATOM 2925 C C . TYR B 1 91 ? 0.407 20.938 -0.854 1 96.5 91 TYR B C 1
ATOM 2927 O O . TYR B 1 91 ? -0.077 20 -1.499 1 96.5 91 TYR B O 1
ATOM 2935 N N . LEU B 1 92 ? -0.301 21.859 -0.252 1 95.31 92 LEU B N 1
ATOM 2936 C CA . LEU B 1 92 ? -1.751 21.859 -0.411 1 95.31 92 LEU B CA 1
ATOM 2937 C C . LEU B 1 92 ? -2.137 22.156 -1.856 1 95.31 92 LEU B C 1
ATOM 2939 O O . LEU B 1 92 ? -3.074 21.562 -2.389 1 95.31 92 LEU B O 1
ATOM 2943 N N . GLU B 1 93 ? -1.382 23.031 -2.441 1 95.31 93 GLU B N 1
ATOM 2944 C CA . GLU B 1 93 ? -1.63 23.359 -3.84 1 95.31 93 GLU B CA 1
ATOM 2945 C C . GLU B 1 93 ? -1.393 22.156 -4.75 1 95.31 93 GLU B C 1
ATOM 2947 O O . GLU B 1 93 ? -2.168 21.906 -5.676 1 95.31 93 GLU B O 1
ATOM 2952 N N . LEU B 1 94 ? -0.363 21.484 -4.441 1 95.12 94 LEU B N 1
ATOM 2953 C CA . LEU B 1 94 ? -0.023 20.297 -5.223 1 95.12 94 LEU B CA 1
ATOM 2954 C C . LEU B 1 94 ? -1.14 19.266 -5.156 1 95.12 94 LEU B C 1
ATOM 2956 O O . LEU B 1 94 ? -1.448 18.609 -6.152 1 95.12 94 LEU B O 1
ATOM 2960 N N . LEU B 1 95 ? -1.716 19.125 -4.043 1 92.38 95 LEU B N 1
ATOM 2961 C CA . LEU B 1 95 ? -2.807 18.172 -3.865 1 92.38 95 LEU B CA 1
ATOM 2962 C C . LEU B 1 95 ? -4.07 18.656 -4.57 1 92.38 95 LEU B C 1
ATOM 2964 O O . LEU B 1 95 ? -4.723 17.891 -5.277 1 92.38 95 LEU B O 1
ATOM 2968 N N . LYS B 1 96 ? -4.34 19.938 -4.426 1 90.12 96 LYS B N 1
ATOM 2969 C CA . LYS B 1 96 ? -5.539 20.516 -5.023 1 90.12 96 LYS B CA 1
ATOM 2970 C C . LYS B 1 96 ? -5.473 20.469 -6.547 1 90.12 96 LYS B C 1
ATOM 2972 O O . LYS B 1 96 ? -6.477 20.219 -7.211 1 90.12 96 LYS B O 1
ATOM 2977 N N . GLU B 1 97 ? -4.258 20.656 -7 1 90.69 97 GLU B N 1
ATOM 2978 C CA . GLU B 1 97 ? -4.062 20.703 -8.445 1 90.69 97 GLU B CA 1
ATOM 2979 C C . GLU B 1 97 ? -3.758 19.312 -9.008 1 90.69 97 GLU B C 1
ATOM 2981 O O . GLU B 1 97 ? -3.547 19.156 -10.211 1 90.69 97 GLU B O 1
ATOM 2986 N N . ARG B 1 98 ? -3.695 18.344 -8.164 1 88.88 98 ARG B N 1
ATOM 2987 C CA . ARG B 1 98 ? -3.441 16.953 -8.547 1 88.88 98 ARG B CA 1
ATOM 2988 C C . ARG B 1 98 ? -2.113 16.828 -9.281 1 88.88 98 ARG B C 1
ATOM 2990 O O . ARG B 1 98 ? -2.051 16.219 -10.359 1 88.88 98 ARG B O 1
ATOM 2997 N N . GLN B 1 99 ? -1.133 17.422 -8.688 1 91.75 99 GLN B N 1
ATOM 2998 C CA . GLN B 1 99 ? 0.197 17.422 -9.289 1 91.75 99 GLN B CA 1
ATOM 2999 C C . GLN B 1 99 ? 1.188 16.641 -8.43 1 91.75 99 GLN B C 1
ATOM 3001 O O . GLN B 1 99 ? 2.34 16.453 -8.82 1 91.75 99 GLN B O 1
ATOM 3006 N N . TRP B 1 100 ? 0.714 16.125 -7.328 1 92.81 100 TRP B N 1
ATOM 3007 C CA . TRP B 1 100 ? 1.589 15.43 -6.391 1 92.81 100 TRP B CA 1
ATOM 3008 C C . TRP B 1 100 ? 2.301 14.266 -7.078 1 92.81 100 TRP B C 1
ATOM 3010 O O . TRP B 1 100 ? 3.525 14.148 -7 1 92.81 100 TRP B O 1
ATOM 3020 N N . HIS B 1 101 ? 1.54 13.445 -7.797 1 90.06 101 HIS B N 1
ATOM 3021 C CA . HIS B 1 101 ? 2.078 12.242 -8.43 1 90.06 101 HIS B CA 1
ATOM 3022 C C . HIS B 1 101 ? 3.061 12.602 -9.539 1 90.06 101 HIS B C 1
ATOM 3024 O O . HIS B 1 101 ? 3.984 11.836 -9.82 1 90.06 101 HIS B O 1
ATOM 3030 N N . VAL B 1 102 ? 2.914 13.711 -10.141 1 92.06 102 VAL B N 1
ATOM 3031 C CA . VAL B 1 102 ? 3.789 14.148 -11.219 1 92.06 102 VAL B CA 1
ATOM 3032 C C . VAL B 1 102 ? 5.203 14.359 -10.688 1 92.06 102 VAL B C 1
ATOM 3034 O O . VAL B 1 102 ? 6.18 13.922 -11.305 1 92.06 102 VAL B O 1
ATOM 3037 N N . LEU B 1 103 ? 5.277 15 -9.562 1 94.62 103 LEU B N 1
ATOM 3038 C CA . LEU B 1 103 ? 6.582 15.227 -8.953 1 94.62 103 LEU B CA 1
ATOM 3039 C C . LEU B 1 103 ? 7.195 13.906 -8.477 1 94.62 103 LEU B C 1
ATOM 3041 O O . LEU B 1 103 ? 8.391 13.68 -8.656 1 94.62 103 LEU B O 1
ATOM 3045 N N . VAL B 1 104 ? 6.402 13.055 -7.945 1 92.69 104 VAL B N 1
ATOM 3046 C CA . VAL B 1 104 ? 6.883 11.75 -7.488 1 92.69 104 VAL B CA 1
ATOM 3047 C C . VAL B 1 104 ? 7.453 10.969 -8.672 1 92.69 104 VAL B C 1
ATOM 3049 O O . VAL B 1 104 ? 8.531 10.383 -8.57 1 92.69 104 VAL B O 1
ATOM 3052 N N . ASP B 1 105 ? 6.742 10.984 -9.75 1 89.69 105 ASP B N 1
ATOM 3053 C CA . ASP B 1 105 ? 7.148 10.25 -10.945 1 89.69 105 ASP B CA 1
ATOM 3054 C C . ASP B 1 105 ? 8.477 10.766 -11.484 1 89.69 105 ASP B C 1
ATOM 3056 O O . ASP B 1 105 ? 9.25 10.016 -12.078 1 89.69 105 ASP B O 1
ATOM 3060 N N . GLU B 1 106 ? 8.719 12.023 -11.211 1 93.44 106 GLU B N 1
ATOM 3061 C CA . GLU B 1 106 ? 9.953 12.633 -11.695 1 93.44 106 GLU B CA 1
ATOM 3062 C C . GLU B 1 106 ? 11.078 12.492 -10.672 1 93.44 106 GLU B C 1
ATOM 3064 O O . GLU B 1 106 ? 12.164 13.031 -10.859 1 93.44 106 GLU B O 1
ATOM 3069 N N . GLY B 1 107 ? 10.781 11.867 -9.602 1 93.31 107 GLY B N 1
ATOM 3070 C CA . GLY B 1 107 ? 11.836 11.523 -8.664 1 93.31 107 GLY B CA 1
ATOM 3071 C C . GLY B 1 107 ? 11.945 12.5 -7.508 1 93.31 107 GLY B C 1
ATOM 3072 O O . GLY B 1 107 ? 12.867 12.398 -6.691 1 93.31 107 GLY B O 1
ATOM 3073 N N . TYR B 1 108 ? 11.078 13.445 -7.434 1 96.44 108 TYR B N 1
ATOM 3074 C CA . TYR B 1 108 ? 11.047 14.375 -6.309 1 96.44 108 TYR B CA 1
ATOM 3075 C C . TYR B 1 108 ? 10.312 13.766 -5.121 1 96.44 108 TYR B C 1
ATOM 3077 O O . TYR B 1 108 ? 9.18 14.156 -4.816 1 96.44 108 TYR B O 1
ATOM 3085 N N . ILE B 1 109 ? 11 12.898 -4.434 1 95.81 109 ILE B N 1
ATOM 3086 C CA . ILE B 1 109 ? 10.359 12.078 -3.414 1 95.81 109 ILE B CA 1
ATOM 3087 C C . ILE B 1 109 ? 11.297 11.906 -2.219 1 95.81 109 ILE B C 1
ATOM 3089 O O . ILE B 1 109 ? 12.516 11.969 -2.369 1 95.81 109 ILE B O 1
ATOM 3093 N N . ILE B 1 110 ? 10.711 11.891 -1.039 1 96.25 110 ILE B N 1
ATOM 3094 C CA . ILE B 1 110 ? 11.398 11.523 0.197 1 96.25 110 ILE B CA 1
ATOM 3095 C C . ILE B 1 110 ? 10.805 10.227 0.75 1 96.25 110 ILE B C 1
ATOM 3097 O O . ILE B 1 110 ? 9.602 10.148 1.007 1 96.25 110 ILE B O 1
ATOM 3101 N N . ARG B 1 111 ? 11.617 9.281 1.047 1 93.69 111 ARG B N 1
ATOM 3102 C CA . ARG B 1 111 ? 11.117 7.961 1.407 1 93.69 111 ARG B CA 1
ATOM 3103 C C . ARG B 1 111 ? 11.156 7.75 2.916 1 93.69 111 ARG B C 1
ATOM 3105 O O . ARG B 1 111 ? 10.406 6.938 3.457 1 93.69 111 ARG B O 1
ATOM 3112 N N . ALA B 1 112 ? 12.07 8.5 3.535 1 95.75 112 ALA B N 1
ATOM 3113 C CA . ALA B 1 112 ? 12.219 8.406 4.984 1 95.75 112 ALA B CA 1
ATOM 3114 C C . ALA B 1 112 ? 12.539 9.773 5.59 1 95.75 112 ALA B C 1
ATOM 3116 O O . ALA B 1 112 ? 13.156 10.617 4.934 1 9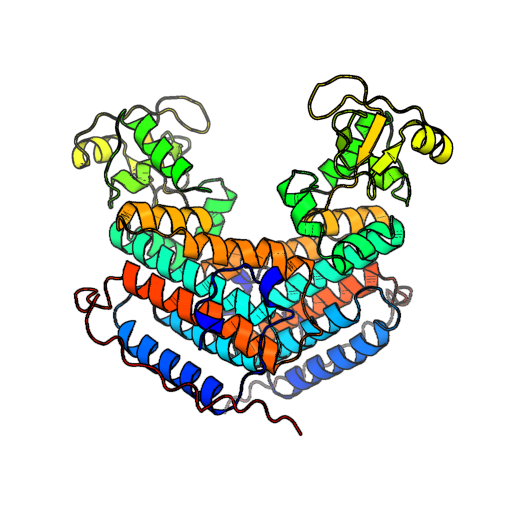5.75 112 ALA B O 1
ATOM 3117 N N . ALA B 1 113 ? 12.141 9.859 6.816 1 97.19 113 ALA B N 1
ATOM 3118 C CA . ALA B 1 113 ? 12.43 11.117 7.5 1 97.19 113 ALA B CA 1
ATOM 3119 C C . ALA B 1 113 ? 13.93 11.375 7.559 1 97.19 113 ALA B C 1
ATOM 3121 O O . ALA B 1 113 ? 14.383 12.508 7.371 1 97.19 113 ALA B O 1
ATOM 3122 N N . SER B 1 114 ? 14.648 10.328 7.785 1 96.69 114 SER B N 1
ATOM 3123 C CA . SER B 1 114 ? 16.094 10.445 7.895 1 96.69 114 SER B CA 1
ATOM 3124 C C . SER B 1 114 ? 16.719 10.922 6.582 1 96.69 114 SER B C 1
ATOM 3126 O O . SER B 1 114 ? 17.703 11.664 6.582 1 96.69 114 SER B O 1
ATOM 3128 N N . GLU B 1 115 ? 16.141 10.523 5.504 1 97.38 115 GLU B N 1
ATOM 3129 C CA . GLU B 1 115 ? 16.594 10.977 4.195 1 97.38 115 GLU B CA 1
ATOM 3130 C C . GLU B 1 115 ? 16.391 12.484 4.031 1 97.38 115 GLU B C 1
ATOM 3132 O O . GLU B 1 115 ? 17.312 13.195 3.625 1 97.38 115 GLU B O 1
ATOM 3137 N N . GLY B 1 116 ? 15.18 12.945 4.363 1 97.25 116 GLY B N 1
ATOM 3138 C CA . GLY B 1 116 ? 14.898 14.367 4.254 1 97.25 116 GLY B CA 1
ATOM 3139 C C . GLY B 1 116 ? 15.781 15.227 5.148 1 97.25 116 GLY B C 1
ATOM 3140 O O . GLY B 1 116 ? 16.375 16.203 4.688 1 97.25 116 GLY B O 1
ATOM 3141 N N . ILE B 1 117 ? 15.914 14.812 6.344 1 97.44 117 ILE B N 1
ATOM 3142 C CA . ILE B 1 117 ? 16.703 15.539 7.324 1 97.44 117 ILE B CA 1
ATOM 3143 C C . ILE B 1 117 ? 18.188 15.492 6.93 1 97.44 117 ILE B C 1
ATOM 3145 O O . ILE B 1 117 ? 18.906 16.484 7.082 1 97.44 117 ILE B O 1
ATOM 3149 N N . GLY B 1 118 ? 18.578 14.375 6.453 1 97.38 118 GLY B N 1
ATOM 3150 C CA . GLY B 1 118 ? 19.938 14.234 5.977 1 97.38 118 GLY B CA 1
ATOM 3151 C C . GLY B 1 118 ? 20.266 15.18 4.832 1 97.38 118 GLY B C 1
ATOM 3152 O O . GLY B 1 118 ? 21.375 15.727 4.77 1 97.38 118 GLY B O 1
ATOM 3153 N N . ARG B 1 119 ? 19.391 15.375 3.947 1 97.25 119 ARG B N 1
ATOM 3154 C CA . ARG B 1 119 ? 19.578 16.297 2.83 1 97.25 119 ARG B CA 1
ATOM 3155 C C . ARG B 1 119 ? 19.766 17.719 3.324 1 97.25 119 ARG B C 1
ATOM 3157 O O . ARG B 1 119 ? 20.594 18.469 2.801 1 97.25 119 ARG B O 1
ATOM 3164 N N . ILE B 1 120 ? 18.984 18.078 4.289 1 97.31 120 ILE B N 1
ATOM 3165 C CA . ILE B 1 120 ? 19.109 19.406 4.875 1 97.31 120 ILE B CA 1
ATOM 3166 C C . ILE B 1 120 ? 20.5 19.594 5.465 1 97.31 120 ILE B C 1
ATOM 3168 O O . ILE B 1 120 ? 21.172 20.594 5.195 1 97.31 120 ILE B O 1
ATOM 3172 N N . LYS B 1 121 ? 20.906 18.609 6.191 1 96.94 121 LYS B N 1
ATOM 3173 C CA . LYS B 1 121 ? 22.203 18.672 6.84 1 96.94 121 LYS B CA 1
ATOM 3174 C C . LYS B 1 121 ? 23.328 18.75 5.809 1 96.94 121 LYS B C 1
ATOM 3176 O O . LYS B 1 121 ? 24.297 19.5 5.988 1 96.94 121 LYS B O 1
ATOM 3181 N N . LYS B 1 122 ? 23.234 18.016 4.848 1 96.38 122 LYS B N 1
ATOM 3182 C CA . LYS B 1 122 ? 24.25 18 3.797 1 96.38 122 LYS B CA 1
ATOM 3183 C C . LYS B 1 122 ? 24.328 19.359 3.1 1 96.38 122 LYS B C 1
ATOM 3185 O O . LYS B 1 122 ? 25.422 19.828 2.768 1 96.38 122 LYS B O 1
ATOM 3190 N N . ALA B 1 123 ? 23.234 19.938 2.855 1 96.62 123 ALA B N 1
ATOM 3191 C CA . ALA B 1 123 ? 23.172 21.188 2.111 1 96.62 123 ALA B CA 1
ATOM 3192 C C . ALA B 1 123 ? 23.688 22.359 2.963 1 96.62 123 ALA B C 1
ATOM 3194 O O . ALA B 1 123 ? 24.266 23.312 2.438 1 96.62 123 ALA B O 1
ATOM 3195 N N . THR B 1 124 ? 23.484 22.281 4.273 1 96.88 124 THR B N 1
ATOM 3196 C CA . THR B 1 124 ? 23.734 23.453 5.109 1 96.88 124 THR B CA 1
ATOM 3197 C C . THR B 1 124 ? 24.891 23.188 6.074 1 96.88 124 THR B C 1
ATOM 3199 O O . THR B 1 124 ? 25.391 24.109 6.715 1 96.88 124 THR B O 1
ATOM 3202 N N . GLY B 1 125 ? 25.234 21.938 6.242 1 94.69 125 GLY B N 1
ATOM 3203 C CA . GLY B 1 125 ? 26.297 21.578 7.176 1 94.69 125 GLY B CA 1
ATOM 3204 C C . GLY B 1 125 ? 25.797 21.406 8.602 1 94.69 125 GLY B C 1
ATOM 3205 O O . GLY B 1 125 ? 26.578 21.094 9.5 1 94.69 125 GLY B O 1
ATOM 3206 N N . ARG B 1 126 ? 24.5 21.688 8.805 1 93.56 126 ARG B N 1
ATOM 3207 C CA . ARG B 1 126 ? 23.938 21.516 10.133 1 93.56 126 ARG B CA 1
ATOM 3208 C C . ARG B 1 126 ? 22.453 21.156 10.062 1 93.56 126 ARG B C 1
ATOM 3210 O O . ARG B 1 126 ? 21.844 21.234 8.992 1 93.56 126 ARG B O 1
ATOM 3217 N N . THR B 1 127 ? 21.984 20.781 11.148 1 91.38 127 THR B N 1
ATOM 3218 C CA . THR B 1 127 ? 20.562 20.484 11.234 1 91.38 127 THR B CA 1
ATOM 3219 C C . THR B 1 127 ? 19.75 21.781 11.398 1 91.38 127 THR B C 1
ATOM 3221 O O . THR B 1 127 ? 20.203 22.719 12.055 1 91.38 127 THR B O 1
ATOM 3224 N N . LEU B 1 128 ? 18.594 21.781 10.805 1 95.06 128 LEU B N 1
ATOM 3225 C CA . LEU B 1 128 ? 17.688 22.906 10.922 1 95.06 128 LEU B CA 1
ATOM 3226 C C . LEU B 1 128 ? 16.297 22.438 11.352 1 95.06 128 LEU B C 1
ATOM 3228 O O . LEU B 1 128 ? 15.914 21.297 11.078 1 95.06 128 LEU B O 1
ATOM 3232 N N . LYS B 1 129 ? 15.641 23.297 12 1 95 129 LYS B N 1
ATOM 3233 C CA . LYS B 1 129 ? 14.211 23.062 12.211 1 95 129 LYS B CA 1
ATOM 3234 C C . LYS B 1 129 ? 13.445 23.109 10.898 1 95 129 LYS B C 1
ATOM 3236 O O . LYS B 1 129 ? 13.773 23.891 10.008 1 95 129 LYS B O 1
ATOM 3241 N N . LEU B 1 130 ? 12.477 22.297 10.891 1 97.19 130 LEU B N 1
ATOM 3242 C CA . LEU B 1 130 ? 11.68 22.25 9.672 1 97.19 130 LEU B CA 1
ATOM 3243 C C . LEU B 1 130 ? 10.664 23.391 9.641 1 97.19 130 LEU B C 1
ATOM 3245 O O . LEU B 1 130 ? 9.914 23.578 10.602 1 97.19 130 LEU B O 1
ATOM 3249 N N . ASN B 1 131 ? 10.719 24.172 8.594 1 97 131 ASN B N 1
ATOM 3250 C CA . ASN B 1 131 ? 9.773 25.266 8.398 1 97 131 ASN B CA 1
ATOM 3251 C C . ASN B 1 131 ? 9.5 25.516 6.914 1 97 131 ASN B C 1
ATOM 3253 O O . ASN B 1 131 ? 9.836 24.672 6.074 1 97 131 ASN B O 1
ATOM 3257 N N . LYS B 1 132 ? 8.914 26.609 6.59 1 97.5 132 LYS B N 1
ATOM 3258 C CA . LYS B 1 132 ? 8.438 26.906 5.242 1 97.5 132 LYS B CA 1
ATOM 3259 C C . LYS B 1 132 ? 9.602 27.062 4.266 1 97.5 132 LYS B C 1
ATOM 3261 O O . LYS B 1 132 ? 9.414 26.969 3.051 1 97.5 132 LYS B O 1
ATOM 3266 N N . TYR B 1 133 ? 10.812 27.281 4.805 1 98 133 TYR B N 1
ATOM 3267 C CA . TYR B 1 133 ? 11.969 27.484 3.938 1 98 133 TYR B CA 1
ATOM 3268 C C . TYR B 1 133 ? 12.875 26.266 3.947 1 98 133 TYR B C 1
ATOM 3270 O O . TYR B 1 133 ? 13.273 25.766 2.889 1 98 133 TYR B O 1
ATOM 3278 N N . SER B 1 134 ? 13.148 25.75 5.074 1 98.25 134 SER B N 1
ATOM 3279 C CA . SER B 1 134 ? 14.086 24.641 5.176 1 98.25 134 SER B CA 1
ATOM 3280 C C . SER B 1 134 ? 13.539 23.391 4.496 1 98.25 134 SER B C 1
ATOM 3282 O O . SER B 1 134 ? 14.297 22.5 4.105 1 98.25 134 SER B O 1
ATOM 3284 N N . VAL B 1 135 ? 12.188 23.266 4.309 1 98.56 135 VAL B N 1
ATOM 3285 C CA . VAL B 1 135 ? 11.57 22.094 3.699 1 98.56 135 VAL B CA 1
ATOM 3286 C C . VAL B 1 135 ? 12.062 21.938 2.264 1 98.56 135 VAL B C 1
ATOM 3288 O O . VAL B 1 135 ? 12.148 20.812 1.75 1 98.56 135 VAL B O 1
ATOM 3291 N N . TYR B 1 136 ? 12.414 23.062 1.599 1 98.62 136 TYR B N 1
ATOM 3292 C CA . TYR B 1 136 ? 12.906 23 0.228 1 98.62 136 TYR B CA 1
ATOM 3293 C C . TYR B 1 136 ? 14.227 22.25 0.157 1 98.62 136 TYR B C 1
ATOM 3295 O O . TYR B 1 136 ? 14.523 21.578 -0.843 1 98.62 136 TYR B O 1
ATOM 3303 N N . LEU B 1 137 ? 14.953 22.281 1.211 1 98.38 137 LEU B N 1
ATOM 3304 C CA . LEU B 1 137 ? 16.266 21.656 1.231 1 98.38 137 LEU B CA 1
ATOM 3305 C C . LEU B 1 137 ? 16.141 20.141 1.257 1 98.38 137 LEU B C 1
ATOM 3307 O O . LEU B 1 137 ? 17.109 19.422 0.981 1 98.38 137 LEU B O 1
ATOM 3311 N N . MET B 1 138 ? 14.953 19.625 1.626 1 97.88 138 MET B N 1
ATOM 3312 C CA . MET B 1 138 ? 14.703 18.188 1.54 1 97.88 138 MET B CA 1
ATOM 3313 C C . MET B 1 138 ? 14.492 17.766 0.093 1 97.88 138 MET B C 1
ATOM 3315 O O . MET B 1 138 ? 14.539 16.562 -0.22 1 97.88 138 MET B O 1
ATOM 3319 N N . GLY B 1 139 ? 14.211 18.719 -0.737 1 98.06 139 GLY B N 1
ATOM 3320 C CA . GLY B 1 139 ? 13.945 18.438 -2.139 1 98.06 139 GLY B CA 1
ATOM 3321 C C . GLY B 1 139 ? 15.203 18.312 -2.973 1 98.06 139 GLY B C 1
ATOM 3322 O O . GLY B 1 139 ? 16.234 17.859 -2.477 1 98.06 139 GLY B O 1
ATOM 3323 N N . ALA B 1 140 ? 15.062 18.547 -4.23 1 97.62 140 ALA B N 1
ATOM 3324 C CA . ALA B 1 140 ? 16.188 18.344 -5.137 1 97.62 140 ALA B CA 1
ATOM 3325 C C . ALA B 1 140 ? 16.781 19.672 -5.598 1 97.62 140 ALA B C 1
ATOM 3327 O O . ALA B 1 140 ? 16.047 20.562 -6.031 1 97.62 140 ALA B O 1
ATOM 3328 N N . PRO B 1 141 ? 18.109 19.766 -5.473 1 98.25 141 PRO B N 1
ATOM 3329 C CA . PRO B 1 141 ? 18.766 20.922 -6.062 1 98.25 141 PRO B CA 1
ATOM 3330 C C . PRO B 1 141 ? 18.859 20.859 -7.586 1 98.25 141 PRO B C 1
ATOM 3332 O O . PRO B 1 141 ? 19.203 19.797 -8.141 1 98.25 141 PRO B O 1
ATOM 3335 N N . VAL B 1 142 ? 18.484 21.953 -8.219 1 98.25 142 VAL B N 1
ATOM 3336 C CA . VAL B 1 142 ? 18.516 21.969 -9.68 1 98.25 142 VAL B CA 1
ATOM 3337 C C . VAL B 1 142 ? 19.078 23.312 -10.164 1 98.25 142 VAL B C 1
ATOM 3339 O O . VAL B 1 142 ? 18.953 24.328 -9.484 1 98.25 142 VAL B O 1
ATOM 3342 N N . CYS B 1 143 ? 19.734 23.25 -11.266 1 97.69 143 CYS B N 1
ATOM 3343 C CA . CYS B 1 143 ? 20.172 24.5 -11.898 1 97.69 143 CYS B CA 1
ATOM 3344 C C . CYS B 1 143 ? 19.062 25.078 -12.766 1 97.69 143 CYS B C 1
ATOM 3346 O O . CYS B 1 143 ? 18.031 24.453 -12.953 1 97.69 143 CYS B O 1
ATOM 3348 N N . ARG B 1 144 ? 19.344 26.219 -13.352 1 97.06 144 ARG B N 1
ATOM 3349 C CA . ARG B 1 144 ? 18.359 26.938 -14.141 1 97.06 144 ARG B CA 1
ATOM 3350 C C . ARG B 1 144 ? 17.922 26.109 -15.352 1 97.06 144 ARG B C 1
ATOM 3352 O O . ARG B 1 144 ? 16.75 26.109 -15.719 1 97.06 144 ARG B O 1
ATOM 3359 N N . LYS B 1 145 ? 18.781 25.359 -15.898 1 96.81 145 LYS B N 1
ATOM 3360 C CA . LYS B 1 145 ? 18.516 24.562 -17.094 1 96.81 145 LYS B CA 1
ATOM 3361 C C . LYS B 1 145 ? 17.578 23.406 -16.797 1 96.81 145 LYS B C 1
ATOM 3363 O O . LYS B 1 145 ? 16.797 22.984 -17.656 1 96.81 145 LYS B O 1
ATOM 3368 N N . HIS B 1 146 ? 17.641 22.922 -15.586 1 97.5 146 HIS B N 1
ATOM 3369 C CA . HIS B 1 146 ? 16.891 21.719 -15.242 1 97.5 146 HIS B CA 1
ATOM 3370 C C . HIS B 1 146 ? 15.711 22.047 -14.328 1 97.5 146 HIS B C 1
ATOM 3372 O O . HIS B 1 146 ? 15.156 21.156 -13.688 1 97.5 146 HIS B O 1
ATOM 3378 N N . LEU B 1 147 ? 15.43 23.391 -14.289 1 97.5 147 LEU B N 1
ATOM 3379 C CA . LEU B 1 147 ? 14.289 23.797 -13.484 1 97.5 147 LEU B CA 1
ATOM 3380 C C . LEU B 1 147 ? 12.977 23.469 -14.188 1 97.5 147 LEU B C 1
ATOM 3382 O O . LEU B 1 147 ? 12.492 24.25 -15 1 97.5 147 LEU B O 1
ATOM 3386 N N . LYS B 1 148 ? 12.398 22.438 -13.789 1 96.25 148 LYS B N 1
ATOM 3387 C CA . LYS B 1 148 ? 11.18 21.969 -14.438 1 96.25 148 LYS B CA 1
ATOM 3388 C C . LYS B 1 148 ? 9.938 22.453 -13.695 1 96.25 148 LYS B C 1
ATOM 3390 O O . LYS B 1 148 ? 8.914 22.75 -14.32 1 96.25 148 LYS B O 1
ATOM 3395 N N . PHE B 1 149 ? 9.977 22.484 -12.43 1 96.94 149 PHE B N 1
ATOM 3396 C CA . PHE B 1 149 ? 8.828 22.844 -11.602 1 96.94 149 PHE B CA 1
ATOM 3397 C C . PHE B 1 149 ? 9.062 24.172 -10.898 1 96.94 149 PHE B C 1
ATOM 3399 O O . PHE B 1 149 ? 9.125 24.219 -9.664 1 96.94 149 PHE B O 1
ATOM 3406 N N . GLN B 1 150 ? 8.992 25.188 -11.602 1 96.69 150 GLN B N 1
ATOM 3407 C CA . GLN B 1 150 ? 9.328 26.516 -11.086 1 96.69 150 GLN B CA 1
ATOM 3408 C C . GLN B 1 150 ? 8.383 26.922 -9.953 1 96.69 150 GLN B C 1
ATOM 3410 O O . GLN B 1 150 ? 8.828 27.484 -8.953 1 96.69 150 GLN B O 1
ATOM 3415 N N . LYS B 1 151 ? 7.137 26.578 -10.102 1 96.75 151 LYS B N 1
ATOM 3416 C CA . LYS B 1 151 ? 6.109 26.953 -9.133 1 96.75 151 LYS B CA 1
ATOM 3417 C C . LYS B 1 151 ? 6.406 26.344 -7.762 1 96.75 151 LYS B C 1
ATOM 3419 O O . LYS B 1 151 ? 6.012 26.906 -6.734 1 96.75 151 LYS B O 1
ATOM 3424 N N . TYR B 1 152 ? 7.152 25.297 -7.789 1 97.75 152 TYR B N 1
ATOM 3425 C CA . TYR B 1 152 ? 7.371 24.562 -6.551 1 97.75 152 TYR B CA 1
ATOM 3426 C C . TYR B 1 152 ? 8.844 24.578 -6.156 1 97.75 152 TYR B C 1
ATOM 3428 O O . TYR B 1 152 ? 9.32 23.672 -5.477 1 97.75 152 TYR B O 1
ATOM 3436 N N . SER B 1 153 ? 9.539 25.625 -6.613 1 98.31 153 SER B N 1
ATOM 3437 C CA . SER B 1 153 ? 10.969 25.766 -6.344 1 98.31 153 SER B CA 1
ATOM 3438 C C . SER B 1 153 ? 11.281 27.109 -5.68 1 98.31 153 SER B C 1
ATOM 3440 O O . SER B 1 153 ? 10.477 28.031 -5.75 1 98.31 153 SER B O 1
ATOM 3442 N N . MET B 1 154 ? 12.383 27.109 -4.957 1 98.31 154 MET B N 1
ATOM 3443 C CA . MET B 1 154 ? 12.898 28.328 -4.359 1 98.31 154 MET B CA 1
ATOM 3444 C C . MET B 1 154 ? 14.391 28.5 -4.648 1 98.31 154 MET B C 1
ATOM 3446 O O . MET B 1 154 ? 15.133 27.516 -4.633 1 98.31 154 MET B O 1
ATOM 3450 N N . SER B 1 155 ? 14.781 29.719 -4.91 1 98.38 155 SER B N 1
ATOM 3451 C CA . SER B 1 155 ? 16.188 29.953 -5.227 1 98.38 155 SER B CA 1
ATOM 3452 C C . SER B 1 155 ? 17.062 29.766 -4 1 98.38 155 SER B C 1
ATOM 3454 O O . SER B 1 155 ? 16.641 30.047 -2.875 1 98.38 155 SER B O 1
ATOM 3456 N N . ILE B 1 156 ? 18.266 29.375 -4.273 1 98.38 156 ILE B N 1
ATOM 3457 C CA . ILE B 1 156 ? 19.219 29.156 -3.193 1 98.38 156 ILE B CA 1
ATOM 3458 C C . ILE B 1 156 ? 19.516 30.484 -2.502 1 98.38 156 ILE B C 1
ATOM 3460 O O . ILE B 1 156 ? 19.641 30.547 -1.276 1 98.38 156 ILE B O 1
ATOM 3464 N N . ASP B 1 157 ? 19.562 31.531 -3.248 1 97.88 157 ASP B N 1
ATOM 3465 C CA . ASP B 1 157 ? 19.797 32.844 -2.682 1 97.88 157 ASP B CA 1
ATOM 3466 C C . ASP B 1 157 ? 18.719 33.219 -1.659 1 97.88 157 ASP B C 1
ATOM 3468 O O . ASP B 1 157 ? 19.031 33.688 -0.566 1 97.88 157 ASP B O 1
ATOM 3472 N N . GLU B 1 158 ? 17.562 32.969 -2.062 1 98.31 158 GLU B N 1
ATOM 3473 C CA . GLU B 1 158 ? 16.438 33.25 -1.169 1 98.31 158 GLU B CA 1
ATOM 3474 C C . GLU B 1 158 ? 16.484 32.375 0.076 1 98.31 158 GLU B C 1
ATOM 3476 O O . GLU B 1 158 ? 16.234 32.844 1.187 1 98.31 158 GLU B O 1
ATOM 3481 N N . LEU B 1 159 ? 16.812 31.172 -0.105 1 98.5 159 LEU B N 1
ATOM 3482 C CA . LEU B 1 159 ? 16.906 30.234 1.007 1 98.5 159 LEU B CA 1
ATOM 3483 C C . LEU B 1 159 ? 18.016 30.625 1.971 1 98.5 159 LEU B C 1
ATOM 3485 O O . LEU B 1 159 ? 17.844 30.578 3.189 1 98.5 159 LEU B O 1
ATOM 3489 N N . GLU B 1 160 ? 19.109 31.031 1.42 1 98.31 160 GLU B N 1
ATOM 3490 C CA . GLU B 1 160 ? 20.219 31.469 2.26 1 98.31 160 GLU B CA 1
ATOM 3491 C C . GLU B 1 160 ? 19.844 32.688 3.074 1 98.31 160 GLU B C 1
ATOM 3493 O O . GLU B 1 160 ? 20.188 32.781 4.254 1 98.31 160 GLU B O 1
ATOM 3498 N N . ASP B 1 161 ? 19.188 33.531 2.451 1 97.94 161 ASP B N 1
ATOM 3499 C CA . ASP B 1 161 ? 18.75 34.75 3.115 1 97.94 161 ASP B CA 1
ATOM 3500 C C . ASP B 1 161 ? 17.781 34.438 4.25 1 97.94 161 ASP B C 1
ATOM 3502 O O . ASP B 1 161 ? 17.938 34.969 5.363 1 97.94 161 ASP B O 1
ATOM 3506 N N . LYS B 1 162 ? 16.844 33.625 3.992 1 97.44 162 LYS B N 1
ATOM 3507 C CA . LYS B 1 162 ? 15.766 33.375 4.938 1 97.44 162 LYS B CA 1
ATOM 3508 C C . LYS B 1 162 ? 16.234 32.469 6.07 1 97.44 162 LYS B C 1
ATOM 3510 O O . LYS B 1 162 ? 15.773 32.594 7.207 1 97.44 162 LYS B O 1
ATOM 3515 N N . LEU B 1 163 ? 17.172 31.562 5.738 1 97.62 163 LEU B N 1
ATOM 3516 C CA . LEU B 1 163 ? 17.625 30.578 6.715 1 97.62 163 LEU B CA 1
ATOM 3517 C C . LEU B 1 163 ? 18.906 31.031 7.398 1 97.62 163 LEU B C 1
ATOM 3519 O O . LEU B 1 163 ? 19.328 30.453 8.398 1 97.62 163 LEU B O 1
ATOM 3523 N N . ARG B 1 164 ? 19.516 32.031 6.832 1 96.5 164 ARG B N 1
ATOM 3524 C CA . ARG B 1 164 ? 20.75 32.594 7.371 1 96.5 164 ARG B CA 1
ATOM 3525 C C . ARG B 1 164 ? 21.828 31.531 7.461 1 96.5 164 ARG B C 1
ATOM 3527 O O . ARG B 1 164 ? 22.453 31.359 8.508 1 96.5 164 ARG B O 1
ATOM 3534 N N . VAL B 1 165 ? 21.859 30.812 6.387 1 96.69 165 VAL B N 1
ATOM 3535 C CA . VAL B 1 165 ? 22.875 29.781 6.242 1 96.69 165 VAL B CA 1
ATOM 3536 C C . VAL B 1 165 ? 23.438 29.812 4.82 1 96.69 165 VAL B C 1
ATOM 3538 O O . VAL B 1 165 ? 22.797 30.312 3.9 1 96.69 165 VAL B O 1
ATOM 3541 N N . ARG B 1 166 ? 24.625 29.328 4.73 1 96.12 166 ARG B N 1
ATOM 3542 C CA . ARG B 1 166 ? 25.188 29.125 3.402 1 96.12 166 ARG B CA 1
ATOM 3543 C C . ARG B 1 166 ? 24.844 27.75 2.863 1 96.12 166 ARG B C 1
ATOM 3545 O O . ARG B 1 166 ? 24.844 26.766 3.605 1 96.12 166 ARG B O 1
ATOM 3552 N N . ILE B 1 167 ? 24.438 27.719 1.58 1 97 167 ILE B N 1
ATOM 3553 C CA . ILE B 1 167 ? 23.984 26.469 0.977 1 97 167 ILE B CA 1
ATOM 3554 C C . ILE B 1 167 ? 24.906 26.109 -0.194 1 97 167 ILE B C 1
ATOM 3556 O O . ILE B 1 167 ? 25.156 26.938 -1.073 1 97 167 ILE B O 1
ATOM 3560 N N . SER B 1 168 ? 25.391 24.938 -0.124 1 93.31 168 SER B N 1
ATOM 3561 C CA . SER B 1 168 ? 26.156 24.359 -1.222 1 93.31 168 SER B CA 1
ATOM 3562 C C . SER B 1 168 ? 25.516 23.078 -1.732 1 93.31 168 SER B C 1
ATOM 3564 O O . SER B 1 168 ? 25.391 22.109 -0.988 1 93.31 168 SER B O 1
ATOM 3566 N N . ALA B 1 169 ? 25.172 23.172 -2.963 1 96.38 169 ALA B N 1
ATOM 3567 C CA . ALA B 1 169 ? 24.547 21.984 -3.539 1 96.38 169 ALA B CA 1
ATOM 3568 C C . ALA B 1 169 ? 24.766 21.922 -5.047 1 96.38 169 ALA B C 1
ATOM 3570 O O . ALA B 1 169 ? 24.875 22.953 -5.711 1 96.38 169 ALA B O 1
ATOM 3571 N N . LYS B 1 170 ? 24.844 20.75 -5.477 1 96.88 170 LYS B N 1
ATOM 3572 C CA . LYS B 1 170 ? 25 20.5 -6.91 1 96.88 170 LYS B CA 1
ATOM 3573 C C . LYS B 1 170 ? 23.688 20.062 -7.543 1 96.88 170 LYS B C 1
ATOM 3575 O O . LYS B 1 170 ? 22.875 19.406 -6.898 1 96.88 170 LYS B O 1
ATOM 3580 N N . CYS B 1 171 ? 23.594 20.422 -8.789 1 97.81 171 CYS B N 1
ATOM 3581 C CA . CYS B 1 171 ? 22.406 20.047 -9.547 1 97.81 171 CYS B CA 1
ATOM 3582 C C . CYS B 1 171 ? 22.266 18.531 -9.609 1 97.81 171 CYS B C 1
ATOM 3584 O O . CYS B 1 171 ? 23.234 17.828 -9.914 1 97.81 171 CYS B O 1
ATOM 3586 N N . LYS B 1 172 ? 21.094 18.078 -9.461 1 94.88 172 LYS B N 1
ATOM 3587 C CA . LYS B 1 172 ? 20.781 16.641 -9.422 1 94.88 172 LYS B CA 1
ATOM 3588 C C . LYS B 1 172 ? 21.031 16 -10.781 1 94.88 172 LYS B C 1
ATOM 3590 O O . LYS B 1 172 ? 21.359 14.812 -10.859 1 94.88 172 LYS B O 1
ATOM 3595 N N . PHE B 1 173 ? 20.953 16.781 -11.797 1 94.75 173 PHE B N 1
ATOM 3596 C CA . PHE B 1 173 ? 20.953 16.203 -13.141 1 94.75 173 PHE B CA 1
ATOM 3597 C C . PHE B 1 173 ? 22.297 16.391 -13.812 1 94.75 173 PHE B C 1
ATOM 3599 O O . PHE B 1 173 ? 22.75 15.523 -14.57 1 94.75 173 PHE B O 1
ATOM 3606 N N . CYS B 1 174 ? 23.031 17.5 -13.586 1 96.38 174 CYS B N 1
ATOM 3607 C CA . CYS B 1 174 ? 24.266 17.766 -14.336 1 96.38 174 CYS B CA 1
ATOM 3608 C C . CYS B 1 174 ? 25.438 18 -13.391 1 96.38 174 CYS B C 1
ATOM 3610 O O . CYS B 1 174 ? 26.547 18.312 -13.836 1 96.38 174 CYS B O 1
ATOM 3612 N N . HIS B 1 175 ? 25.281 18.125 -12.141 1 94.69 175 HIS B N 1
ATOM 3613 C CA . HIS B 1 175 ? 26.281 18.188 -11.086 1 94.69 175 HIS B CA 1
ATOM 3614 C C . HIS B 1 175 ? 26.953 19.562 -11.047 1 94.69 175 HIS B C 1
ATOM 3616 O O . HIS B 1 175 ? 27.922 19.766 -10.32 1 94.69 175 HIS B O 1
ATOM 3622 N N . ARG B 1 176 ? 26.453 20.484 -11.875 1 95.75 176 ARG B N 1
ATOM 3623 C CA . ARG B 1 176 ? 26.875 21.875 -11.727 1 95.75 176 ARG B CA 1
ATOM 3624 C C . ARG B 1 176 ? 26.266 22.5 -10.477 1 95.75 176 ARG B C 1
ATOM 3626 O O . ARG B 1 176 ? 25.469 21.859 -9.781 1 95.75 176 ARG B O 1
ATOM 3633 N N . GLN B 1 177 ? 26.703 23.688 -10.25 1 96.19 177 GLN B N 1
ATOM 3634 C CA . GLN B 1 177 ? 26.156 24.375 -9.086 1 96.19 177 GLN B CA 1
ATOM 3635 C C . GLN B 1 177 ? 24.641 24.594 -9.234 1 96.19 177 GLN B C 1
ATOM 3637 O O . GLN B 1 177 ? 24.172 25 -10.289 1 96.19 177 GLN B O 1
ATOM 3642 N N . ALA B 1 178 ? 23.922 24.281 -8.227 1 98.44 178 ALA B N 1
ATOM 3643 C CA . ALA B 1 178 ? 22.469 24.438 -8.258 1 98.44 178 ALA B CA 1
ATOM 3644 C C . ALA B 1 178 ? 22.062 25.875 -7.984 1 98.44 178 ALA B C 1
ATOM 3646 O O . ALA B 1 178 ? 22.781 26.609 -7.289 1 98.44 178 ALA B O 1
ATOM 3647 N N . ASP B 1 179 ? 20.875 26.203 -8.516 1 98.31 179 ASP B N 1
ATOM 3648 C CA . ASP B 1 179 ? 20.344 27.547 -8.328 1 98.31 179 ASP B CA 1
ATOM 3649 C C . ASP B 1 179 ? 19.062 27.516 -7.496 1 98.31 179 ASP B C 1
ATOM 3651 O O . ASP B 1 179 ? 18.688 28.516 -6.879 1 98.31 179 ASP B O 1
ATOM 3655 N N . TYR B 1 180 ? 18.438 26.391 -7.535 1 98.62 180 TYR B N 1
ATOM 3656 C CA . TYR B 1 180 ? 17.141 26.25 -6.895 1 98.62 180 TYR B CA 1
ATOM 3657 C C . TYR B 1 180 ? 17.047 24.938 -6.133 1 98.62 180 TYR B C 1
ATOM 3659 O O . TYR B 1 180 ? 17.828 24.016 -6.375 1 98.62 180 TYR B O 1
ATOM 3667 N N . PHE B 1 181 ? 16.172 24.906 -5.211 1 98.69 181 PHE B N 1
ATOM 3668 C CA . PHE B 1 181 ? 15.656 23.656 -4.676 1 98.69 181 PHE B CA 1
ATOM 3669 C C . PHE B 1 181 ? 14.188 23.484 -5.016 1 98.69 181 PHE B C 1
ATOM 3671 O O . PHE B 1 181 ? 13.398 24.438 -4.902 1 98.69 181 PHE B O 1
ATOM 3678 N N . THR B 1 182 ? 13.859 22.297 -5.465 1 98.5 182 THR B N 1
ATOM 3679 C CA . THR B 1 182 ? 12.469 21.938 -5.742 1 98.5 182 THR B CA 1
ATOM 3680 C C . THR B 1 182 ? 11.914 21.031 -4.656 1 98.5 182 THR B C 1
ATOM 3682 O O . THR B 1 182 ? 12.578 20.078 -4.238 1 98.5 182 THR B O 1
ATOM 3685 N N . LEU B 1 183 ? 10.711 21.297 -4.242 1 98.5 183 LEU B N 1
ATOM 3686 C CA . LEU B 1 183 ? 10.062 20.516 -3.199 1 98.5 183 LEU B CA 1
ATOM 3687 C C . LEU B 1 183 ? 10.039 19.031 -3.566 1 98.5 183 LEU B C 1
ATOM 3689 O O . LEU B 1 183 ? 9.938 18.688 -4.746 1 98.5 183 LEU B O 1
ATOM 3693 N N . ALA B 1 184 ? 10.133 18.188 -2.541 1 98.06 184 ALA B N 1
ATOM 3694 C CA . ALA B 1 184 ? 9.969 16.75 -2.703 1 98.06 184 ALA B CA 1
ATOM 3695 C C . ALA B 1 184 ? 8.758 16.234 -1.924 1 98.06 184 ALA B C 1
ATOM 3697 O O . ALA B 1 184 ? 8.445 16.75 -0.849 1 98.06 184 ALA B O 1
ATOM 3698 N N . MET B 1 185 ? 8.125 15.25 -2.49 1 96.56 185 MET B N 1
ATOM 3699 C CA . MET B 1 185 ? 6.922 14.688 -1.891 1 96.56 185 MET B CA 1
ATOM 3700 C C . MET B 1 185 ? 7.277 13.562 -0.919 1 96.56 185 MET B C 1
ATOM 3702 O O . MET B 1 185 ? 7.82 12.531 -1.324 1 96.56 185 MET B O 1
ATOM 3706 N N . PRO B 1 186 ? 6.949 13.773 0.373 1 96.06 186 PRO B N 1
ATOM 3707 C CA . PRO B 1 186 ? 7.238 12.695 1.323 1 96.06 186 PRO B CA 1
ATOM 3708 C C . PRO B 1 186 ? 6.27 11.523 1.197 1 96.06 186 PRO B C 1
ATOM 3710 O O . PRO B 1 186 ? 5.059 11.734 1.075 1 96.06 186 PRO B O 1
ATOM 3713 N N . LYS B 1 187 ? 6.785 10.367 1.254 1 93.75 187 LYS B N 1
ATOM 3714 C CA . LYS B 1 187 ? 5.945 9.18 1.361 1 93.75 187 LYS B CA 1
ATOM 3715 C C . LYS B 1 187 ? 5.414 9.008 2.781 1 93.75 187 LYS B C 1
ATOM 3717 O O . LYS B 1 187 ? 5.809 9.742 3.689 1 93.75 187 LYS B O 1
ATOM 3722 N N . ALA B 1 188 ? 4.586 8.031 2.932 1 92.12 188 ALA B N 1
ATOM 3723 C CA . ALA B 1 188 ? 3.885 7.859 4.199 1 92.12 188 ALA B CA 1
ATOM 3724 C C . ALA B 1 188 ? 4.867 7.656 5.348 1 92.12 188 ALA B C 1
ATOM 3726 O O . ALA B 1 188 ? 4.746 8.289 6.398 1 92.12 188 ALA B O 1
ATOM 3727 N N . SER B 1 189 ? 5.832 6.801 5.152 1 93.31 189 SER B N 1
ATOM 3728 C CA . SER B 1 189 ? 6.812 6.543 6.199 1 93.31 189 SER B CA 1
ATOM 3729 C C . SER B 1 189 ? 7.605 7.801 6.539 1 93.31 189 SER B C 1
ATOM 3731 O O . SER B 1 189 ? 7.906 8.055 7.707 1 93.31 189 SER B O 1
ATOM 3733 N N . ALA B 1 190 ? 7.922 8.523 5.539 1 97.19 190 ALA B N 1
ATOM 3734 C CA . ALA B 1 190 ? 8.609 9.797 5.758 1 97.19 190 ALA B CA 1
ATOM 3735 C C . ALA B 1 190 ? 7.73 10.773 6.531 1 97.19 190 ALA B C 1
ATOM 3737 O O . ALA B 1 190 ? 8.195 11.438 7.457 1 97.19 190 ALA B O 1
ATOM 3738 N N . LEU B 1 191 ? 6.516 10.797 6.164 1 97.56 191 LEU B N 1
ATOM 3739 C CA . LEU B 1 191 ? 5.582 11.703 6.816 1 97.56 191 LEU B CA 1
ATOM 3740 C C . LEU B 1 191 ? 5.477 11.398 8.305 1 97.56 191 LEU B C 1
ATOM 3742 O O . LEU B 1 191 ? 5.488 12.305 9.141 1 97.56 191 LEU B O 1
ATOM 3746 N N . ILE B 1 192 ? 5.379 10.164 8.602 1 97.62 192 ILE B N 1
ATOM 3747 C CA . ILE B 1 192 ? 5.246 9.742 10 1 97.62 192 ILE B CA 1
ATOM 3748 C C . ILE B 1 192 ? 6.496 10.156 10.781 1 97.62 192 ILE B C 1
ATOM 3750 O O . ILE B 1 192 ? 6.395 10.727 11.867 1 97.62 192 ILE B O 1
ATOM 3754 N N . GLY B 1 193 ? 7.605 9.898 10.195 1 97.94 193 GLY B N 1
ATOM 3755 C CA . GLY B 1 193 ? 8.852 10.289 10.844 1 97.94 193 GLY B CA 1
ATOM 3756 C C . GLY B 1 193 ? 9.008 11.797 10.961 1 97.94 193 GLY B C 1
ATOM 3757 O O . GLY B 1 193 ? 9.531 12.289 11.961 1 97.94 193 GLY B O 1
ATOM 3758 N N . LEU B 1 194 ? 8.609 12.484 9.977 1 98.31 194 LEU B N 1
ATOM 3759 C CA . LEU B 1 194 ? 8.727 13.945 9.992 1 98.31 194 LEU B CA 1
ATOM 3760 C C . LEU B 1 194 ? 7.773 14.547 11.016 1 98.31 194 LEU B C 1
ATOM 3762 O O . LEU B 1 194 ? 8.062 15.594 11.602 1 98.31 194 LEU B O 1
ATOM 3766 N N . ALA B 1 195 ? 6.621 13.922 11.188 1 98.31 195 ALA B N 1
ATOM 3767 C CA . ALA B 1 195 ? 5.723 14.367 12.25 1 98.31 195 ALA B CA 1
ATOM 3768 C C . ALA B 1 195 ? 6.41 14.32 13.609 1 98.31 195 ALA B C 1
ATOM 3770 O O . ALA B 1 195 ? 6.27 15.234 14.422 1 98.31 195 ALA B O 1
ATOM 3771 N N . GLU B 1 196 ? 7.129 13.227 13.789 1 97.81 196 GLU B N 1
ATOM 3772 C CA . GLU B 1 196 ? 7.918 13.117 15.016 1 97.81 196 GLU B CA 1
ATOM 3773 C C . GLU B 1 196 ? 8.953 14.234 15.102 1 97.81 196 GLU B C 1
ATOM 3775 O O . GLU B 1 196 ? 9.117 14.859 16.156 1 97.81 196 GLU B O 1
ATOM 3780 N N . TYR B 1 197 ? 9.594 14.453 14.078 1 97.38 197 TYR B N 1
ATOM 3781 C CA . TYR B 1 197 ? 10.633 15.469 14.031 1 97.38 197 TYR B CA 1
ATOM 3782 C C . TYR B 1 197 ? 10.062 16.844 14.344 1 97.38 197 TYR B C 1
ATOM 3784 O O . TYR B 1 197 ? 10.711 17.656 15.016 1 97.38 197 TYR B O 1
ATOM 3792 N N . ILE B 1 198 ? 8.945 17.125 13.859 1 97.62 198 ILE B N 1
ATOM 3793 C CA . ILE B 1 198 ? 8.312 18.438 13.977 1 97.62 198 ILE B CA 1
ATOM 3794 C C . ILE B 1 198 ? 7.746 18.609 15.383 1 97.62 198 ILE B C 1
ATOM 3796 O O . ILE B 1 198 ? 7.93 19.656 16.016 1 97.62 198 ILE B O 1
ATOM 3800 N N . THR B 1 199 ? 7.113 17.609 15.891 1 96.56 199 THR B N 1
ATOM 3801 C CA . THR B 1 199 ? 6.355 17.75 17.125 1 96.56 199 THR B CA 1
ATOM 3802 C C . THR B 1 199 ? 7.219 17.391 18.328 1 96.56 199 THR B C 1
ATOM 3804 O O . THR B 1 199 ? 6.91 17.781 19.453 1 96.56 199 THR B O 1
ATOM 3807 N N . GLY B 1 200 ? 8.219 16.531 18.125 1 95.81 200 GLY B N 1
ATOM 3808 C CA . GLY B 1 200 ? 9.031 16.016 19.219 1 95.81 200 GLY B CA 1
ATOM 3809 C C . GLY B 1 200 ? 8.406 14.836 19.938 1 95.81 200 GLY B C 1
ATOM 3810 O O . GLY B 1 200 ? 8.969 14.312 20.891 1 95.81 200 GLY B O 1
ATOM 3811 N N . LYS B 1 201 ? 7.301 14.438 19.484 1 96.06 201 LYS B N 1
ATOM 3812 C CA . LYS B 1 201 ? 6.594 13.312 20.094 1 96.06 201 LYS B CA 1
ATOM 3813 C C . LYS B 1 201 ? 6.836 12.023 19.328 1 96.06 201 LYS B C 1
ATOM 3815 O O . LYS B 1 201 ? 6.902 12.031 18.094 1 96.06 201 LYS B O 1
ATOM 3820 N N . SER B 1 202 ? 6.828 10.977 20.062 1 95.69 202 SER B N 1
ATOM 3821 C CA . SER B 1 202 ? 7.16 9.695 19.453 1 95.69 202 SER B CA 1
ATOM 3822 C C . SER B 1 202 ? 6.043 9.219 18.516 1 95.69 202 SER B C 1
ATOM 3824 O O . SER B 1 202 ? 4.863 9.305 18.875 1 95.69 202 SER B O 1
ATOM 3826 N N . THR B 1 203 ? 6.461 8.727 17.375 1 96.31 203 THR B N 1
ATOM 3827 C CA . THR B 1 203 ? 5.512 8.133 16.438 1 96.31 203 THR B CA 1
ATOM 3828 C C . THR B 1 203 ? 5.816 6.656 16.219 1 96.31 203 THR B C 1
ATOM 3830 O O . THR B 1 203 ? 5.379 6.062 15.234 1 96.31 203 THR B O 1
ATOM 3833 N N . THR B 1 204 ? 6.535 6.066 17.094 1 94.06 204 THR B N 1
ATOM 3834 C CA . THR B 1 204 ? 7 4.688 16.953 1 94.06 204 THR B CA 1
ATOM 3835 C C . THR B 1 204 ? 5.816 3.732 16.828 1 94.06 204 THR B C 1
ATOM 3837 O O . THR B 1 204 ? 5.805 2.865 15.953 1 94.06 204 THR B O 1
ATOM 3840 N N . ASN B 1 205 ? 4.91 3.926 17.641 1 91.44 205 ASN B N 1
ATOM 3841 C CA . ASN B 1 205 ? 3.748 3.047 17.609 1 91.44 205 ASN B CA 1
ATOM 3842 C C . ASN B 1 205 ? 2.936 3.244 16.328 1 91.44 205 ASN B C 1
ATOM 3844 O O . ASN B 1 205 ? 2.438 2.277 15.758 1 91.44 205 ASN B O 1
ATOM 3848 N N . LEU B 1 206 ? 2.738 4.469 15.906 1 94.25 206 LEU B N 1
ATOM 3849 C CA . LEU B 1 206 ? 2.045 4.742 14.656 1 94.25 206 LEU B CA 1
ATOM 3850 C C . LEU B 1 206 ? 2.762 4.078 13.484 1 94.25 206 LEU B C 1
ATOM 3852 O O . LEU B 1 206 ? 2.121 3.479 12.617 1 94.25 206 LEU B O 1
ATOM 3856 N N . MET B 1 207 ? 4.055 4.133 13.5 1 94.12 207 MET B N 1
ATOM 3857 C CA . MET B 1 207 ? 4.855 3.506 12.445 1 94.12 207 MET B CA 1
ATOM 3858 C C . MET B 1 207 ? 4.676 1.992 12.453 1 94.12 207 MET B C 1
ATOM 3860 O O . MET B 1 207 ? 4.559 1.372 11.398 1 94.12 207 MET B O 1
ATOM 3864 N N . ARG B 1 208 ? 4.633 1.495 13.586 1 90 208 ARG B N 1
ATOM 3865 C CA . ARG B 1 208 ? 4.457 0.052 13.719 1 90 208 ARG B CA 1
ATOM 3866 C C . ARG B 1 208 ? 3.107 -0.391 13.172 1 90 208 ARG B C 1
ATOM 3868 O O . ARG B 1 208 ? 3.027 -1.363 12.414 1 90 208 ARG B O 1
ATOM 3875 N N . ILE B 1 209 ? 2.09 0.275 13.562 1 89.12 209 ILE B N 1
ATOM 3876 C CA . ILE B 1 209 ? 0.75 -0.056 13.094 1 89.12 209 ILE B CA 1
ATOM 3877 C C . ILE B 1 209 ? 0.685 0.083 11.57 1 89.12 209 ILE B C 1
ATOM 3879 O O . ILE B 1 209 ? 0.169 -0.8 10.883 1 89.12 209 ILE B O 1
ATOM 3883 N N . TYR B 1 210 ? 1.246 1.144 11.102 1 90.94 210 TYR B N 1
ATOM 3884 C CA . TYR B 1 210 ? 1.257 1.408 9.664 1 90.94 210 TYR B CA 1
ATOM 3885 C C . TYR B 1 210 ? 1.957 0.287 8.906 1 90.94 210 TYR B C 1
ATOM 3887 O O . TYR B 1 210 ? 1.445 -0.203 7.898 1 90.94 210 TYR B O 1
ATOM 3895 N N . ALA B 1 211 ? 3.037 -0.122 9.359 1 86.06 211 ALA B N 1
ATOM 3896 C CA . ALA B 1 211 ? 3.84 -1.152 8.703 1 86.06 211 ALA B CA 1
ATOM 3897 C C . ALA B 1 211 ? 3.164 -2.518 8.805 1 86.06 211 ALA B C 1
ATOM 3899 O O . ALA B 1 211 ? 3.27 -3.336 7.883 1 86.06 211 ALA B O 1
ATOM 3900 N N . ASN B 1 212 ? 2.527 -2.746 9.883 1 79.31 212 ASN B N 1
ATOM 3901 C CA . ASN B 1 212 ? 1.874 -4.031 10.109 1 79.31 212 ASN B CA 1
ATOM 3902 C C . ASN B 1 212 ? 0.805 -4.312 9.055 1 79.31 212 ASN B C 1
ATOM 3904 O O . ASN B 1 212 ? 0.629 -5.453 8.633 1 79.31 212 ASN B O 1
ATOM 3908 N N . ILE B 1 213 ? 0.19 -3.363 8.664 1 75.06 213 ILE B N 1
ATOM 3909 C CA . ILE B 1 213 ? -0.895 -3.543 7.703 1 75.06 213 ILE B CA 1
ATOM 3910 C C . ILE B 1 213 ? -0.331 -4.035 6.371 1 75.06 213 ILE B C 1
ATOM 3912 O O . ILE B 1 213 ? -0.833 -5.004 5.801 1 75.06 213 ILE B O 1
ATOM 3916 N N . SER B 1 214 ? 0.679 -3.516 5.941 1 71.56 214 SER B N 1
ATOM 3917 C CA . SER B 1 214 ? 1.282 -3.895 4.668 1 71.56 214 SER B CA 1
ATOM 3918 C C . SER B 1 214 ? 2.008 -5.23 4.777 1 71.56 214 SER B C 1
ATOM 3920 O O . SER B 1 214 ? 1.938 -6.059 3.863 1 71.56 214 SER B O 1
ATOM 3922 N N . ARG B 1 215 ? 2.568 -5.484 5.922 1 76 215 ARG B N 1
ATOM 3923 C CA . ARG B 1 215 ? 3.439 -6.641 6.102 1 76 215 ARG B CA 1
ATOM 3924 C C . ARG B 1 215 ? 2.633 -7.883 6.461 1 76 215 ARG B C 1
ATOM 3926 O O . ARG B 1 215 ? 3.025 -9 6.121 1 76 215 ARG B O 1
ATOM 3933 N N . VAL B 1 216 ? 1.56 -7.617 7.109 1 73.19 216 VAL B N 1
ATOM 3934 C CA . VAL B 1 216 ? 0.871 -8.758 7.707 1 73.19 216 VAL B CA 1
ATOM 3935 C C . VAL B 1 216 ? -0.509 -8.914 7.074 1 73.19 216 VAL B C 1
ATOM 3937 O O . VAL B 1 216 ? -0.834 -9.977 6.539 1 73.19 216 VAL B O 1
ATOM 3940 N N . ILE B 1 217 ? -1.151 -7.961 6.996 1 74.06 217 ILE B N 1
ATOM 3941 C CA . ILE B 1 217 ? -2.545 -8.086 6.582 1 74.06 217 ILE B CA 1
ATOM 3942 C C . ILE B 1 217 ? -2.613 -8.398 5.086 1 74.06 217 ILE B C 1
ATOM 3944 O O . ILE B 1 217 ? -3.408 -9.234 4.656 1 74.06 217 ILE B O 1
ATOM 3948 N N . HIS B 1 218 ? -1.76 -7.84 4.367 1 78.38 218 HIS B N 1
ATOM 3949 C CA . HIS B 1 218 ? -1.831 -7.977 2.918 1 78.38 218 HIS B CA 1
ATOM 3950 C C . HIS B 1 218 ? -1.485 -9.398 2.482 1 78.38 218 HIS B C 1
ATOM 3952 O O . HIS B 1 218 ? -2.236 -10.023 1.728 1 78.38 218 HIS B O 1
ATOM 3958 N N . PRO B 1 219 ? -0.495 -9.961 3.049 1 79.06 219 PRO B N 1
ATOM 3959 C CA . PRO B 1 219 ? -0.166 -11.312 2.586 1 79.06 219 PRO B CA 1
ATOM 3960 C C . PRO B 1 219 ? -1.16 -12.359 3.078 1 79.06 219 PRO B C 1
ATOM 3962 O O . PRO B 1 219 ? -1.468 -13.312 2.354 1 79.06 219 PRO B O 1
ATOM 3965 N N . TYR B 1 220 ? -1.673 -12.148 4.133 1 85.88 220 TYR B N 1
ATOM 3966 C CA . TYR B 1 220 ? -2.494 -13.195 4.719 1 85.88 220 TYR B CA 1
ATOM 3967 C C . TYR B 1 220 ? -3.971 -12.969 4.418 1 85.88 220 TYR B C 1
ATOM 3969 O O . TYR B 1 220 ? -4.777 -13.898 4.496 1 85.88 220 TYR B O 1
ATOM 3977 N N . GLY B 1 221 ? -4.336 -11.812 4.113 1 81.19 221 GLY B N 1
ATOM 3978 C CA . GLY B 1 221 ? -5.684 -11.484 3.678 1 81.19 221 GLY B CA 1
ATOM 3979 C C . GLY B 1 221 ? -6.699 -11.508 4.809 1 81.19 221 GLY B C 1
ATOM 3980 O O . GLY B 1 221 ? -7.496 -10.578 4.945 1 81.19 221 GLY B O 1
ATOM 3981 N N . PHE B 1 222 ? -6.707 -12.547 5.703 1 84.38 222 PHE B N 1
ATOM 3982 C CA . PHE B 1 222 ? -7.562 -12.75 6.863 1 84.38 222 PHE B CA 1
ATOM 3983 C C . PHE B 1 222 ? -9.031 -12.641 6.48 1 84.38 222 PHE B C 1
ATOM 3985 O O . PHE B 1 222 ? -9.805 -11.93 7.133 1 84.38 222 PHE B O 1
ATOM 3992 N N . THR B 1 223 ? -9.398 -13.234 5.41 1 87.94 223 THR B N 1
ATOM 3993 C CA . THR B 1 223 ? -10.742 -13.109 4.859 1 87.94 223 THR B CA 1
ATOM 3994 C C . THR B 1 223 ? -11.703 -14.086 5.535 1 87.94 223 THR B C 1
ATOM 3996 O O . THR B 1 223 ? -12.914 -13.984 5.371 1 87.94 223 THR B O 1
ATOM 3999 N N . ASP B 1 224 ? -11.219 -14.953 6.367 1 86.38 224 ASP B N 1
ATOM 4000 C CA . ASP B 1 224 ? -12.039 -16 6.969 1 86.38 224 ASP B CA 1
ATOM 4001 C C . ASP B 1 224 ? -12.266 -15.734 8.453 1 86.38 224 ASP B C 1
ATOM 4003 O O . ASP B 1 224 ? -12.789 -16.594 9.172 1 86.38 224 ASP B O 1
ATOM 4007 N N . LEU B 1 225 ? -12 -14.609 8.867 1 90.62 225 LEU B N 1
ATOM 4008 C CA . LEU B 1 225 ? -12.156 -14.281 10.281 1 90.62 225 LEU B CA 1
ATOM 4009 C C . LEU B 1 225 ? -13.602 -13.93 10.602 1 90.62 225 LEU B C 1
ATOM 4011 O O . LEU B 1 225 ? -14.305 -13.359 9.766 1 90.62 225 LEU B O 1
ATOM 4015 N N . ASP B 1 226 ? -13.914 -14.289 11.828 1 93.69 226 ASP B N 1
ATOM 4016 C CA . ASP B 1 226 ? -15.219 -13.875 12.336 1 93.69 226 ASP B CA 1
ATOM 4017 C C . ASP B 1 226 ? -15.344 -12.352 12.352 1 93.69 226 ASP B C 1
ATOM 4019 O O . ASP B 1 226 ? -14.422 -11.656 12.781 1 93.69 226 ASP B O 1
ATOM 4023 N N . LYS B 1 227 ? -16.484 -11.906 11.93 1 94.69 227 LYS B N 1
ATOM 4024 C CA . LYS B 1 227 ? -16.641 -10.469 11.773 1 94.69 227 LYS B CA 1
ATOM 4025 C C . LYS B 1 227 ? -16.516 -9.742 13.109 1 94.69 227 LYS B C 1
ATOM 4027 O O . LYS B 1 227 ? -16.016 -8.617 13.164 1 94.69 227 LYS B O 1
ATOM 4032 N N . ASP B 1 228 ? -17.016 -10.367 14.156 1 95.31 228 ASP B N 1
ATOM 4033 C CA . ASP B 1 228 ? -16.938 -9.711 15.461 1 95.31 228 ASP B CA 1
ATOM 4034 C C . ASP B 1 228 ? -15.492 -9.664 15.969 1 95.31 228 ASP B C 1
ATOM 4036 O O . ASP B 1 228 ? -15.109 -8.727 16.672 1 95.31 228 ASP B O 1
ATOM 4040 N N . LYS B 1 229 ? -14.758 -10.648 15.633 1 94.12 229 LYS B N 1
ATOM 4041 C CA . LYS B 1 229 ? -13.336 -10.617 15.953 1 94.12 229 LYS B CA 1
ATOM 4042 C C . LYS B 1 229 ? -12.609 -9.555 15.141 1 94.12 229 LYS B C 1
ATOM 4044 O O . LYS B 1 229 ? -11.742 -8.852 15.656 1 94.12 229 LYS B O 1
ATOM 4049 N N . VAL B 1 230 ? -12.992 -9.461 13.844 1 94.88 230 VAL B N 1
ATOM 4050 C CA . VAL B 1 230 ? -12.438 -8.438 12.961 1 94.88 230 VAL B CA 1
ATOM 4051 C C . VAL B 1 230 ? -12.656 -7.055 13.562 1 94.88 230 VAL B C 1
ATOM 4053 O O . VAL B 1 230 ? -11.734 -6.238 13.617 1 94.88 230 VAL B O 1
ATOM 4056 N N . PHE B 1 231 ? -13.859 -6.844 14.07 1 96.81 231 PHE B N 1
ATOM 4057 C CA . PHE B 1 231 ? -14.195 -5.543 14.641 1 96.81 231 PHE B CA 1
ATOM 4058 C C . PHE B 1 231 ? -13.289 -5.23 15.828 1 96.81 231 PHE B C 1
ATOM 4060 O O . PHE B 1 231 ? -12.766 -4.117 15.945 1 96.81 231 PHE B O 1
ATOM 4067 N N . THR B 1 232 ? -13.094 -6.211 16.625 1 95.31 232 THR B N 1
ATOM 4068 C CA . THR B 1 232 ? -12.289 -6.012 17.828 1 95.31 232 THR B CA 1
ATOM 4069 C C . THR B 1 232 ? -10.836 -5.711 17.453 1 95.31 232 THR B C 1
ATOM 4071 O O . THR B 1 232 ? -10.211 -4.82 18.031 1 95.31 232 THR B O 1
ATOM 4074 N N . LEU B 1 233 ? -10.344 -6.469 16.547 1 93 233 LEU B N 1
ATOM 4075 C CA . LEU B 1 233 ? -8.961 -6.277 16.109 1 93 233 LEU B CA 1
ATOM 4076 C C . LEU B 1 233 ? -8.766 -4.879 15.523 1 93 233 LEU B C 1
ATOM 4078 O O . LEU B 1 233 ? -7.828 -4.172 15.906 1 93 233 LEU B O 1
ATOM 4082 N N . TRP B 1 234 ? -9.648 -4.504 14.664 1 94.81 234 TRP B N 1
ATOM 4083 C CA . TRP B 1 234 ? -9.57 -3.184 14.047 1 94.81 234 TRP B CA 1
ATOM 4084 C C . TRP B 1 234 ? -9.719 -2.084 15.094 1 94.81 234 TRP B C 1
ATOM 4086 O O . TRP B 1 234 ? -8.969 -1.108 15.094 1 94.81 234 TRP B O 1
ATOM 4096 N N . ALA B 1 235 ? -10.711 -2.248 15.984 1 95.94 235 ALA B N 1
ATOM 4097 C CA . ALA B 1 235 ? -11.023 -1.233 16.984 1 95.94 235 ALA B CA 1
ATOM 4098 C C . ALA B 1 235 ? -9.828 -0.983 17.906 1 95.94 235 ALA B C 1
ATOM 4100 O O . ALA B 1 235 ? -9.562 0.157 18.297 1 95.94 235 ALA B O 1
ATOM 4101 N N . ARG B 1 236 ? -9.164 -1.99 18.234 1 92.75 236 ARG B N 1
ATOM 4102 C CA . ARG B 1 236 ? -7.965 -1.84 19.047 1 92.75 236 ARG B CA 1
ATOM 4103 C C . ARG B 1 236 ? -6.961 -0.911 18.375 1 92.75 236 ARG B C 1
ATOM 4105 O O . ARG B 1 236 ? -6.477 0.039 19 1 92.75 236 ARG B O 1
ATOM 4112 N N . ASP B 1 237 ? -6.633 -1.185 17.156 1 93.19 237 ASP B N 1
ATOM 4113 C CA . ASP B 1 237 ? -5.684 -0.351 16.438 1 93.19 237 ASP B CA 1
ATOM 4114 C C . ASP B 1 237 ? -6.227 1.065 16.25 1 93.19 237 ASP B C 1
ATOM 4116 O O . ASP B 1 237 ? -5.496 2.043 16.422 1 93.19 237 ASP B O 1
ATOM 4120 N N . PHE B 1 238 ? -7.527 1.152 15.938 1 96.06 238 PHE B N 1
ATOM 4121 C CA . PHE B 1 238 ? -8.172 2.439 15.719 1 96.06 238 PHE B CA 1
ATOM 4122 C C . PHE B 1 238 ? -8.062 3.322 16.953 1 96.06 238 PHE B C 1
ATOM 4124 O O . PHE B 1 238 ? -7.652 4.48 16.859 1 96.06 238 PHE B O 1
ATOM 4131 N N . LEU B 1 239 ? -8.352 2.762 18.031 1 95.5 239 LEU B N 1
ATOM 4132 C CA . LEU B 1 239 ? -8.344 3.531 19.266 1 95.5 239 LEU B CA 1
ATOM 4133 C C . LEU B 1 239 ? -6.93 3.957 19.641 1 95.5 239 LEU B C 1
ATOM 4135 O O . LEU B 1 239 ? -6.715 5.074 20.109 1 95.5 239 LEU B O 1
ATOM 4139 N N . ASN B 1 240 ? -6.012 3.109 19.391 1 93.31 240 ASN B N 1
ATOM 4140 C CA . ASN B 1 240 ? -4.613 3.477 19.594 1 93.31 240 ASN B CA 1
ATOM 4141 C C . ASN B 1 240 ? -4.188 4.609 18.672 1 93.31 240 ASN B C 1
ATOM 4143 O O . ASN B 1 240 ? -3.527 5.555 19.109 1 93.31 240 ASN B O 1
ATOM 4147 N N . ILE B 1 241 ? -4.574 4.539 17.484 1 95.88 241 ILE B N 1
ATOM 4148 C CA . ILE B 1 241 ? -4.203 5.52 16.469 1 95.88 241 ILE B CA 1
ATOM 4149 C C . ILE B 1 241 ? -4.777 6.887 16.844 1 95.88 241 ILE B C 1
ATOM 4151 O O . ILE B 1 241 ? -4.062 7.891 16.828 1 95.88 241 ILE B O 1
ATOM 4155 N N . ILE B 1 242 ? -6.051 6.906 17.172 1 96.44 242 ILE B N 1
ATOM 4156 C CA . ILE B 1 242 ? -6.684 8.195 17.453 1 96.44 242 ILE B CA 1
ATOM 4157 C C . ILE B 1 242 ? -6.066 8.812 18.703 1 96.44 242 ILE B C 1
ATOM 4159 O O . ILE B 1 242 ? -5.875 10.031 18.766 1 96.44 242 ILE B O 1
ATOM 4163 N N . SER B 1 243 ? -5.711 8 19.641 1 93.81 243 SER B N 1
ATOM 4164 C CA . SER B 1 243 ? -5.047 8.508 20.828 1 93.81 243 SER B CA 1
ATOM 4165 C C . SER B 1 243 ? -3.703 9.141 20.5 1 93.81 243 SER B C 1
ATOM 4167 O O . SER B 1 243 ? -3.398 10.25 20.938 1 93.81 243 SER B O 1
ATOM 4169 N N . GLU B 1 244 ? -2.953 8.5 19.719 1 94.81 244 GLU B N 1
ATOM 4170 C CA . GLU B 1 244 ? -1.633 8.992 19.328 1 94.81 244 GLU B CA 1
ATOM 4171 C C . GLU B 1 244 ? -1.742 10.227 18.438 1 94.81 244 GLU B C 1
ATOM 4173 O O . GLU B 1 244 ? -0.958 11.164 18.578 1 94.81 244 GLU B O 1
ATOM 4178 N N . VAL B 1 245 ? -2.686 10.18 17.578 1 96.69 245 VAL B N 1
ATOM 4179 C CA . VAL B 1 245 ? -2.902 11.305 16.688 1 96.69 245 VAL B CA 1
ATOM 4180 C C . VAL B 1 245 ? -3.309 12.539 17.484 1 96.69 245 VAL B C 1
ATOM 4182 O O . VAL B 1 245 ? -2.801 13.641 17.25 1 96.69 245 VAL B O 1
ATOM 4185 N N . ASN B 1 246 ? -4.168 12.32 18.391 1 96.25 246 ASN B N 1
ATOM 4186 C CA . ASN B 1 246 ? -4.57 13.422 19.266 1 96.25 246 ASN B CA 1
ATOM 4187 C C . ASN B 1 246 ? -3.389 13.977 20.047 1 96.25 246 ASN B C 1
ATOM 4189 O O . ASN B 1 246 ? -3.287 15.188 20.266 1 96.25 246 ASN B O 1
ATOM 4193 N N . ASN B 1 247 ? -2.566 13.102 20.453 1 94.94 247 ASN B N 1
ATOM 4194 C CA . ASN B 1 247 ? -1.349 13.531 21.125 1 94.94 247 ASN B CA 1
ATOM 4195 C C . ASN B 1 247 ? -0.457 14.359 20.219 1 94.94 247 ASN B C 1
ATOM 4197 O O . ASN B 1 247 ? 0.067 15.398 20.625 1 94.94 247 ASN B O 1
ATOM 4201 N N . LEU B 1 248 ? -0.335 13.961 19.031 1 95.75 248 LEU B N 1
ATOM 4202 C CA . LEU B 1 248 ? 0.484 14.68 18.062 1 95.75 248 LEU B CA 1
ATOM 4203 C C . LEU B 1 248 ? -0.082 16.078 17.812 1 95.75 248 LEU B C 1
ATOM 4205 O O . LEU B 1 248 ? 0.673 17.031 17.656 1 95.75 248 LEU B O 1
ATOM 4209 N N . PHE B 1 249 ? -1.434 16.109 17.781 1 95.31 249 PHE B N 1
ATOM 4210 C CA . PHE B 1 249 ? -2.109 17.375 17.484 1 95.31 249 PHE B CA 1
ATOM 4211 C C . PHE B 1 249 ? -2.227 18.234 18.75 1 95.31 249 PHE B C 1
ATOM 4213 O O . PHE B 1 249 ? -2.652 19.391 18.672 1 95.31 249 PHE B O 1
ATOM 4220 N N . ASN B 1 250 ? -1.836 17.672 19.891 1 91 250 ASN B N 1
ATOM 4221 C CA . ASN B 1 250 ? -2.016 18.328 21.172 1 91 250 ASN B CA 1
ATOM 4222 C C . ASN B 1 250 ? -3.484 18.641 21.438 1 91 250 ASN B C 1
ATOM 4224 O O . ASN B 1 250 ? -3.82 19.75 21.891 1 91 250 ASN B O 1
ATOM 4228 N N . LEU B 1 251 ? -4.301 17.828 20.984 1 84.88 251 LEU B N 1
ATOM 4229 C CA . LEU B 1 251 ? -5.727 18.062 21.172 1 84.88 251 LEU B CA 1
ATOM 4230 C C . LEU B 1 251 ? -6.168 17.625 22.562 1 84.88 251 LEU B C 1
ATOM 4232 O O . LEU B 1 251 ? -7.227 18.047 23.047 1 84.88 251 LEU B O 1
ATOM 4236 N N . VAL B 1 252 ? -5.543 16.719 23.219 1 73 252 VAL B N 1
ATOM 4237 C CA . VAL B 1 252 ? -5.941 16.281 24.547 1 73 252 VAL B CA 1
ATOM 4238 C C . VAL B 1 252 ? -4.852 16.641 25.562 1 73 252 VAL B C 1
ATOM 4240 O O . VAL B 1 252 ? -3.662 16.578 25.234 1 73 252 VAL B O 1
ATOM 4243 N N . ASP B 1 253 ? -5.004 17.75 26.328 1 58.03 253 ASP B N 1
ATOM 4244 C CA . ASP B 1 253 ? -4.07 18.172 27.375 1 58.03 253 ASP B CA 1
ATOM 4245 C C . ASP B 1 253 ? -3.584 16.969 28.188 1 58.03 253 ASP B C 1
ATOM 4247 O O . ASP B 1 253 ? -4.391 16.219 28.75 1 58.03 253 ASP B O 1
ATOM 4251 N N . ASN B 1 254 ? -2.584 16.5 27.812 1 47.41 254 ASN B N 1
ATOM 4252 C CA . ASN B 1 254 ? -1.973 15.484 28.656 1 47.41 254 ASN B CA 1
ATOM 4253 C C . ASN B 1 254 ? -1.863 15.945 30.109 1 47.41 254 ASN B C 1
ATOM 4255 O O . ASN B 1 254 ? -1.127 15.352 30.891 1 47.41 254 ASN B O 1
ATOM 4259 N N . SER B 1 255 ? -2.219 17.203 30.578 1 36.81 255 SER B N 1
ATOM 4260 C CA . SER B 1 255 ? -1.987 17.344 32 1 36.81 255 SER B CA 1
ATOM 4261 C C . SER B 1 255 ? -2.711 16.25 32.781 1 36.81 255 SER B C 1
ATOM 4263 O O . SER B 1 255 ? -2.664 16.234 34.031 1 36.81 255 SER B O 1
ATOM 4265 N N . ARG B 1 256 ? -3.879 15.844 32.438 1 36.19 256 ARG B N 1
ATOM 4266 C CA . ARG B 1 256 ? -4.48 14.859 33.312 1 36.19 256 ARG B CA 1
ATOM 4267 C C . ARG B 1 256 ? -3.729 13.539 33.281 1 36.19 256 ARG B C 1
ATOM 4269 O O . ARG B 1 256 ? -4.051 12.664 32.469 1 36.19 256 ARG B O 1
ATOM 4276 N N . GLY B 1 257 ? -2.367 13.477 32.969 1 32.31 257 GLY B N 1
ATOM 4277 C CA . GLY B 1 257 ? -1.764 12.172 33.219 1 32.31 257 GLY B CA 1
ATOM 4278 C C . GLY B 1 257 ? -2.502 11.359 34.281 1 32.31 257 GLY B C 1
ATOM 4279 O O . GLY B 1 257 ? -2.871 10.211 34.031 1 32.31 257 GLY B O 1
ATOM 4280 N N . SER B 1 258 ? -2.051 11.406 35.688 1 31.31 258 SER B N 1
ATOM 4281 C CA . SER B 1 258 ? -1.969 10.445 36.781 1 31.31 258 SER B CA 1
ATOM 4282 C C . SER B 1 258 ? -3.34 10.195 37.375 1 31.31 258 SER B C 1
ATOM 4284 O O . SER B 1 258 ? -3.48 9.344 38.281 1 31.31 258 SER B O 1
ATOM 4286 N N . GLY B 1 259 ? -4.301 11.133 37.438 1 29.2 259 GLY B N 1
ATOM 4287 C CA . GLY B 1 259 ? -5.188 10.812 38.562 1 29.2 259 GLY B CA 1
ATOM 4288 C C . GLY B 1 259 ? -6.141 9.672 38.25 1 29.2 259 GLY B C 1
ATOM 4289 O O . GLY B 1 259 ? -6.348 8.781 39.062 1 29.2 259 GLY B O 1
ATOM 4290 N N . ASN B 1 260 ? -7.23 9.867 37.469 1 27.27 260 ASN B N 1
ATOM 4291 C CA . ASN B 1 260 ? -8.367 8.984 37.688 1 27.27 260 ASN B CA 1
ATOM 4292 C C . ASN B 1 260 ? -8.18 7.633 37 1 27.27 260 ASN B C 1
ATOM 4294 O O . ASN B 1 260 ? -8.203 7.551 35.781 1 27.27 260 ASN B O 1
ATOM 4298 N N . ASN B 1 261 ? -7.289 6.703 37.531 1 29.86 261 ASN B N 1
ATOM 4299 C CA . ASN B 1 261 ? -7.34 5.246 37.562 1 29.86 261 ASN B CA 1
ATOM 4300 C C . ASN B 1 261 ? -8.781 4.734 37.594 1 29.86 261 ASN B C 1
ATOM 4302 O O . ASN B 1 261 ? -9.234 4.234 38.625 1 29.86 261 ASN B O 1
ATOM 4306 N N . GLY B 1 262 ? -9.766 5.453 37.156 1 28.78 262 GLY B N 1
ATOM 4307 C CA . GLY B 1 262 ? -11.031 4.762 37.375 1 28.78 262 GLY B CA 1
ATOM 4308 C C . GLY B 1 262 ? -11.078 3.4 36.688 1 28.78 262 GLY B C 1
ATOM 4309 O O . GLY B 1 262 ? -10.594 3.236 35.562 1 28.78 262 GLY B O 1
ATOM 4310 N N . LYS B 1 263 ? -11.18 2.289 37.5 1 28.38 263 LYS B N 1
ATOM 4311 C CA . LYS B 1 263 ? -11.508 0.878 37.344 1 28.38 263 LYS B CA 1
ATOM 4312 C C . LYS B 1 263 ? -12.664 0.702 36.344 1 28.38 263 LYS B C 1
ATOM 4314 O O . LYS B 1 263 ? -13.797 1.107 36.625 1 28.38 263 LYS B O 1
ATOM 4319 N N . LEU B 1 264 ? -12.469 0.836 35.094 1 29.72 264 LEU B N 1
ATOM 4320 C CA . LEU B 1 264 ? -13.484 0.267 34.219 1 29.72 264 LEU B CA 1
ATOM 4321 C C . LEU B 1 264 ? -13.875 -1.133 34.688 1 29.72 264 LEU B C 1
ATOM 4323 O O . LEU B 1 264 ? -13.023 -2.008 34.844 1 29.72 264 LEU B O 1
ATOM 4327 N N . THR B 1 265 ? -14.938 -1.271 35.469 1 27.33 265 THR B N 1
ATOM 4328 C CA . THR B 1 265 ? -15.57 -2.48 36 1 27.33 265 THR B CA 1
ATOM 4329 C C . THR B 1 265 ? -15.68 -3.543 34.906 1 27.33 265 THR B C 1
ATOM 4331 O O . THR B 1 265 ? -16 -3.232 33.75 1 27.33 265 THR B O 1
ATOM 4334 N N . GLY B 1 266 ? -14.984 -4.68 35.031 1 28.17 266 GLY B N 1
ATOM 4335 C CA . GLY B 1 266 ? -14.859 -6.027 34.5 1 28.17 266 GLY B CA 1
ATOM 4336 C C . GLY B 1 266 ? -16.203 -6.656 34.156 1 28.17 266 GLY B C 1
ATOM 4337 O O . GLY B 1 266 ? -16.25 -7.824 33.75 1 28.17 266 GLY B O 1
ATOM 4338 N N . LYS B 1 267 ? -17.344 -6.121 34.562 1 30.08 267 LYS B N 1
ATOM 4339 C CA . LYS B 1 267 ? -18.5 -7.016 34.562 1 30.08 267 LYS B CA 1
ATOM 4340 C C . LYS B 1 267 ? -18.969 -7.293 33.125 1 30.08 267 LYS B C 1
ATOM 4342 O O . LYS B 1 267 ? -19.953 -8 32.906 1 30.08 267 LYS B O 1
ATOM 4347 N N . LEU B 1 268 ? -18.562 -6.555 32.125 1 26.84 268 LEU B N 1
ATOM 4348 C CA . LEU B 1 268 ? -19.438 -6.707 30.953 1 26.84 268 LEU B CA 1
ATOM 4349 C C . LEU B 1 268 ? -19.125 -7.996 30.203 1 26.84 268 LEU B C 1
ATOM 4351 O O . LEU B 1 268 ? -19.844 -8.375 29.281 1 26.84 268 LEU B O 1
ATOM 4355 N N . ILE B 1 269 ? -17.891 -8.359 30.016 1 28.03 269 ILE B N 1
ATOM 4356 C CA . ILE B 1 269 ? -17.844 -9.5 29.109 1 28.03 269 ILE B CA 1
ATOM 4357 C C . ILE B 1 269 ? -18.062 -10.789 29.906 1 28.03 269 ILE B C 1
ATOM 4359 O O . ILE B 1 269 ? -17.219 -11.188 30.719 1 28.03 269 ILE B O 1
ATOM 4363 N N . LYS B 1 270 ? -19.281 -11.094 30.406 1 26.62 270 LYS B N 1
ATOM 4364 C CA . LYS B 1 270 ? -19.625 -12.398 30.953 1 26.62 270 LYS B CA 1
ATOM 4365 C C . LYS B 1 270 ? -19.234 -13.516 30 1 26.62 270 LYS B C 1
ATOM 4367 O O . LYS B 1 270 ? -19.484 -13.438 28.797 1 26.62 270 LYS B O 1
ATOM 4372 N N . ASN B 1 271 ? -18.172 -14.289 30.391 1 27.95 271 ASN B N 1
ATOM 4373 C CA . ASN B 1 271 ? -17.828 -15.625 29.922 1 27.95 271 ASN B CA 1
ATOM 4374 C C . ASN B 1 271 ? -19.047 -16.531 29.859 1 27.95 271 ASN B C 1
ATOM 4376 O O . ASN B 1 271 ? -19.641 -16.844 30.891 1 27.95 271 ASN B O 1
ATOM 4380 N N . GLY B 1 272 ? -20.141 -16.266 29.141 1 22.45 272 GLY B N 1
ATOM 4381 C CA . GLY B 1 272 ? -21.109 -17.344 29.172 1 22.45 272 GLY B CA 1
ATOM 4382 C C . GLY B 1 272 ? -20.5 -18.703 28.969 1 22.45 272 GLY B C 1
ATOM 4383 O O . GLY B 1 272 ? -19.875 -18.969 27.938 1 22.45 272 GLY B O 1
ATOM 4384 N N . LYS B 1 273 ? -20.047 -19.328 30.125 1 22.98 273 LYS B N 1
ATOM 4385 C CA . LYS B 1 273 ? -19.922 -20.766 30.266 1 22.98 273 LYS B CA 1
ATOM 4386 C C . LYS B 1 273 ? -21.219 -21.469 29.844 1 22.98 273 LYS B C 1
ATOM 4388 O O . LYS B 1 273 ? -21.328 -22.703 29.953 1 22.98 273 LYS B O 1
ATOM 4393 N N . SER B 1 274 ? -22.234 -21.047 28.984 1 21.44 274 SER B N 1
ATOM 4394 C CA . SER B 1 274 ? -23.016 -22.266 28.766 1 21.44 274 SER B CA 1
ATOM 4395 C C . SER B 1 274 ? -22.266 -23.234 27.859 1 21.44 274 SER B C 1
ATOM 4397 O O . SER B 1 274 ? -21.562 -22.828 26.938 1 21.44 274 SER B O 1
#

Nearest PDB structures (foldseek):
  8tr0-assembly1_B  TM=2.901E-01  e=1.135E+00  Rattus norvegicus
  8tr0-assembly1_B  TM=2.815E-01  e=1.693E+00  Rattus norvegicus

Sequence (548 aa):
MKFLERKEGTLQLINNAPKAYPGFKNYVRKKIEEEEKLLKGVLFAEDIISAMHSGYKNALAGYLRSAEESNRFIIERASLSIFVSATEEKYLELLKERQWHVLVDEGYIIRAASEGIGRIKKATGRTLKLNKYSVYLMGAPVCRKHLKFQKYSMSIDELEDKLRVRISAKCKFCHRQADYFTLAMPKASALIGLAEYITGKSTTNLMRIYANISRVIHPYGFTDLDKDKVFTLWARDFLNIISEVNNLFNLVDNSRGSGNNGKLTGKLIKNGKSMKFLERKEGTLQLINNAPKAYPGFKNYVRKKIEEEEKLLKGVLFAEDIISAMHSGYKNALAGYLRSAEESNRFIIERASLSIFVSATEEKYLELLKERQWHVLVDEGYIIRAASEGIGRIKKATGRTLKLNKYSVYLMGAPVCRKHLKFQKYSMSIDELEDKLRVRISAKCKFCHRQADYFTLAMPKASALIGLAEYITGKSTTNLMRIYANISRVIHPYGFTDLDKDKVFTLWARDFLNIISEVNNLFNLVDNSRGSGNNGKLTGKLIKNGKS

Foldseek 3Di:
DVLLPDLDFCVVCLVPFDFADPVNLVVLVVVLVVLLVLCPPQPCSVLLSVLSVQLSVCLLVQQLLRNLVSVLSNLQRLLVSLQCVFEACVVVVCVVVVNQVVQVVVPFEDEAQCLLQVQLCVFFVDGDAHYHQSQLSSTFFAAPVPPDPPVQKDFQVVSCVVVVTHTFDAHPPPRHTGGIGGHGYYDRNRSLNVLCRNQVDDSVSVNVSNVSSVVPCVVVVSSPGDSRSSNRSSSSSNVVSSVVSCVSVVSDVCPVPDPDPPPPDPPPPPPPPD/DVLLPDLDFCVVCLVPQDFADPVNLVVLVVVLVVLLVLCPPQPCSVLLSVLSVQLSVCLLVQQLLRNLVSVLSNLQRLLVSLQCVFEACVVVVCVVVVNQVVQVVVPQEDEAQCLLQVQLCVFFVDGDAHHHQSQLSSTFFAAPVPPDPPVQKDFQVVSCVVVVTHTFDAHPPPRHTGGIGGHGHYDRNRSLNVLCRNQVDDSVSVNVSNVSSVVPCVVVVSSPGDSRSSNRSSSSSNVVSSVVSCVSVVSDPCPVPDPDPPPPDPPPPPPPPD

InterPro domains:
  IPR059331 Domain of unknown function DUF8287 [PF26936] (95-184)

Radius of gyration: 25.61 Å; Cα contacts (8 Å, |Δi|>4): 774; chains: 2; bounding box: 69×67×73 Å

Solvent-accessible surface area (backbone atoms only — not comparable to full-atom values): 29575 Å² total; per-residue (Å²): 110,80,72,57,68,57,81,68,55,65,79,77,37,59,86,68,46,55,67,54,49,70,69,56,54,50,50,51,52,50,50,52,56,53,46,53,62,68,35,62,89,44,63,61,34,68,52,36,50,51,24,52,52,50,17,51,53,26,12,68,72,22,36,40,54,46,14,47,51,23,50,42,48,32,55,42,40,53,20,44,30,50,47,40,73,48,32,39,67,62,57,57,49,27,53,75,67,68,42,52,51,58,40,43,75,71,62,27,53,27,72,32,31,66,56,29,52,46,37,31,22,65,32,51,73,43,83,74,76,77,25,61,61,52,47,29,45,38,24,46,34,23,24,80,90,66,56,79,55,62,92,52,41,46,45,45,68,58,45,24,65,75,67,72,45,66,73,58,54,46,12,74,85,76,62,42,72,36,44,28,22,28,55,38,49,62,35,63,63,10,28,44,43,41,31,19,68,73,67,71,48,89,43,64,65,60,51,49,56,50,49,43,48,65,54,46,42,59,75,59,49,58,71,82,52,54,32,37,28,28,30,38,55,47,46,32,54,47,55,51,49,54,53,51,49,32,52,72,68,58,68,54,75,64,81,74,68,81,69,88,78,69,79,77,78,76,70,75,77,66,76,76,79,122,111,78,70,56,68,58,80,68,55,64,80,76,37,61,86,69,44,56,70,53,49,70,69,57,55,50,51,53,52,51,50,50,56,53,47,54,60,69,36,61,89,43,65,60,33,67,53,35,49,49,25,52,52,50,17,52,53,26,12,69,71,23,36,39,54,46,14,48,51,21,49,41,48,33,54,42,41,52,19,44,29,51,46,41,72,47,31,38,66,63,58,56,48,28,50,75,67,68,42,52,51,59,41,43,76,70,62,27,53,26,72,33,32,66,56,30,52,46,37,30,21,65,32,52,75,43,84,73,75,76,24,61,62,52,49,29,44,39,23,47,34,23,24,78,90,67,57,78,56,62,92,52,40,45,43,47,67,58,46,25,65,76,66,70,46,65,75,57,54,46,12,75,85,77,63,44,71,37,44,27,21,27,54,38,50,63,34,63,63,10,28,44,44,41,32,21,68,72,66,72,46,87,42,64,66,60,51,49,55,48,48,42,47,66,53,47,41,60,76,59,47,56,70,82,52,55,32,37,29,29,30,38,55,48,46,33,53,47,54,52,48,54,54,51,50,32,54,71,69,60,69,55,74,66,81,73,68,82,69,86,76,69,76,77,76,74,74,74,75,68,75,74,77,120